Protein AF-A0A4R9BQ93-F1 (afdb_monomer_lite)

InterPro domains:
  IPR000305 GIY-YIG endonuclease [PS50164] (13-98)
  IPR054739 LEM-3-like, GIY-YIG domain [PF22945] (29-104)
  IPR060772 LEM-3-like, GIY-YIG domain, bacteria [cd10440] (15-97)

Secondary structure (DSSP, 8-state):
------HHHHHHHBEEEEEEEETTTTEEEEEEEEETTHHHHTTS-----HHHHHHHHHHHTT---EEEEEEEEE-HHHHHHHHHHHHHHH-GGGS--SS--TTHHHHS---HHHHHHHHH--B----SS-EEEEE-TTTS--TT---HHHHHHHHHS-B---HHHHTT-SEEEEEETTEEEEEEEEEEEEETTSS--S-TT-----TT-EEEEEEEPPHHHHHHHTT-B-GGGS-TT----EEEEBTTB-TTTTS----------------EEEEE-TTHHHHHHHHSEEEE-TT----TT--EEEEEETTEEEEEEEEEEEEEEEEE--HHHHHHHHT-SSHHHHHHHHHHHHHHHTTSS-TT-EEEEEEE--TTSTTSEEPSSPEEP--B-TTS-B--S-SSEEEE-HHHHHT--SBHHHHHHHHHTT-

Sequence (431 aa):
MGQQFDASEIEALKYYVYVYTDPRNDRPFYIGKGYGNRAFAHLTEDSDSAKVARIREIRKEGHEPNIEVLAFGLDETTAFKVEAAAIDLIGFENLTNRVVGHGAKRFGRMGMDEVHGKLSSKPIEVFDDDCVLIRINDSYADSAKQTAMDLYDATRGIWRMSLASAKKAKYALAIYGGVVREVYQIAAWLPAEATMYVDQDRNYSPTDRFEFVGRIAGDEVRNRYRWKSVAHFFKRGAANPIMYVGPHRNPAVAAEATVDVSASPTLAIDDTVIVAARSAYGEYLDAAAYICQPERYFRDSVTHLGFYAAQEIKPEIAEILYVEESVIFSADEAESRLGSAHPDVRKVGELIRDLLSSGGRDAGEAYKVMLLSPSGEERTVHLPAPIRNDKVTATGKPWGWTLGQRYTSLNALRRGPSTTSQLESAGDELS

Organism: NCBI:txid1259202

Structure (mmCIF, N/CA/C/O backbone):
data_AF-A0A4R9BQ93-F1
#
_entry.id   AF-A0A4R9BQ93-F1
#
loop_
_atom_site.group_PDB
_atom_site.id
_atom_site.type_symbol
_atom_site.label_atom_id
_atom_site.label_alt_id
_atom_site.label_comp_id
_atom_site.label_asym_id
_atom_site.label_entity_id
_atom_site.label_seq_id
_atom_site.pdbx_PDB_ins_code
_atom_site.Cartn_x
_atom_site.Cartn_y
_atom_site.Cartn_z
_atom_site.occupancy
_atom_site.B_iso_or_equiv
_atom_site.auth_seq_id
_atom_site.auth_comp_id
_atom_site.auth_asym_id
_atom_site.auth_atom_id
_atom_site.pdbx_PDB_model_num
ATOM 1 N N . MET A 1 1 ? 19.324 -6.057 -35.668 1.00 40.84 1 MET A N 1
ATOM 2 C CA . MET A 1 1 ? 18.760 -4.799 -35.137 1.00 40.84 1 MET A CA 1
ATOM 3 C C . MET A 1 1 ? 17.556 -5.198 -34.311 1.00 40.84 1 MET A C 1
ATOM 5 O O . MET A 1 1 ? 16.671 -5.833 -34.867 1.00 40.84 1 MET A O 1
ATOM 9 N N . GLY A 1 2 ? 17.598 -4.993 -32.993 1.00 58.09 2 GLY A N 1
ATOM 10 C CA . GLY A 1 2 ? 16.467 -5.336 -32.125 1.00 58.09 2 GLY A CA 1
ATOM 11 C C . GLY A 1 2 ? 15.287 -4.409 -32.400 1.00 58.09 2 GLY A C 1
ATOM 12 O O . GLY A 1 2 ? 15.505 -3.261 -32.784 1.00 58.09 2 GLY A O 1
ATOM 13 N N . GLN A 1 3 ? 14.062 -4.910 -32.235 1.00 72.81 3 GLN A N 1
ATOM 14 C CA . GLN A 1 3 ? 12.873 -4.057 -32.232 1.00 72.81 3 GLN A CA 1
ATOM 15 C C . GLN A 1 3 ? 13.015 -3.006 -31.123 1.00 72.81 3 GLN A C 1
ATOM 17 O O . GLN A 1 3 ? 13.412 -3.347 -30.009 1.00 72.81 3 GLN A O 1
ATOM 22 N N . GLN A 1 4 ? 12.758 -1.743 -31.457 1.00 84.62 4 GLN A N 1
ATOM 23 C CA . GLN A 1 4 ? 12.764 -0.601 -30.543 1.00 84.62 4 GLN A CA 1
ATOM 24 C C . GLN A 1 4 ? 11.740 0.423 -31.031 1.00 84.62 4 GLN A C 1
ATOM 26 O O . GLN A 1 4 ? 11.527 0.543 -32.237 1.00 84.62 4 GLN A O 1
ATOM 31 N N . PHE A 1 5 ? 11.152 1.156 -30.092 1.00 85.25 5 PHE A N 1
ATOM 32 C CA . PHE A 1 5 ? 10.388 2.366 -30.346 1.00 85.25 5 PHE A CA 1
ATOM 33 C C . PHE A 1 5 ? 11.334 3.532 -30.639 1.00 85.25 5 PHE A C 1
ATOM 35 O O . PHE A 1 5 ? 12.388 3.667 -29.998 1.00 85.25 5 PHE A O 1
ATOM 42 N N . ASP A 1 6 ? 10.942 4.390 -31.573 1.00 89.31 6 ASP A N 1
ATOM 43 C CA . ASP A 1 6 ? 11.599 5.664 -31.832 1.00 89.31 6 ASP A CA 1
ATOM 44 C C . ASP A 1 6 ? 11.218 6.740 -30.797 1.00 89.31 6 ASP A C 1
ATOM 46 O O . ASP A 1 6 ? 10.364 6.551 -29.930 1.00 89.31 6 ASP A O 1
ATOM 50 N N . ALA A 1 7 ? 11.890 7.892 -30.850 1.00 82.62 7 ALA A N 1
ATOM 51 C CA . ALA A 1 7 ? 11.690 8.958 -29.870 1.00 82.62 7 ALA A CA 1
ATOM 52 C C . ALA A 1 7 ? 10.257 9.523 -29.869 1.00 82.62 7 ALA A C 1
ATOM 54 O O . ALA A 1 7 ? 9.737 9.855 -28.804 1.00 82.62 7 ALA A O 1
ATOM 55 N N . SER A 1 8 ? 9.620 9.610 -31.039 1.00 87.56 8 SER A N 1
ATOM 56 C CA . SER A 1 8 ? 8.252 10.119 -31.170 1.00 87.56 8 SER A CA 1
ATOM 57 C C . SER A 1 8 ? 7.225 9.113 -30.653 1.00 87.56 8 SER A C 1
ATOM 59 O O . SER A 1 8 ? 6.257 9.487 -29.988 1.00 87.56 8 SER A O 1
ATOM 61 N N . GLU A 1 9 ? 7.478 7.824 -30.874 1.00 85.31 9 GLU A N 1
ATOM 62 C CA . GLU A 1 9 ? 6.683 6.729 -30.330 1.00 85.31 9 GLU A CA 1
ATOM 63 C C . GLU A 1 9 ? 6.798 6.681 -28.805 1.00 85.31 9 GLU A C 1
ATOM 65 O O . GLU A 1 9 ? 5.781 6.584 -28.125 1.00 85.31 9 GLU A O 1
ATOM 70 N N . ILE A 1 10 ? 8.002 6.824 -28.242 1.00 83.00 10 ILE A N 1
ATOM 71 C CA . ILE A 1 10 ? 8.214 6.854 -26.785 1.00 83.00 10 ILE A CA 1
ATOM 72 C C . ILE A 1 10 ? 7.473 8.031 -26.138 1.00 83.00 10 ILE A C 1
ATOM 74 O O . ILE A 1 10 ? 6.825 7.854 -25.102 1.00 83.00 10 ILE A O 1
ATOM 78 N N . GLU A 1 11 ? 7.536 9.216 -26.748 1.00 76.88 11 GLU A N 1
ATOM 79 C CA . GLU A 1 11 ? 6.833 10.406 -26.258 1.00 76.88 11 GLU A CA 1
ATOM 80 C C . GLU A 1 11 ? 5.308 10.205 -26.249 1.00 76.88 11 GLU A C 1
ATOM 82 O O . GLU A 1 11 ? 4.633 10.572 -25.281 1.00 76.88 11 GLU A O 1
ATOM 87 N N . ALA A 1 12 ? 4.762 9.563 -27.285 1.00 79.38 12 ALA A N 1
ATOM 88 C CA . ALA A 1 12 ? 3.338 9.253 -27.379 1.00 79.38 12 ALA A CA 1
ATOM 89 C C . ALA A 1 12 ? 2.907 8.116 -26.433 1.00 79.38 12 ALA A C 1
ATOM 91 O O . ALA A 1 12 ? 1.830 8.180 -25.831 1.00 79.38 12 ALA A O 1
ATOM 92 N N . LEU A 1 13 ? 3.740 7.083 -26.285 1.00 78.94 13 LEU A N 1
ATOM 93 C CA . LEU A 1 13 ? 3.455 5.898 -25.477 1.00 78.94 13 LEU A CA 1
ATOM 94 C C . LEU A 1 13 ? 3.391 6.210 -23.981 1.00 78.94 13 LEU A C 1
ATOM 96 O O . LEU A 1 13 ? 2.591 5.579 -23.289 1.00 78.94 13 LEU A O 1
ATOM 100 N N . LYS A 1 14 ? 4.194 7.159 -23.473 1.00 90.19 14 LYS A N 1
ATOM 101 C CA . LYS A 1 14 ? 4.345 7.423 -22.026 1.00 90.19 14 LYS A CA 1
ATOM 102 C C . LYS A 1 14 ? 4.546 6.108 -21.254 1.00 90.19 14 LYS A C 1
ATOM 104 O O . LYS A 1 14 ? 5.395 5.303 -21.638 1.00 90.19 14 LYS A O 1
ATOM 109 N N . TYR A 1 15 ? 3.784 5.867 -20.181 1.00 86.62 15 TYR A N 1
ATOM 110 C CA . TYR A 1 15 ? 3.677 4.530 -19.608 1.00 86.62 15 TYR A CA 1
ATOM 111 C C . TYR A 1 15 ? 2.654 3.706 -20.380 1.00 86.62 15 TYR A C 1
ATOM 113 O O . TYR A 1 15 ? 1.585 4.182 -20.773 1.00 86.62 15 TYR A O 1
ATOM 121 N N . TYR A 1 16 ? 2.977 2.433 -20.543 1.00 86.12 16 TYR A N 1
ATOM 122 C CA . TYR A 1 16 ? 2.145 1.477 -21.249 1.00 86.12 16 TYR A CA 1
ATOM 123 C C . TYR A 1 16 ? 2.179 0.116 -20.556 1.00 86.12 16 TYR A C 1
ATOM 125 O O . TYR A 1 16 ? 3.068 -0.181 -19.758 1.00 86.12 16 TYR A O 1
ATOM 133 N N . VAL A 1 17 ? 1.193 -0.720 -20.852 1.00 88.38 17 VAL A N 1
ATOM 134 C CA . VAL A 1 17 ? 1.146 -2.124 -20.439 1.00 88.38 17 VAL A CA 1
ATOM 135 C C . VAL A 1 17 ? 1.266 -2.969 -21.691 1.00 88.38 17 VAL A C 1
ATOM 137 O O . VAL A 1 17 ? 0.589 -2.700 -22.682 1.00 88.38 17 VAL A O 1
ATOM 140 N N . TYR A 1 18 ? 2.134 -3.970 -21.658 1.00 89.06 18 TYR A N 1
ATOM 141 C CA . TYR A 1 18 ? 2.406 -4.857 -22.779 1.00 89.06 18 TYR A CA 1
ATOM 142 C C . TYR A 1 18 ? 2.286 -6.322 -22.365 1.00 89.06 18 TYR A C 1
ATOM 144 O O . TYR A 1 18 ? 2.363 -6.663 -21.182 1.00 89.06 18 TYR A O 1
ATOM 152 N N . VAL A 1 19 ? 2.095 -7.186 -23.354 1.00 87.00 19 VAL A N 1
ATOM 153 C CA . VAL A 1 19 ? 1.974 -8.633 -23.197 1.00 87.00 19 VAL A CA 1
ATOM 154 C C . VAL A 1 19 ? 2.936 -9.337 -24.144 1.00 87.00 19 VAL A C 1
ATOM 156 O O . VAL A 1 19 ? 3.160 -8.872 -25.262 1.00 87.00 19 VAL A O 1
ATOM 159 N N . TYR A 1 20 ? 3.522 -10.442 -23.685 1.00 86.62 20 TYR A N 1
ATOM 160 C CA . TYR A 1 20 ? 4.200 -11.397 -24.553 1.00 86.62 20 TYR A CA 1
ATOM 161 C C . TYR A 1 20 ? 3.295 -12.593 -24.814 1.00 86.62 20 TYR A C 1
ATOM 163 O O . TYR A 1 20 ? 2.794 -13.214 -23.869 1.00 86.62 20 TYR A O 1
ATOM 171 N N . THR A 1 21 ? 3.168 -12.949 -26.085 1.00 82.75 21 THR A N 1
ATOM 172 C CA . THR A 1 21 ? 2.332 -14.047 -26.571 1.00 82.75 21 THR A CA 1
ATOM 173 C C . THR A 1 21 ? 3.204 -15.093 -27.264 1.00 82.75 21 THR A C 1
ATOM 175 O O . THR A 1 21 ? 4.113 -14.761 -28.030 1.00 82.75 21 THR A O 1
ATOM 178 N N . ASP A 1 22 ? 2.959 -16.371 -26.973 1.00 81.31 22 ASP A N 1
ATOM 179 C CA . ASP A 1 22 ? 3.620 -17.492 -27.642 1.00 81.31 22 ASP A CA 1
ATOM 180 C C . ASP A 1 22 ? 2.948 -17.721 -29.010 1.00 81.31 22 ASP A C 1
ATOM 182 O O . ASP A 1 22 ? 1.789 -18.141 -29.052 1.00 81.31 22 ASP A O 1
ATOM 186 N N . PRO A 1 23 ? 3.636 -17.466 -30.140 1.00 82.19 23 PRO A N 1
ATOM 187 C CA . PRO A 1 23 ? 3.021 -17.501 -31.472 1.00 82.19 23 PRO A CA 1
ATOM 188 C C . PRO A 1 23 ? 2.623 -18.914 -31.920 1.00 82.19 23 PRO A C 1
ATOM 190 O O . PRO A 1 23 ? 1.989 -19.081 -32.957 1.00 82.19 23 PRO A O 1
ATOM 193 N N . ARG A 1 24 ? 3.017 -19.956 -31.178 1.00 83.69 24 ARG A N 1
ATOM 194 C CA . ARG A 1 24 ? 2.683 -21.349 -31.503 1.00 83.69 24 ARG A CA 1
ATOM 195 C C . ARG A 1 24 ? 1.254 -21.710 -31.103 1.00 83.69 24 ARG A C 1
ATOM 197 O O . ARG A 1 24 ? 0.714 -22.700 -31.590 1.00 83.69 24 ARG A O 1
ATOM 204 N N . ASN A 1 25 ? 0.669 -20.968 -30.161 1.00 76.88 25 ASN A N 1
ATOM 205 C CA . ASN A 1 25 ? -0.649 -21.261 -29.592 1.00 76.88 25 ASN A CA 1
ATOM 206 C C . ASN A 1 25 ? -1.466 -20.012 -29.222 1.00 76.88 25 ASN A C 1
ATOM 208 O O . ASN A 1 25 ? -2.521 -20.156 -28.602 1.00 76.88 25 ASN A O 1
ATOM 212 N N . ASP A 1 26 ? -0.965 -18.823 -29.559 1.00 73.25 26 ASP A N 1
ATOM 213 C CA . ASP A 1 26 ? -1.559 -17.516 -29.276 1.00 73.25 26 ASP A CA 1
ATOM 214 C C . ASP A 1 26 ? -1.879 -17.285 -27.790 1.00 73.25 26 ASP A C 1
ATOM 216 O O . ASP A 1 26 ? -2.809 -16.553 -27.442 1.00 73.25 26 ASP A O 1
ATOM 220 N N . ARG A 1 27 ? -1.124 -17.919 -26.879 1.00 73.75 27 ARG A N 1
ATOM 221 C CA . ARG A 1 27 ? -1.330 -17.747 -25.437 1.00 73.75 27 ARG A CA 1
ATOM 222 C C . ARG A 1 27 ? -0.401 -16.687 -24.854 1.00 73.75 27 ARG A C 1
ATOM 224 O O . ARG A 1 27 ? 0.818 -16.786 -25.035 1.00 73.75 27 ARG A O 1
ATOM 231 N N . PRO A 1 28 ? -0.943 -15.720 -24.094 1.00 79.00 28 PRO A N 1
ATOM 232 C CA . PRO A 1 28 ? -0.125 -14.788 -23.339 1.00 79.00 28 PRO A CA 1
ATOM 233 C C . PRO A 1 28 ? 0.627 -15.544 -22.243 1.00 79.00 28 PRO A C 1
ATOM 235 O O . PRO A 1 28 ? 0.052 -16.392 -21.561 1.00 79.00 28 PRO A O 1
ATOM 238 N N . PHE A 1 29 ? 1.910 -15.241 -22.067 1.00 77.88 29 PHE A N 1
ATOM 239 C CA . PHE A 1 29 ? 2.751 -15.867 -21.041 1.00 77.88 29 PHE A CA 1
ATOM 240 C C . PHE A 1 29 ? 3.497 -14.855 -20.171 1.00 77.88 29 PHE A C 1
ATOM 242 O O . PHE A 1 29 ? 4.158 -15.252 -19.213 1.00 77.88 29 PHE A O 1
ATOM 249 N N . TYR A 1 30 ? 3.428 -13.561 -20.472 1.00 81.31 30 TYR A N 1
ATOM 250 C CA . TYR A 1 30 ? 3.995 -12.513 -19.627 1.00 81.31 30 TYR A CA 1
ATOM 251 C C . TYR A 1 30 ? 3.248 -11.203 -19.848 1.00 81.31 30 TYR A C 1
ATOM 253 O O . TYR A 1 30 ? 2.920 -10.874 -20.982 1.00 81.31 30 TYR A O 1
ATOM 261 N N . ILE A 1 31 ? 2.998 -10.454 -18.778 1.00 83.00 31 ILE A N 1
ATOM 262 C CA . ILE A 1 31 ? 2.451 -9.093 -18.838 1.00 83.00 31 ILE A CA 1
ATOM 263 C C . ILE A 1 31 ? 3.379 -8.189 -18.046 1.00 83.00 31 ILE A C 1
ATOM 265 O O . ILE A 1 31 ? 3.829 -8.574 -16.964 1.00 83.00 31 ILE A O 1
ATOM 269 N N . GLY A 1 32 ? 3.654 -7.000 -18.569 1.00 79.62 32 GLY A N 1
ATOM 270 C CA . GLY A 1 32 ? 4.511 -6.031 -17.905 1.00 79.62 32 GLY A CA 1
ATOM 271 C C . GLY A 1 32 ? 4.064 -4.594 -18.127 1.00 79.62 32 GLY A C 1
ATOM 272 O O . GLY A 1 32 ? 3.518 -4.242 -19.173 1.00 79.62 32 GLY A O 1
ATOM 273 N N . LYS A 1 33 ? 4.353 -3.736 -17.153 1.00 86.06 33 LYS A N 1
ATOM 274 C CA . LYS A 1 33 ? 4.388 -2.281 -17.331 1.00 86.06 33 LYS A CA 1
ATOM 275 C C . LYS A 1 33 ? 5.714 -1.847 -17.969 1.00 86.06 33 LYS A C 1
ATOM 277 O O . LYS A 1 33 ? 6.797 -2.305 -17.586 1.00 86.06 33 LYS A O 1
ATOM 282 N N . GLY A 1 34 ? 5.626 -0.936 -18.933 1.00 82.19 34 GLY A N 1
ATOM 283 C CA . GLY A 1 34 ? 6.734 -0.388 -19.704 1.00 82.19 34 GLY A CA 1
ATOM 284 C C . GLY A 1 34 ? 6.775 1.141 -19.704 1.00 82.19 34 GLY A C 1
ATOM 285 O O . GLY A 1 34 ? 5.740 1.798 -19.639 1.00 82.19 34 GLY A O 1
ATOM 286 N N . TYR A 1 35 ? 7.987 1.688 -19.806 1.00 85.06 35 TYR A N 1
ATOM 287 C CA . TYR A 1 35 ? 8.273 3.058 -20.241 1.00 85.06 35 TYR A CA 1
ATOM 288 C C . TYR A 1 35 ? 9.463 2.993 -21.206 1.00 85.06 35 TYR A C 1
ATOM 290 O O . TYR A 1 35 ? 10.340 2.135 -21.046 1.00 85.06 35 TYR A O 1
ATOM 298 N N . GLY A 1 36 ? 9.486 3.845 -22.232 1.00 87.19 36 GLY A N 1
ATOM 299 C CA . GLY A 1 36 ? 10.513 3.783 -23.275 1.00 87.19 36 GLY A CA 1
ATOM 300 C C . GLY A 1 36 ? 10.580 2.399 -23.932 1.00 87.19 36 GLY A C 1
ATOM 301 O O . GLY A 1 36 ? 9.555 1.784 -24.220 1.00 87.19 36 GLY A O 1
ATOM 302 N N . ASN A 1 37 ? 11.787 1.858 -24.096 1.00 85.44 37 ASN A N 1
ATOM 303 C CA . ASN A 1 37 ? 12.034 0.566 -24.753 1.00 85.44 37 ASN A CA 1
ATOM 304 C C . ASN A 1 37 ? 11.936 -0.667 -23.837 1.00 85.44 37 ASN A C 1
ATOM 306 O O . ASN A 1 37 ? 12.380 -1.756 -24.207 1.00 85.44 37 ASN A O 1
ATOM 310 N N . ARG A 1 38 ? 11.341 -0.529 -22.645 1.00 84.38 38 ARG A N 1
ATOM 311 C CA . ARG A 1 38 ? 11.250 -1.612 -21.651 1.00 84.38 38 ARG A CA 1
ATOM 312 C C . ARG A 1 38 ? 10.617 -2.898 -22.191 1.00 84.38 38 ARG A C 1
ATOM 314 O O . ARG A 1 38 ? 11.070 -3.974 -21.814 1.00 84.38 38 ARG A O 1
ATOM 321 N N . ALA A 1 39 ? 9.647 -2.803 -23.103 1.00 84.31 39 ALA A N 1
ATOM 322 C CA . ALA A 1 39 ? 9.034 -3.966 -23.747 1.00 84.31 39 ALA A CA 1
ATOM 323 C C . ALA A 1 39 ? 10.041 -4.888 -24.443 1.00 84.31 39 ALA A C 1
ATOM 325 O O . ALA A 1 39 ? 9.781 -6.078 -24.553 1.00 84.31 39 ALA A O 1
ATOM 326 N N . PHE A 1 40 ? 11.183 -4.372 -24.901 1.00 84.94 40 PHE A N 1
ATOM 327 C CA . PHE A 1 40 ? 12.171 -5.133 -25.669 1.00 84.94 40 PHE A CA 1
ATOM 328 C C . PHE A 1 40 ? 13.365 -5.596 -24.830 1.00 84.94 40 PHE A C 1
ATOM 330 O O . PHE A 1 40 ? 14.120 -6.461 -25.270 1.00 84.94 40 PHE A O 1
ATOM 337 N N . ALA A 1 41 ? 13.529 -5.062 -23.614 1.00 77.94 41 ALA A N 1
ATOM 338 C CA . ALA A 1 41 ? 14.687 -5.326 -22.758 1.00 77.94 41 ALA A CA 1
ATOM 339 C C . ALA A 1 41 ? 14.869 -6.823 -22.444 1.00 77.94 41 ALA A C 1
ATOM 341 O O . ALA A 1 41 ? 15.991 -7.315 -22.347 1.00 77.94 41 ALA A O 1
ATOM 342 N N . HIS A 1 42 ? 13.764 -7.568 -22.349 1.00 70.12 42 HIS A N 1
ATOM 343 C CA . HIS A 1 42 ? 13.781 -8.992 -22.011 1.00 70.12 42 HIS A CA 1
ATOM 344 C C . HIS A 1 42 ? 14.137 -9.911 -23.189 1.00 70.12 42 HIS A C 1
ATOM 346 O O . HIS A 1 42 ? 14.455 -11.078 -22.969 1.00 70.12 42 HIS A O 1
ATOM 352 N N . LEU A 1 43 ? 14.132 -9.414 -24.432 1.00 71.25 43 LEU A N 1
ATOM 353 C CA . LEU A 1 43 ? 14.491 -10.213 -25.612 1.00 71.25 43 LEU A CA 1
ATOM 354 C C . LEU A 1 43 ? 15.988 -10.537 -25.677 1.00 71.25 43 LEU A C 1
ATOM 356 O O . LEU A 1 43 ? 16.374 -11.504 -26.337 1.00 71.25 43 LEU A O 1
ATOM 360 N N . THR A 1 44 ? 16.821 -9.728 -25.029 1.00 65.75 44 THR A N 1
ATOM 361 C CA . THR A 1 44 ? 18.286 -9.856 -25.010 1.00 65.75 44 THR A CA 1
ATOM 362 C C . THR A 1 44 ? 18.831 -10.175 -23.620 1.00 65.75 44 THR A C 1
ATOM 364 O O . THR A 1 44 ? 20.043 -10.219 -23.436 1.00 65.75 44 THR A O 1
ATOM 367 N N . GLU A 1 45 ? 17.951 -10.367 -22.637 1.00 69.50 45 GLU A N 1
ATOM 368 C CA . GLU A 1 45 ? 18.325 -10.632 -21.250 1.00 69.50 45 GLU A CA 1
ATOM 369 C C . GLU A 1 45 ? 18.845 -12.070 -21.104 1.00 69.50 45 GLU A C 1
ATOM 371 O O . GLU A 1 45 ? 18.151 -13.028 -21.451 1.00 69.50 45 GLU A O 1
ATOM 376 N N . ASP A 1 46 ? 20.055 -12.225 -20.562 1.00 63.34 46 ASP A N 1
ATOM 377 C CA . ASP A 1 46 ? 20.631 -13.531 -20.234 1.00 63.34 46 ASP A CA 1
ATOM 378 C C . ASP A 1 46 ? 20.496 -13.791 -18.728 1.00 63.34 46 ASP A C 1
ATOM 380 O O . ASP A 1 46 ? 21.431 -13.631 -17.947 1.00 63.34 46 ASP A O 1
ATOM 384 N N . SER A 1 47 ? 19.271 -14.107 -18.297 1.00 69.06 47 SER A N 1
ATOM 385 C CA . SER A 1 47 ? 18.947 -14.423 -16.900 1.00 69.06 47 SER A CA 1
ATOM 386 C C . SER A 1 47 ? 18.176 -15.738 -16.783 1.00 69.06 47 SER A C 1
ATOM 388 O O . SER A 1 47 ? 17.449 -16.129 -17.694 1.00 69.06 47 SER A O 1
ATOM 390 N N . ASP A 1 48 ? 18.274 -16.416 -15.637 1.00 61.38 48 ASP A N 1
ATOM 391 C CA . ASP A 1 48 ? 17.548 -17.671 -15.359 1.00 61.38 48 ASP A CA 1
ATOM 392 C C . ASP A 1 48 ? 16.097 -17.444 -14.892 1.00 61.38 48 ASP A C 1
ATOM 394 O O . ASP A 1 48 ? 15.562 -18.129 -14.021 1.00 61.38 48 ASP A O 1
ATOM 398 N N . SER A 1 49 ? 15.419 -16.447 -15.462 1.00 69.50 49 SER A N 1
ATOM 399 C CA . SER A 1 49 ? 14.014 -16.180 -15.144 1.00 69.50 49 SER A CA 1
ATOM 400 C C . SER A 1 49 ? 13.057 -17.046 -15.976 1.00 69.50 49 SER A C 1
ATOM 402 O O . SER A 1 49 ? 13.319 -17.332 -17.142 1.00 69.50 49 SER A O 1
ATOM 404 N N . ALA A 1 50 ? 11.905 -17.423 -15.402 1.00 70.12 50 ALA A N 1
ATOM 405 C CA . ALA A 1 50 ? 10.884 -18.240 -16.078 1.00 70.12 50 ALA A CA 1
ATOM 406 C C . ALA A 1 50 ? 10.429 -17.646 -17.429 1.00 70.12 50 ALA A C 1
ATOM 408 O O . ALA A 1 50 ? 10.195 -18.382 -18.387 1.00 70.12 50 ALA A O 1
ATOM 409 N N . LYS A 1 51 ? 10.383 -16.309 -17.529 1.00 75.38 51 LYS A N 1
ATOM 410 C CA . LYS A 1 51 ? 10.115 -15.587 -18.780 1.00 75.38 51 LYS A CA 1
ATOM 411 C C . LYS A 1 51 ? 11.209 -15.807 -19.836 1.00 75.38 51 LYS A C 1
ATOM 413 O O . LYS A 1 51 ? 10.890 -16.123 -20.976 1.00 75.38 51 LYS A O 1
ATOM 418 N N . VAL A 1 52 ? 12.491 -15.714 -19.465 1.00 81.94 52 VAL A N 1
ATOM 419 C CA . VAL A 1 52 ? 13.624 -15.917 -20.389 1.00 81.94 52 VAL A CA 1
ATOM 420 C C . VAL A 1 52 ? 13.709 -17.381 -20.819 1.00 81.94 52 VAL A C 1
ATOM 422 O O . VAL A 1 52 ? 13.941 -17.658 -21.994 1.00 81.94 52 VAL A O 1
ATOM 425 N N . ALA A 1 53 ? 13.433 -18.323 -19.913 1.00 81.31 53 ALA A N 1
ATOM 426 C CA . ALA A 1 53 ? 13.323 -19.740 -20.254 1.00 81.31 53 ALA A CA 1
ATOM 427 C C . ALA A 1 53 ? 12.253 -19.985 -21.333 1.00 81.31 53 ALA A C 1
ATOM 429 O O . ALA A 1 53 ? 12.548 -20.613 -22.350 1.00 81.31 53 ALA A O 1
ATOM 430 N N . ARG A 1 54 ? 11.055 -19.400 -21.180 1.00 80.50 54 ARG A N 1
ATOM 431 C CA . ARG A 1 54 ? 9.985 -19.493 -22.187 1.00 80.50 54 ARG A CA 1
ATOM 432 C C . ARG A 1 54 ? 10.385 -18.866 -23.529 1.00 80.50 54 ARG A C 1
ATOM 434 O O . ARG A 1 54 ? 10.114 -19.451 -24.573 1.00 80.50 54 ARG A O 1
ATOM 441 N N . ILE A 1 55 ? 11.069 -17.719 -23.525 1.00 85.94 55 ILE A N 1
ATOM 442 C CA . ILE A 1 55 ? 11.593 -17.089 -24.753 1.00 85.94 55 ILE A CA 1
ATOM 443 C C . ILE A 1 55 ? 12.603 -18.014 -25.451 1.00 85.94 55 ILE A C 1
ATOM 445 O O . ILE A 1 55 ? 12.529 -18.202 -26.665 1.00 85.94 55 ILE A O 1
ATOM 449 N N . ARG A 1 56 ? 13.524 -18.635 -24.699 1.00 87.81 56 ARG A N 1
ATOM 450 C CA . ARG A 1 56 ? 14.500 -19.600 -25.239 1.00 87.81 56 ARG A CA 1
ATOM 451 C C . ARG A 1 56 ? 13.808 -20.827 -25.849 1.00 87.81 56 ARG A C 1
ATOM 453 O O . ARG A 1 56 ? 14.243 -21.290 -26.900 1.00 87.81 56 ARG A O 1
ATOM 460 N N . GLU A 1 57 ? 12.737 -21.334 -25.235 1.00 86.56 57 GLU A N 1
ATOM 461 C CA . GLU A 1 57 ? 11.930 -22.436 -25.785 1.00 86.56 57 GLU A CA 1
ATOM 462 C C . GLU A 1 57 ? 11.279 -22.069 -27.124 1.00 86.56 57 GLU A C 1
ATOM 464 O O . GLU A 1 57 ? 11.394 -22.832 -28.080 1.00 86.56 57 GLU A O 1
ATOM 469 N N . ILE A 1 58 ? 10.649 -20.893 -27.209 1.00 85.50 58 ILE A N 1
ATOM 470 C CA . ILE A 1 58 ? 10.025 -20.388 -28.445 1.00 85.50 58 ILE A CA 1
ATOM 471 C C . ILE A 1 58 ? 11.083 -20.254 -29.556 1.00 85.50 58 ILE A C 1
ATOM 473 O O . ILE A 1 58 ? 10.886 -20.742 -30.671 1.00 85.50 58 ILE A O 1
ATOM 477 N N . ARG A 1 59 ? 12.251 -19.685 -29.228 1.00 89.69 59 ARG A N 1
ATOM 478 C CA . ARG A 1 59 ? 13.381 -19.524 -30.161 1.00 89.69 59 ARG A CA 1
ATOM 479 C C . ARG A 1 59 ? 13.981 -20.835 -30.632 1.00 89.69 59 ARG A C 1
ATOM 481 O O . ARG A 1 59 ? 14.370 -20.946 -31.793 1.00 89.69 59 ARG A O 1
ATOM 488 N N . LYS A 1 60 ? 14.047 -21.844 -29.761 1.00 90.81 60 LYS A N 1
ATOM 489 C CA . LYS A 1 60 ? 14.555 -23.177 -30.113 1.00 90.81 60 LYS A CA 1
ATOM 490 C C . LYS A 1 60 ? 13.735 -23.829 -31.231 1.00 90.81 60 LYS A C 1
ATOM 492 O O . LYS A 1 60 ? 14.286 -24.607 -32.004 1.00 90.81 60 LYS A O 1
ATOM 497 N N . GLU A 1 61 ? 12.453 -23.497 -31.335 1.00 89.19 61 GLU A N 1
ATOM 498 C CA . GLU A 1 61 ? 11.556 -23.973 -32.393 1.00 89.19 61 GLU A CA 1
ATOM 499 C C . GLU A 1 61 ? 11.516 -23.048 -33.623 1.00 89.19 61 GLU A C 1
ATOM 501 O O . GLU A 1 61 ? 10.750 -23.290 -34.550 1.00 89.19 61 GLU A O 1
ATOM 506 N N . GLY A 1 62 ? 12.373 -22.022 -33.676 1.00 90.25 62 GLY A N 1
ATOM 507 C CA . GLY A 1 62 ? 12.499 -21.117 -34.822 1.00 90.25 62 GLY A CA 1
ATOM 508 C C . GLY A 1 62 ? 11.495 -19.961 -34.840 1.00 90.25 62 GLY A C 1
ATOM 509 O O . GLY A 1 62 ? 11.346 -19.313 -35.874 1.00 90.25 62 GLY A O 1
ATOM 510 N N . HIS A 1 63 ? 10.821 -19.691 -33.719 1.00 89.56 63 HIS A N 1
ATOM 511 C CA . HIS A 1 63 ? 9.866 -18.592 -33.568 1.00 89.56 63 HIS A CA 1
ATOM 512 C C . HIS A 1 63 ? 10.417 -17.474 -32.664 1.00 89.56 63 HIS A C 1
ATOM 514 O O . HIS A 1 63 ? 11.347 -17.685 -31.892 1.00 89.56 63 HIS A O 1
ATOM 520 N N . GLU A 1 64 ? 9.811 -16.286 -32.710 1.00 86.56 64 GLU A N 1
ATOM 521 C CA . GLU A 1 64 ? 10.045 -15.202 -31.743 1.00 86.56 64 GLU A CA 1
ATOM 522 C C . GLU A 1 64 ? 8.735 -14.890 -31.006 1.00 86.56 64 GLU A C 1
ATOM 524 O O . GLU A 1 64 ? 7.672 -14.974 -31.621 1.00 86.56 64 GLU A O 1
ATOM 529 N N . PRO A 1 65 ? 8.771 -14.546 -29.708 1.00 85.50 65 PRO A N 1
ATOM 530 C CA . PRO A 1 65 ? 7.571 -14.141 -28.984 1.00 85.50 65 PRO A CA 1
ATOM 531 C C . PRO A 1 65 ? 6.973 -12.863 -29.586 1.00 85.50 65 PRO A C 1
ATOM 533 O O . PRO A 1 65 ? 7.698 -11.926 -29.923 1.00 85.50 65 PRO A O 1
ATOM 536 N N . ASN A 1 66 ? 5.645 -12.807 -29.669 1.00 84.50 66 ASN A N 1
ATOM 537 C CA . ASN A 1 66 ? 4.940 -11.598 -30.083 1.00 84.50 66 ASN A CA 1
ATOM 538 C C . ASN A 1 66 ? 4.850 -10.634 -28.901 1.00 84.50 66 ASN A C 1
ATOM 540 O O . ASN A 1 66 ? 4.533 -11.059 -27.791 1.00 84.50 66 ASN A O 1
ATOM 544 N N . ILE A 1 67 ? 5.110 -9.350 -29.143 1.00 88.75 67 ILE A N 1
ATOM 545 C CA . ILE A 1 67 ? 4.983 -8.285 -28.145 1.00 88.75 67 ILE A CA 1
ATOM 546 C C . ILE A 1 67 ? 3.856 -7.361 -28.582 1.00 88.75 67 ILE A C 1
ATOM 548 O O . ILE A 1 67 ? 3.920 -6.771 -29.659 1.00 88.75 67 ILE A O 1
ATOM 552 N N . GLU A 1 68 ? 2.845 -7.213 -27.736 1.00 87.69 68 GLU A N 1
ATOM 553 C CA . GLU A 1 68 ? 1.675 -6.386 -28.022 1.00 87.69 68 GLU A CA 1
ATOM 554 C C . GLU A 1 68 ? 1.463 -5.370 -26.900 1.00 87.69 68 GLU A C 1
ATOM 556 O O . GLU A 1 68 ? 1.625 -5.681 -25.719 1.00 87.69 68 GLU A O 1
ATOM 561 N N . VAL A 1 69 ? 1.093 -4.141 -27.257 1.00 86.62 69 VAL A N 1
ATOM 562 C CA . VAL A 1 69 ? 0.728 -3.099 -26.292 1.00 86.62 69 VAL A CA 1
ATOM 563 C C . VAL A 1 69 ? -0.765 -3.216 -25.993 1.00 86.62 69 VAL A C 1
ATOM 565 O O . VAL A 1 69 ? -1.594 -3.063 -26.885 1.00 86.62 69 VAL A O 1
ATOM 568 N N . LEU A 1 70 ? -1.110 -3.468 -24.730 1.00 82.69 70 LEU A N 1
ATOM 569 C CA . LEU A 1 70 ? -2.492 -3.574 -24.254 1.00 82.69 70 LEU A CA 1
ATOM 570 C C . LEU A 1 70 ? -3.129 -2.199 -24.016 1.00 82.69 70 LEU A C 1
ATOM 572 O O . LEU A 1 70 ? -4.310 -2.001 -24.289 1.00 82.69 70 LEU A O 1
ATOM 576 N N . ALA A 1 71 ? -2.353 -1.255 -23.482 1.00 84.94 71 ALA A N 1
ATOM 577 C CA . ALA A 1 71 ? -2.778 0.119 -23.223 1.00 84.94 71 ALA A CA 1
ATOM 578 C C . ALA A 1 71 ? -1.553 1.042 -23.167 1.00 84.94 71 ALA A C 1
ATOM 580 O O . ALA A 1 71 ? -0.520 0.634 -22.642 1.00 84.94 71 ALA A O 1
ATOM 581 N N . PHE A 1 72 ? -1.663 2.275 -23.663 1.00 90.50 72 PHE A N 1
ATOM 582 C CA . PHE A 1 72 ? -0.582 3.270 -23.663 1.00 90.50 72 PHE A CA 1
ATOM 583 C C . PHE A 1 72 ? -1.112 4.687 -23.425 1.00 90.50 72 PHE A C 1
ATOM 585 O O . PHE A 1 72 ? -2.322 4.906 -23.363 1.00 90.50 72 PHE A O 1
ATOM 592 N N . GLY A 1 73 ? -0.200 5.649 -23.277 1.00 84.06 73 GLY A N 1
ATOM 593 C CA . GLY A 1 73 ? -0.518 7.040 -22.960 1.00 84.06 73 GLY A CA 1
ATOM 594 C C . GLY A 1 73 ? -0.887 7.235 -21.490 1.00 84.06 73 GLY A C 1
ATOM 595 O O . GLY A 1 73 ? -1.522 8.230 -21.138 1.00 84.06 73 GLY A O 1
ATOM 596 N N . LEU A 1 74 ? -0.519 6.277 -20.640 1.00 81.81 74 LEU A N 1
ATOM 597 C CA . LEU A 1 74 ? -0.903 6.226 -19.239 1.00 81.81 74 LEU A CA 1
ATOM 598 C C . LEU A 1 74 ? 0.093 7.013 -18.382 1.00 81.81 74 LEU A C 1
ATOM 600 O O . LEU A 1 74 ? 1.262 7.185 -18.740 1.00 81.81 74 LEU A O 1
ATOM 604 N N . ASP A 1 75 ? -0.364 7.448 -17.212 1.00 78.00 75 ASP A N 1
ATOM 605 C CA . ASP A 1 75 ? 0.532 7.693 -16.087 1.00 78.00 75 ASP A CA 1
ATOM 606 C C . ASP A 1 75 ? 0.944 6.359 -15.435 1.00 78.00 75 ASP A C 1
ATOM 608 O O . ASP A 1 75 ? 0.307 5.318 -15.628 1.00 78.00 75 ASP A O 1
ATOM 612 N N . GLU A 1 76 ? 2.013 6.382 -14.643 1.00 75.06 76 GLU A N 1
ATOM 613 C CA . GLU A 1 76 ? 2.577 5.185 -14.017 1.00 75.06 76 GLU A CA 1
ATOM 614 C C . GLU A 1 76 ? 1.593 4.453 -13.092 1.00 75.06 76 GLU A C 1
ATOM 616 O O . GLU A 1 76 ? 1.553 3.217 -13.080 1.00 75.06 76 GLU A O 1
ATOM 621 N N . THR A 1 77 ? 0.771 5.201 -12.349 1.00 68.06 77 THR A N 1
ATOM 622 C CA . THR A 1 77 ? -0.218 4.633 -11.421 1.00 68.06 77 THR A CA 1
ATOM 623 C C . THR A 1 77 ? -1.316 3.914 -12.192 1.00 68.06 77 THR A C 1
ATOM 625 O O . THR A 1 77 ? -1.732 2.812 -11.823 1.00 68.06 77 THR A O 1
ATOM 628 N N . THR A 1 78 ? -1.792 4.517 -13.276 1.00 70.62 78 THR A N 1
ATOM 629 C CA . THR A 1 78 ? -2.792 3.919 -14.157 1.00 70.62 78 THR A CA 1
ATOM 630 C C . THR A 1 78 ? -2.227 2.688 -14.857 1.00 70.62 78 THR A C 1
ATOM 632 O O . THR A 1 78 ? -2.881 1.647 -14.850 1.00 70.62 78 THR A O 1
ATOM 635 N N . ALA A 1 79 ? -0.998 2.746 -15.372 1.00 69.50 79 ALA A N 1
ATOM 636 C CA . ALA A 1 79 ? -0.343 1.590 -15.984 1.00 69.50 79 ALA A CA 1
ATOM 637 C C . ALA A 1 79 ? -0.176 0.429 -14.993 1.00 69.50 79 ALA A C 1
ATOM 639 O O . ALA A 1 79 ? -0.463 -0.714 -15.337 1.00 69.50 79 ALA A O 1
ATOM 640 N N . PHE A 1 80 ? 0.180 0.717 -13.739 1.00 69.56 80 PHE A N 1
ATOM 641 C CA . PHE A 1 80 ? 0.240 -0.285 -12.673 1.00 69.56 80 PHE A CA 1
ATOM 642 C C . PHE A 1 80 ? -1.127 -0.933 -12.385 1.00 69.56 80 PHE A C 1
ATOM 644 O O . PHE A 1 80 ? -1.224 -2.150 -12.230 1.00 69.56 80 PHE A O 1
ATOM 651 N N . LYS A 1 81 ? -2.209 -0.142 -12.339 1.00 66.75 81 LYS A N 1
ATOM 652 C CA . LYS A 1 81 ? -3.576 -0.665 -12.145 1.00 66.75 81 LYS A CA 1
ATOM 653 C C . LYS A 1 81 ? -4.030 -1.530 -13.322 1.00 66.75 81 LYS A C 1
ATOM 655 O O . LYS A 1 81 ? -4.640 -2.573 -13.102 1.00 66.75 81 LYS A O 1
ATOM 660 N N . VAL A 1 82 ? -3.728 -1.111 -14.551 1.00 78.44 82 VAL A N 1
ATOM 661 C CA . VAL A 1 82 ? -4.057 -1.859 -15.774 1.00 78.44 82 VAL A CA 1
ATOM 662 C C . VAL A 1 82 ? -3.260 -3.163 -15.848 1.00 78.44 82 VAL A C 1
ATOM 664 O O . VAL A 1 82 ? -3.841 -4.200 -16.150 1.00 78.44 82 VAL A O 1
ATOM 667 N N . GLU A 1 83 ? -1.969 -3.142 -15.512 1.00 76.62 83 GLU A N 1
ATOM 668 C CA . GLU A 1 83 ? -1.120 -4.337 -15.422 1.00 76.62 83 GLU A CA 1
ATOM 669 C C . GLU A 1 83 ? -1.687 -5.339 -14.410 1.00 76.62 83 GLU A C 1
ATOM 671 O O . GLU A 1 83 ? -1.881 -6.508 -14.744 1.00 76.62 83 GLU A O 1
ATOM 676 N N . ALA A 1 84 ? -2.023 -4.877 -13.201 1.00 61.66 84 ALA A N 1
ATOM 677 C CA . ALA A 1 84 ? -2.631 -5.721 -12.175 1.00 61.66 84 ALA A CA 1
ATOM 678 C C . ALA A 1 84 ? -3.965 -6.326 -12.645 1.00 61.66 84 ALA A C 1
ATOM 680 O O . ALA A 1 84 ? -4.183 -7.527 -12.496 1.00 61.66 84 ALA A O 1
ATOM 681 N N . ALA A 1 85 ? -4.833 -5.522 -13.265 1.00 63.22 85 ALA A N 1
ATOM 682 C CA . ALA A 1 85 ? -6.108 -5.996 -13.795 1.00 63.22 85 ALA A CA 1
ATOM 683 C C . ALA A 1 85 ? -5.932 -7.013 -14.939 1.00 63.22 85 ALA A C 1
ATOM 685 O O . ALA A 1 85 ? -6.692 -7.977 -15.020 1.00 63.22 85 ALA A O 1
ATOM 686 N N . ALA A 1 86 ? -4.937 -6.824 -15.811 1.00 74.69 86 ALA A N 1
ATOM 687 C CA . ALA A 1 86 ? -4.656 -7.717 -16.933 1.00 74.69 86 ALA A CA 1
ATOM 688 C C . ALA A 1 86 ? -4.079 -9.068 -16.473 1.00 74.69 86 ALA A C 1
ATOM 690 O O . ALA A 1 86 ? -4.523 -10.114 -16.952 1.00 74.69 86 ALA A O 1
ATOM 691 N N . ILE A 1 87 ? -3.151 -9.055 -15.507 1.00 62.09 87 ILE A N 1
ATOM 692 C CA . ILE A 1 87 ? -2.608 -10.268 -14.871 1.00 62.09 87 ILE A CA 1
ATOM 693 C C . ILE A 1 87 ? -3.739 -11.078 -14.236 1.00 62.09 87 ILE A C 1
ATOM 695 O O . ILE A 1 87 ? -3.861 -12.278 -14.481 1.00 62.09 87 ILE A O 1
ATOM 699 N N . ASP A 1 88 ? -4.618 -10.411 -13.493 1.00 61.41 88 ASP A N 1
ATOM 700 C CA . ASP A 1 88 ? -5.763 -11.050 -12.849 1.00 61.41 88 ASP A CA 1
ATOM 701 C C . ASP A 1 88 ? -6.807 -11.570 -13.841 1.00 61.41 88 ASP A C 1
ATOM 703 O O . ASP A 1 88 ? -7.494 -12.559 -13.568 1.00 61.41 88 ASP A O 1
ATOM 707 N N . LEU A 1 89 ? -6.962 -10.911 -14.994 1.00 59.66 89 LEU A N 1
ATOM 708 C CA . LEU A 1 89 ? -7.901 -11.340 -16.025 1.00 59.66 89 LEU A CA 1
ATOM 709 C C . LEU A 1 89 ? -7.453 -12.646 -16.696 1.00 59.66 89 LEU A C 1
ATOM 711 O O . LEU A 1 89 ? -8.292 -13.516 -16.951 1.00 59.66 89 LEU A O 1
ATOM 715 N N . ILE A 1 90 ? -6.155 -12.768 -16.972 1.00 63.78 90 ILE A N 1
ATOM 716 C CA . ILE A 1 90 ? -5.551 -13.934 -17.631 1.00 63.78 90 ILE A CA 1
ATOM 717 C C . ILE A 1 90 ? -5.293 -15.080 -16.634 1.00 63.78 90 ILE A C 1
ATOM 719 O O . ILE A 1 90 ? -5.330 -16.251 -17.020 1.00 63.78 90 ILE A O 1
ATOM 723 N N . GLY A 1 91 ? -5.120 -14.757 -15.351 1.00 48.75 91 GLY A N 1
ATOM 724 C CA . GLY A 1 91 ? -4.803 -15.709 -14.288 1.00 48.75 91 GLY A CA 1
ATOM 725 C C . GLY A 1 91 ? -3.294 -15.899 -14.164 1.00 48.75 91 GLY A C 1
ATOM 726 O O . GLY A 1 91 ? -2.608 -16.209 -15.140 1.00 48.75 91 GLY A O 1
ATOM 727 N N . PHE A 1 92 ? -2.765 -15.705 -12.955 1.00 48.25 92 PHE A N 1
ATOM 728 C CA . PHE A 1 92 ? -1.327 -15.749 -12.679 1.00 48.25 92 PHE A CA 1
ATOM 729 C C . PHE A 1 92 ? -0.703 -17.107 -13.028 1.00 48.25 92 PHE A C 1
ATOM 731 O O . PHE A 1 92 ? 0.410 -17.164 -13.539 1.00 48.25 92 PHE A O 1
ATOM 738 N N . GLU A 1 93 ? -1.443 -18.195 -12.828 1.00 44.16 93 GLU A N 1
ATOM 739 C CA . GLU A 1 93 ? -1.058 -19.565 -13.170 1.00 44.16 93 GLU A CA 1
ATOM 740 C C . GLU A 1 93 ? -0.795 -19.791 -14.668 1.00 44.16 93 GLU A C 1
ATOM 742 O O . GLU A 1 93 ? -0.133 -20.763 -15.034 1.00 44.16 93 GLU A O 1
ATOM 747 N N . ASN A 1 94 ? -1.279 -18.893 -15.531 1.00 49.44 94 ASN A N 1
ATOM 748 C CA . ASN A 1 94 ? -1.055 -18.934 -16.975 1.00 49.44 94 ASN A CA 1
ATOM 749 C C . ASN A 1 94 ? 0.110 -18.032 -17.423 1.00 49.44 94 ASN A C 1
ATOM 751 O O . ASN A 1 94 ? 0.448 -18.019 -18.606 1.00 49.44 94 ASN A O 1
ATOM 755 N N . LEU A 1 95 ? 0.740 -17.295 -16.500 1.00 60.34 95 LEU A N 1
ATOM 756 C CA . LEU A 1 95 ? 1.807 -16.331 -16.774 1.00 60.34 95 LEU A CA 1
ATOM 757 C C . LEU A 1 95 ? 3.135 -16.749 -16.113 1.00 60.34 95 LEU A C 1
ATOM 759 O O . LEU A 1 95 ? 3.182 -17.441 -15.104 1.00 60.34 95 LEU A O 1
ATOM 763 N N . THR A 1 96 ? 4.252 -16.302 -16.684 1.00 50.66 96 THR A N 1
ATOM 764 C CA . THR A 1 96 ? 5.629 -16.553 -16.205 1.00 50.66 96 THR A CA 1
ATOM 765 C C . THR A 1 96 ? 6.154 -15.454 -15.274 1.00 50.66 96 THR A C 1
ATOM 767 O O . THR A 1 96 ? 7.336 -15.435 -14.914 1.00 50.66 96 THR A O 1
ATOM 770 N N . ASN A 1 97 ? 5.291 -14.510 -14.892 1.00 49.97 97 ASN A N 1
ATOM 771 C CA . ASN A 1 97 ? 5.598 -13.441 -13.950 1.00 49.97 97 ASN A CA 1
ATOM 772 C C . ASN A 1 97 ? 6.094 -14.040 -12.615 1.00 49.97 97 ASN A C 1
ATOM 774 O O . ASN A 1 97 ? 5.467 -14.927 -12.051 1.00 49.97 97 ASN A O 1
ATOM 778 N N . ARG A 1 98 ? 7.225 -13.552 -12.083 1.00 38.59 98 ARG A N 1
ATOM 779 C CA . ARG A 1 98 ? 7.814 -14.065 -10.821 1.00 38.59 98 ARG A CA 1
ATOM 780 C C . ARG A 1 98 ? 7.045 -13.653 -9.561 1.00 38.59 98 ARG A C 1
ATOM 782 O O . ARG A 1 98 ? 7.232 -14.264 -8.516 1.00 38.59 98 ARG A O 1
ATOM 789 N N . VAL A 1 99 ? 6.237 -12.602 -9.647 1.00 38.25 99 VAL A N 1
ATOM 790 C CA . VAL A 1 99 ? 5.512 -11.998 -8.526 1.00 38.25 99 VAL A CA 1
ATOM 791 C C . VAL A 1 99 ? 4.071 -11.799 -8.985 1.00 38.25 99 VAL A C 1
ATOM 793 O O . VAL A 1 99 ? 3.852 -11.222 -10.052 1.00 38.25 99 VAL A O 1
ATOM 796 N N . VAL A 1 100 ? 3.100 -12.286 -8.204 1.00 39.38 100 VAL A N 1
ATOM 797 C CA . VAL A 1 100 ? 1.690 -11.885 -8.327 1.00 39.38 100 VAL A CA 1
ATOM 798 C C . VAL A 1 100 ? 1.698 -10.375 -8.154 1.00 39.38 100 VAL A C 1
ATOM 800 O O . VAL A 1 100 ? 2.050 -9.920 -7.067 1.00 39.38 100 VAL A O 1
ATOM 803 N N . GLY A 1 101 ? 1.452 -9.609 -9.225 1.00 41.97 101 GLY A N 1
ATOM 804 C CA . GLY A 1 101 ? 1.697 -8.164 -9.231 1.00 41.97 101 GLY A CA 1
ATOM 805 C C . GLY A 1 101 ? 1.194 -7.530 -7.935 1.00 41.97 101 GLY A C 1
ATOM 806 O O . GLY A 1 101 ? 0.080 -7.835 -7.514 1.00 41.97 101 GLY A O 1
ATOM 807 N N . HIS A 1 102 ? 2.001 -6.690 -7.273 1.00 34.00 102 HIS A N 1
ATOM 808 C CA . HIS A 1 102 ? 1.672 -6.102 -5.958 1.00 34.00 102 HIS A CA 1
ATOM 809 C C . HIS A 1 102 ? 0.265 -5.451 -5.913 1.00 34.00 102 HIS A C 1
ATOM 811 O O . HIS A 1 102 ? -0.304 -5.257 -4.840 1.00 34.00 102 HIS A O 1
ATOM 817 N N . GLY A 1 103 ? -0.329 -5.142 -7.075 1.00 35.09 103 GLY A N 1
ATOM 818 C CA . GLY A 1 103 ? -1.696 -4.657 -7.240 1.00 35.09 103 GLY A CA 1
ATOM 819 C C . GLY A 1 103 ? -2.815 -5.711 -7.279 1.00 35.09 103 GLY A C 1
ATOM 820 O O . GLY A 1 103 ? -3.953 -5.317 -7.059 1.00 35.09 103 GLY A O 1
ATOM 821 N N . ALA A 1 104 ? -2.567 -7.009 -7.482 1.00 34.75 104 ALA A N 1
ATOM 822 C CA . ALA A 1 104 ? -3.616 -8.044 -7.558 1.00 34.75 104 ALA A CA 1
ATOM 823 C C . ALA A 1 104 ? -4.451 -8.123 -6.264 1.00 34.75 104 ALA A C 1
ATOM 825 O O . ALA A 1 104 ? -5.670 -8.242 -6.283 1.00 34.75 104 ALA A O 1
ATOM 826 N N . LYS A 1 105 ? -3.820 -7.910 -5.100 1.00 38.59 105 LYS A N 1
ATOM 827 C CA . LYS A 1 105 ? -4.538 -7.815 -3.814 1.00 38.59 105 LYS A CA 1
ATOM 828 C C . LYS A 1 105 ? -5.302 -6.490 -3.624 1.00 38.59 105 LYS A C 1
ATOM 830 O O . LYS A 1 105 ? -6.182 -6.414 -2.766 1.00 38.59 105 LYS A O 1
ATOM 835 N N . ARG A 1 106 ? -4.971 -5.421 -4.369 1.00 39.31 106 ARG A N 1
ATOM 836 C CA . ARG A 1 106 ? -5.487 -4.047 -4.145 1.00 39.31 106 ARG A CA 1
ATOM 837 C C . ARG A 1 106 ? -6.485 -3.573 -5.211 1.00 39.31 106 ARG A C 1
ATOM 839 O O . ARG A 1 106 ? -7.494 -2.973 -4.831 1.00 39.31 106 ARG A O 1
ATOM 846 N N . PHE A 1 107 ? -6.208 -3.853 -6.483 1.00 39.28 107 PHE A N 1
ATOM 847 C CA . PHE A 1 107 ? -6.934 -3.441 -7.697 1.00 39.28 107 PHE A CA 1
ATOM 848 C C . PHE A 1 107 ? -7.306 -4.620 -8.605 1.00 39.28 107 PHE A C 1
ATOM 850 O O . PHE A 1 107 ? -7.776 -4.414 -9.721 1.00 39.28 107 PHE A O 1
ATOM 857 N N . GLY A 1 108 ? -7.051 -5.836 -8.131 1.00 45.09 108 GLY A N 1
ATOM 858 C CA . GLY A 1 108 ? -7.350 -7.058 -8.839 1.00 45.09 108 GLY A CA 1
ATOM 859 C C . GLY A 1 108 ? -8.833 -7.338 -9.042 1.00 45.09 108 GLY A C 1
ATOM 860 O O . GLY A 1 108 ? -9.699 -6.532 -8.682 1.00 45.09 108 GLY A O 1
ATOM 861 N N . ARG A 1 109 ? -9.143 -8.512 -9.600 1.00 38.97 109 ARG A N 1
ATOM 862 C CA . ARG A 1 109 ? -10.530 -8.964 -9.789 1.00 38.97 109 ARG A CA 1
ATOM 863 C C . ARG A 1 109 ? -11.266 -8.970 -8.448 1.00 38.97 109 ARG A C 1
ATOM 865 O O . ARG A 1 109 ? -10.997 -9.787 -7.576 1.00 38.97 109 ARG A O 1
ATOM 872 N N . MET A 1 110 ? -12.240 -8.076 -8.322 1.00 43.62 110 MET A N 1
ATOM 873 C CA . MET A 1 110 ? -13.102 -7.947 -7.154 1.00 43.62 110 MET A CA 1
ATOM 874 C C . MET A 1 110 ? -14.533 -8.286 -7.561 1.00 43.62 110 MET A C 1
ATOM 876 O O . MET A 1 110 ? -15.057 -7.721 -8.522 1.00 43.62 110 MET A O 1
ATOM 880 N N . GLY A 1 111 ? -15.181 -9.211 -6.851 1.00 39.09 111 GLY A N 1
ATOM 881 C CA . GLY A 1 111 ? -16.610 -9.461 -7.056 1.00 39.09 111 GLY A CA 1
ATOM 882 C C . GLY A 1 111 ? -17.431 -8.216 -6.697 1.00 39.09 111 GLY A C 1
ATOM 883 O O . GLY A 1 111 ? -17.055 -7.478 -5.790 1.00 39.09 111 GLY A O 1
ATOM 884 N N . MET A 1 112 ? -18.566 -7.986 -7.367 1.00 38.91 112 MET A N 1
ATOM 885 C CA . MET A 1 112 ? -19.431 -6.810 -7.123 1.00 38.91 112 MET A CA 1
ATOM 886 C C . MET A 1 112 ? -19.782 -6.627 -5.636 1.00 38.91 112 MET A C 1
ATOM 888 O O . MET A 1 112 ? -19.718 -5.523 -5.100 1.00 38.91 112 MET A O 1
ATOM 892 N N . ASP A 1 113 ? -20.059 -7.732 -4.947 1.00 41.94 113 ASP A N 1
ATOM 893 C CA . ASP A 1 113 ? -20.309 -7.785 -3.506 1.00 41.94 113 ASP A CA 1
ATOM 894 C C . ASP A 1 113 ? -19.128 -7.255 -2.659 1.00 41.94 113 ASP A C 1
ATOM 896 O O . ASP A 1 113 ? -19.321 -6.543 -1.672 1.00 41.94 113 ASP A O 1
ATOM 900 N N . GLU A 1 114 ? -17.891 -7.552 -3.062 1.00 46.88 114 GLU A N 1
ATOM 901 C CA . GLU A 1 114 ? -16.678 -7.097 -2.380 1.00 46.88 114 GLU A CA 1
ATOM 902 C C . GLU A 1 114 ? -16.368 -5.624 -2.669 1.00 46.88 114 GLU A C 1
ATOM 904 O O . GLU A 1 114 ? -15.896 -4.922 -1.774 1.00 46.88 114 GLU A O 1
ATOM 909 N N . VAL A 1 115 ? -16.705 -5.124 -3.862 1.00 49.88 115 VAL A N 1
ATOM 910 C CA . VAL A 1 115 ? -16.630 -3.688 -4.185 1.00 49.88 115 VAL A CA 1
ATOM 911 C C . VAL A 1 115 ? -17.579 -2.897 -3.284 1.00 49.88 115 VAL A C 1
ATOM 913 O O . VAL A 1 115 ? -17.167 -1.909 -2.673 1.00 49.88 115 VAL A O 1
ATOM 916 N N . HIS A 1 116 ? -18.825 -3.359 -3.133 1.00 46.88 116 HIS A N 1
ATOM 917 C CA . HIS A 1 116 ? -19.797 -2.752 -2.220 1.00 46.88 116 HIS A CA 1
ATOM 918 C C . HIS A 1 116 ? -19.321 -2.789 -0.763 1.00 46.88 116 HIS A C 1
ATOM 920 O O . HIS A 1 116 ? -19.422 -1.782 -0.061 1.00 46.88 116 HIS A O 1
ATOM 926 N N . GLY A 1 117 ? -18.733 -3.903 -0.319 1.00 46.06 117 GLY A N 1
ATOM 927 C CA . GLY A 1 117 ? -18.097 -3.985 0.994 1.00 46.06 117 GLY A CA 1
ATOM 928 C C . GLY A 1 117 ? -16.937 -2.996 1.144 1.00 46.06 117 GLY A C 1
ATOM 929 O O . GLY A 1 117 ? -16.908 -2.208 2.082 1.00 46.06 117 GLY A O 1
ATOM 930 N N . LYS A 1 118 ? -15.978 -2.973 0.222 1.00 48.78 118 LYS A N 1
ATOM 931 C CA . LYS A 1 118 ? -14.763 -2.157 0.360 1.00 48.78 118 LYS A CA 1
ATOM 932 C C . LYS A 1 118 ? -15.026 -0.653 0.253 1.00 48.78 118 LYS A C 1
ATOM 934 O O . LYS A 1 118 ? -14.403 0.112 0.982 1.00 48.78 118 LYS A O 1
ATOM 939 N N . LEU A 1 119 ? -15.932 -0.232 -0.630 1.00 46.44 119 LEU A N 1
ATOM 940 C CA . LEU A 1 119 ? -16.174 1.185 -0.935 1.00 46.44 119 LEU A CA 1
ATOM 941 C C . LEU A 1 119 ? -17.428 1.761 -0.261 1.00 46.44 119 LEU A C 1
ATOM 943 O O . LEU A 1 119 ? -17.609 2.975 -0.253 1.00 46.44 119 LEU A O 1
ATOM 947 N N . SER A 1 120 ? -18.322 0.926 0.280 1.00 43.41 120 SER A N 1
ATOM 948 C CA . SER A 1 120 ? -19.614 1.373 0.830 1.00 43.41 120 SER A CA 1
ATOM 949 C C . SER A 1 120 ? -20.014 0.701 2.151 1.00 43.41 120 SER A C 1
ATOM 951 O O . SER A 1 120 ? -21.174 0.821 2.555 1.00 43.41 120 SER A O 1
ATOM 953 N N . SER A 1 121 ? -19.088 0.031 2.857 1.00 56.81 121 SER A N 1
ATOM 954 C CA . SER A 1 121 ? -19.355 -0.551 4.183 1.00 56.81 121 SER A CA 1
ATOM 955 C C . SER A 1 121 ? -19.838 0.510 5.173 1.00 56.81 121 SER A C 1
ATOM 957 O O . SER A 1 121 ? -19.036 1.210 5.792 1.00 56.81 121 SER A O 1
ATOM 959 N N . LYS A 1 122 ? -21.150 0.580 5.406 1.00 68.75 122 LYS A N 1
ATOM 960 C CA . LYS A 1 122 ? -21.682 1.276 6.582 1.00 68.75 122 LYS A CA 1
ATOM 961 C C . LYS A 1 122 ? -21.187 0.543 7.838 1.00 68.75 122 LYS A C 1
ATOM 963 O O . LYS A 1 122 ? -21.221 -0.692 7.845 1.00 68.75 122 LYS A O 1
ATOM 968 N N . PRO A 1 123 ? -20.701 1.243 8.873 1.00 78.06 123 PRO A N 1
ATOM 969 C CA . PRO A 1 123 ? -20.367 0.598 10.135 1.00 78.06 123 PRO A CA 1
ATOM 970 C C . PRO A 1 123 ? -21.624 -0.020 10.766 1.00 78.06 123 PRO A C 1
ATOM 972 O O . PRO A 1 123 ? -22.727 0.520 10.648 1.00 78.06 123 PRO A O 1
ATOM 975 N N . ILE A 1 124 ? -21.473 -1.190 11.390 1.00 80.62 124 ILE A N 1
ATOM 976 C CA . ILE A 1 124 ? -22.512 -1.758 12.256 1.00 80.62 124 ILE A CA 1
ATOM 977 C C . ILE A 1 124 ? -22.359 -1.120 13.632 1.00 80.62 124 ILE A C 1
ATOM 979 O O . ILE A 1 124 ? -21.455 -1.493 14.361 1.00 80.62 124 ILE A O 1
ATOM 983 N N . GLU A 1 125 ? -23.254 -0.211 13.998 1.00 77.00 125 GLU A N 1
ATOM 984 C CA . GLU A 1 125 ? -23.251 0.398 15.339 1.00 77.00 125 GLU A CA 1
ATOM 985 C C . GLU A 1 125 ? -23.990 -0.469 16.374 1.00 77.00 125 GLU A C 1
ATOM 987 O O . GLU A 1 125 ? -23.667 -0.474 17.561 1.00 77.00 125 GLU A O 1
ATOM 992 N N . VAL A 1 126 ? -24.997 -1.226 15.924 1.00 77.88 126 VAL A N 1
ATOM 993 C CA . VAL A 1 126 ? -25.895 -2.007 16.785 1.00 77.88 126 VAL A CA 1
ATOM 994 C C . VAL A 1 126 ? -26.098 -3.407 16.213 1.00 77.88 126 VAL A C 1
ATOM 996 O O . VAL A 1 126 ? -26.248 -3.587 15.004 1.00 77.88 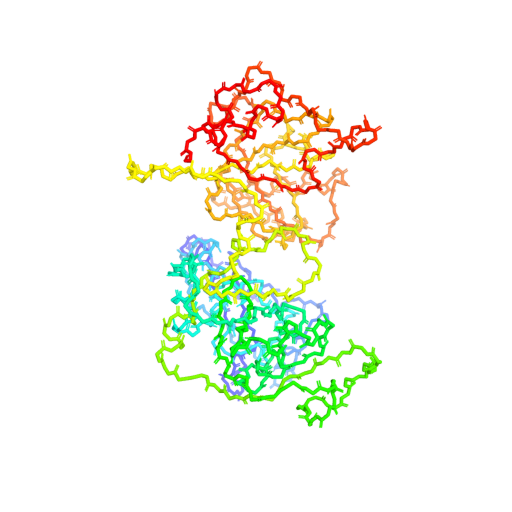126 VAL A O 1
ATOM 999 N N . PHE A 1 127 ? -26.127 -4.402 17.101 1.00 85.25 127 PHE A N 1
ATOM 1000 C CA . PHE A 1 127 ? -26.445 -5.787 16.770 1.00 85.25 127 PHE A CA 1
ATOM 1001 C C . PHE A 1 127 ? -27.793 -6.179 17.374 1.00 85.25 127 PHE A C 1
ATOM 1003 O O . PHE A 1 127 ? -27.911 -6.291 18.590 1.00 85.25 127 PHE A O 1
ATOM 1010 N N . ASP A 1 128 ? -28.780 -6.433 16.517 1.00 83.12 128 ASP A N 1
ATOM 1011 C CA . ASP A 1 128 ? -30.090 -6.990 16.897 1.00 83.12 128 ASP A CA 1
ATOM 1012 C C . ASP A 1 128 ? -30.047 -8.481 17.285 1.00 83.12 128 ASP A C 1
ATOM 1014 O O . ASP A 1 128 ? -30.970 -8.994 17.917 1.00 83.12 128 ASP A O 1
ATOM 1018 N N . ASP A 1 129 ? -28.966 -9.181 16.936 1.00 89.88 129 ASP A N 1
ATOM 1019 C CA . ASP A 1 129 ? -28.789 -10.606 17.188 1.00 89.88 129 ASP A CA 1
ATOM 1020 C C . ASP A 1 129 ? -27.531 -10.889 18.022 1.00 89.88 129 ASP A C 1
ATOM 1022 O O . ASP A 1 129 ? -26.494 -10.244 17.855 1.00 89.88 129 ASP A O 1
ATOM 1026 N N . ASP A 1 130 ? -27.601 -11.897 18.899 1.00 91.69 130 ASP A N 1
ATOM 1027 C CA . ASP A 1 130 ? -26.423 -12.402 19.607 1.00 91.69 130 ASP A CA 1
ATOM 1028 C C . ASP A 1 130 ? -25.469 -13.080 18.616 1.00 91.69 130 ASP A C 1
ATOM 1030 O O . ASP A 1 130 ? -25.761 -14.141 18.054 1.00 91.69 130 ASP A O 1
ATOM 1034 N N . CYS A 1 131 ? -24.303 -12.477 18.431 1.00 94.06 131 CYS A N 1
ATOM 1035 C CA . CYS A 1 131 ? -23.339 -12.832 17.405 1.00 94.06 131 CYS A CA 1
ATOM 1036 C C . CYS A 1 131 ? -21.954 -13.095 18.004 1.00 94.06 131 CYS A C 1
ATOM 1038 O O . CYS A 1 131 ? -21.550 -12.522 19.022 1.00 94.06 131 CYS A O 1
ATOM 1040 N N . VAL A 1 132 ? -21.185 -13.939 17.324 1.00 94.19 132 VAL A N 1
ATOM 1041 C CA . VAL A 1 132 ? -19.739 -14.045 17.494 1.00 94.19 132 VAL A CA 1
ATOM 1042 C C . VAL A 1 132 ? -19.056 -13.524 16.233 1.00 94.19 132 VAL A C 1
ATOM 1044 O O . VAL A 1 132 ? -19.297 -14.006 15.130 1.00 94.19 132 VAL A O 1
ATOM 1047 N N . LEU A 1 133 ? -18.215 -12.510 16.388 1.00 93.38 133 LEU A N 1
ATOM 1048 C CA . LEU A 1 133 ? -17.339 -12.010 15.338 1.00 93.38 133 LEU A CA 1
ATOM 1049 C C . LEU A 1 133 ? -16.060 -12.846 15.349 1.00 93.38 133 LEU A C 1
ATOM 1051 O O . LEU A 1 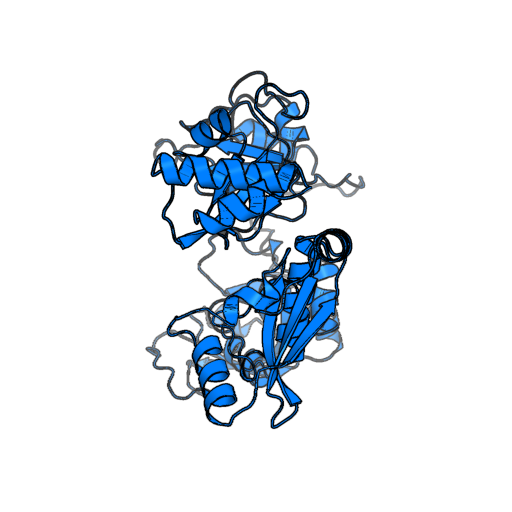133 ? -15.430 -12.983 16.402 1.00 93.38 133 LEU A O 1
ATOM 1055 N N . ILE A 1 134 ? -15.672 -13.380 14.194 1.00 92.19 134 ILE A N 1
ATOM 1056 C CA . ILE A 1 134 ? -14.506 -14.254 14.048 1.00 92.19 134 ILE A CA 1
ATOM 1057 C C . ILE A 1 134 ? -13.585 -13.673 12.976 1.00 92.19 134 ILE A C 1
ATOM 1059 O O . ILE A 1 134 ? -13.924 -13.665 11.794 1.00 92.19 134 ILE A O 1
ATOM 1063 N N . ARG A 1 135 ? -12.413 -13.172 13.380 1.00 89.69 135 ARG A N 1
ATOM 1064 C CA . ARG A 1 135 ? -11.390 -12.673 12.450 1.00 89.69 135 ARG A CA 1
ATOM 1065 C C . ARG A 1 135 ? -10.590 -13.830 11.864 1.00 89.69 135 ARG A C 1
ATOM 1067 O O . ARG A 1 135 ? -9.894 -14.523 12.597 1.00 89.69 135 ARG A O 1
ATOM 1074 N N . ILE A 1 136 ? -10.641 -13.970 10.544 1.00 85.06 136 ILE A N 1
ATOM 1075 C CA . ILE A 1 136 ? -10.015 -15.072 9.793 1.00 85.06 136 ILE A CA 1
ATOM 1076 C C . ILE A 1 136 ? -8.779 -14.627 8.998 1.00 85.06 136 ILE A C 1
ATOM 1078 O O . ILE A 1 136 ? -8.386 -15.274 8.039 1.00 85.06 136 ILE A O 1
ATOM 1082 N N . ASN A 1 137 ? -8.153 -13.507 9.375 1.00 72.94 137 ASN A N 1
ATOM 1083 C CA . ASN A 1 137 ? -7.039 -12.926 8.614 1.00 72.94 137 ASN A CA 1
ATOM 1084 C C . ASN A 1 137 ? -5.856 -13.892 8.426 1.00 72.94 137 ASN A C 1
ATOM 1086 O O . ASN A 1 137 ? -5.230 -13.839 7.377 1.00 72.94 137 ASN A O 1
ATOM 1090 N N . ASP A 1 138 ? -5.585 -14.767 9.401 1.00 65.44 138 ASP A N 1
ATOM 1091 C CA . ASP A 1 138 ? -4.471 -15.724 9.344 1.00 65.44 138 ASP A CA 1
ATOM 1092 C C . ASP A 1 138 ? -4.869 -17.059 8.685 1.00 65.44 138 ASP A C 1
ATOM 1094 O O . ASP A 1 138 ? -4.037 -17.718 8.073 1.00 65.44 138 ASP A O 1
ATOM 1098 N N . SER A 1 139 ? -6.143 -17.462 8.786 1.00 61.31 139 SER A N 1
ATOM 1099 C CA . SER A 1 139 ? -6.660 -18.736 8.255 1.00 61.31 139 SER A CA 1
ATOM 1100 C C . SER A 1 139 ? -7.242 -18.636 6.838 1.00 61.31 139 SER A C 1
ATOM 1102 O O . SER A 1 139 ? -7.516 -19.667 6.227 1.00 61.31 139 SER A O 1
ATOM 1104 N N . TYR A 1 140 ? -7.427 -17.416 6.321 1.00 57.91 140 TYR A N 1
ATOM 1105 C CA . TYR A 1 140 ? -8.057 -17.104 5.028 1.00 57.91 140 TYR A CA 1
ATOM 1106 C C . TYR A 1 140 ? -7.114 -16.360 4.053 1.00 57.91 140 TYR A C 1
ATOM 1108 O O . TYR A 1 140 ? -7.545 -15.861 3.017 1.00 57.91 140 TYR A O 1
ATOM 1116 N N . ALA A 1 141 ? -5.822 -16.230 4.384 1.00 50.50 141 ALA A N 1
ATOM 1117 C CA . ALA A 1 141 ? -4.864 -15.405 3.637 1.00 50.50 141 ALA A CA 1
ATOM 1118 C C . ALA A 1 141 ? -4.379 -15.997 2.299 1.00 50.50 141 ALA A C 1
ATOM 1120 O O . ALA A 1 141 ? -3.760 -15.264 1.524 1.00 50.50 141 ALA A O 1
ATOM 1121 N N . ASP A 1 142 ? -4.636 -17.278 2.022 1.00 45.91 142 ASP A N 1
ATOM 1122 C CA . ASP A 1 142 ? -4.100 -17.950 0.837 1.00 45.91 142 ASP A CA 1
ATOM 1123 C C . ASP A 1 142 ? -5.091 -17.882 -0.338 1.00 45.91 142 ASP A C 1
ATOM 1125 O O . ASP A 1 142 ? -6.184 -18.448 -0.317 1.00 45.91 142 ASP A O 1
ATOM 1129 N N . SER A 1 143 ? -4.747 -17.086 -1.349 1.00 44.81 143 SER A N 1
ATOM 1130 C CA . SER A 1 143 ? -5.661 -16.567 -2.376 1.00 44.81 143 SER A CA 1
ATOM 1131 C C . SER A 1 143 ? -5.776 -17.435 -3.633 1.00 44.81 143 SER A C 1
ATOM 1133 O O . SER A 1 143 ? -6.229 -16.946 -4.663 1.00 44.81 143 SER A O 1
ATOM 1135 N N . ALA A 1 144 ? -5.369 -18.705 -3.591 1.00 38.66 144 ALA A N 1
ATOM 1136 C CA . ALA A 1 144 ? -5.344 -19.533 -4.797 1.00 38.66 144 ALA A CA 1
ATOM 1137 C C . ALA A 1 144 ? -6.708 -20.157 -5.154 1.00 38.66 144 ALA A C 1
ATOM 1139 O O . ALA A 1 144 ? -6.978 -20.368 -6.334 1.00 38.66 144 ALA A O 1
ATOM 1140 N N . LYS A 1 145 ? -7.589 -20.435 -4.181 1.00 44.06 145 LYS A N 1
ATOM 1141 C CA . LYS A 1 145 ? -8.970 -20.919 -4.396 1.00 44.06 145 LYS A CA 1
ATOM 1142 C C . LYS A 1 145 ? -9.819 -20.523 -3.186 1.00 44.06 145 LYS A C 1
ATOM 1144 O O . LYS A 1 145 ? -9.592 -21.037 -2.103 1.00 44.06 145 LYS A O 1
ATOM 1149 N N . GLN A 1 146 ? -10.754 -19.585 -3.347 1.00 61.22 146 GLN A N 1
ATOM 1150 C CA . GLN A 1 146 ? -11.663 -19.168 -2.269 1.00 61.22 146 GLN A CA 1
ATOM 1151 C C . GLN A 1 146 ? -13.094 -19.582 -2.614 1.00 61.22 146 GLN A C 1
ATOM 1153 O O . GLN A 1 146 ? -13.862 -18.820 -3.202 1.00 61.22 146 GLN A O 1
ATOM 1158 N N . THR A 1 147 ? -13.449 -20.823 -2.298 1.00 66.12 147 THR A N 1
ATOM 1159 C CA . THR A 1 147 ? -14.829 -21.309 -2.386 1.00 66.12 147 THR A CA 1
ATOM 1160 C C . THR A 1 147 ? -15.629 -20.906 -1.142 1.00 66.12 147 THR A C 1
ATOM 1162 O O . THR A 1 147 ? -15.073 -20.561 -0.098 1.00 66.12 147 THR A O 1
ATOM 1165 N N . ALA A 1 148 ? -16.962 -20.996 -1.212 1.00 65.88 148 ALA A N 1
ATOM 1166 C CA . ALA A 1 148 ? -17.817 -20.824 -0.032 1.00 65.88 148 ALA A CA 1
ATOM 1167 C C . ALA A 1 148 ? -17.474 -21.824 1.092 1.00 65.88 148 ALA A C 1
ATOM 1169 O O . ALA A 1 148 ? -17.654 -21.515 2.269 1.00 65.88 148 ALA A O 1
ATOM 1170 N N . MET A 1 149 ? -16.950 -23.001 0.729 1.00 73.62 149 MET A N 1
ATOM 1171 C CA . MET A 1 149 ? -16.508 -24.015 1.682 1.00 73.62 149 MET A CA 1
ATOM 1172 C C . MET A 1 149 ? -15.220 -23.595 2.400 1.00 73.62 149 MET A C 1
ATOM 1174 O O . MET A 1 149 ? -15.135 -23.756 3.612 1.00 73.62 149 MET A O 1
ATOM 1178 N N . ASP A 1 150 ? -14.267 -22.974 1.698 1.00 76.69 150 ASP A N 1
ATOM 1179 C CA . ASP A 1 150 ? -13.016 -22.486 2.301 1.00 76.69 150 ASP A CA 1
ATOM 1180 C C . ASP A 1 150 ? -13.285 -21.363 3.312 1.00 76.69 150 ASP A C 1
ATOM 1182 O O . ASP A 1 150 ? -12.724 -21.345 4.410 1.00 76.69 150 ASP A O 1
ATOM 1186 N N . LEU A 1 151 ? -14.208 -20.449 2.983 1.00 80.19 151 LEU A N 1
ATOM 1187 C CA . LEU A 1 151 ? -14.653 -19.403 3.907 1.00 80.19 151 LEU A CA 1
ATOM 1188 C C . LEU A 1 151 ? -15.345 -19.991 5.142 1.00 80.19 151 LEU A C 1
ATOM 1190 O O . LEU A 1 151 ? -15.145 -19.501 6.257 1.00 80.19 151 LEU A O 1
ATOM 1194 N N . TYR A 1 152 ? -16.161 -21.030 4.960 1.00 82.38 152 TYR A N 1
ATOM 1195 C CA . TYR A 1 152 ? -16.814 -21.723 6.066 1.00 82.38 152 TYR A CA 1
ATOM 1196 C C . TYR A 1 152 ? -15.794 -22.437 6.961 1.00 82.38 152 TYR A C 1
ATOM 1198 O O . TYR A 1 152 ? -15.807 -22.221 8.173 1.00 82.38 152 TYR A O 1
ATOM 1206 N N . ASP A 1 153 ? -14.857 -23.193 6.387 1.00 83.69 153 ASP A N 1
ATOM 1207 C CA . ASP A 1 153 ? -13.794 -23.898 7.114 1.00 83.69 153 ASP A CA 1
ATOM 1208 C C . ASP A 1 153 ? -12.888 -22.940 7.890 1.00 83.69 153 ASP A C 1
ATOM 1210 O O . ASP A 1 153 ? -12.612 -23.176 9.069 1.00 83.69 153 ASP A O 1
ATOM 1214 N N . ALA A 1 154 ? -12.497 -21.818 7.280 1.00 85.31 154 ALA A N 1
ATOM 1215 C CA . ALA A 1 154 ? -11.701 -20.785 7.940 1.00 85.31 154 ALA A CA 1
ATOM 1216 C C . ALA A 1 154 ? -12.441 -20.107 9.102 1.00 85.31 154 ALA A C 1
ATOM 1218 O O . ALA A 1 154 ? -11.793 -19.598 10.016 1.00 85.31 154 ALA A O 1
ATOM 1219 N N . THR A 1 155 ? -13.778 -20.084 9.068 1.00 90.31 155 THR A N 1
ATOM 1220 C CA . THR A 1 155 ? -14.620 -19.433 10.083 1.00 90.31 155 THR A CA 1
ATOM 1221 C C . THR A 1 155 ? -15.025 -20.390 11.199 1.00 90.31 155 THR A C 1
ATOM 1223 O O . THR A 1 155 ? -15.147 -19.971 12.351 1.00 90.31 155 THR A O 1
ATOM 1226 N N . ARG A 1 156 ? -15.258 -21.670 10.895 1.00 87.31 156 ARG A N 1
ATOM 1227 C CA . ARG A 1 156 ? -15.966 -22.577 11.806 1.00 87.31 156 ARG A CA 1
ATOM 1228 C C . ARG A 1 156 ? -15.147 -23.130 12.961 1.00 87.31 156 ARG A C 1
ATOM 1230 O O . ARG A 1 156 ? -15.724 -23.406 14.002 1.00 87.31 156 ARG A O 1
ATOM 1237 N N . GLY A 1 157 ? -13.830 -23.218 12.829 1.00 85.38 157 GLY A N 1
ATOM 1238 C CA . GLY A 1 157 ? -12.878 -23.626 13.875 1.00 85.38 157 GLY A CA 1
ATOM 1239 C C . GLY A 1 157 ? -11.492 -23.083 13.518 1.00 85.38 157 GLY A C 1
ATOM 1240 O O . GLY A 1 157 ? -11.331 -22.475 12.470 1.00 85.38 157 GLY A O 1
ATOM 1241 N N . ILE A 1 158 ? -10.423 -23.192 14.298 1.00 86.06 158 ILE A N 1
ATOM 1242 C CA . ILE A 1 158 ? -10.068 -24.031 15.443 1.00 86.06 158 ILE A CA 1
ATOM 1243 C C . ILE A 1 158 ? -9.772 -23.068 16.593 1.00 86.06 158 ILE A C 1
ATOM 1245 O O . ILE A 1 158 ? -8.648 -22.586 16.791 1.00 86.06 158 ILE A O 1
ATOM 1249 N N . TRP A 1 159 ? -10.823 -22.688 17.308 1.00 88.19 159 TRP A N 1
ATOM 1250 C CA . TRP A 1 159 ? -10.821 -21.449 18.070 1.00 88.19 159 TRP A CA 1
ATOM 1251 C C . TRP A 1 159 ? -10.683 -21.680 19.568 1.00 88.19 159 TRP A C 1
ATOM 1253 O O . TRP A 1 159 ? -11.421 -22.461 20.166 1.00 88.19 159 TRP A O 1
ATOM 1263 N N . ARG A 1 160 ? -9.791 -20.922 20.209 1.00 84.94 160 ARG A N 1
ATOM 1264 C CA . ARG A 1 160 ? -9.710 -20.880 21.671 1.00 84.94 160 ARG A CA 1
ATOM 1265 C C . ARG A 1 160 ? -10.739 -19.887 22.209 1.00 84.94 160 ARG A C 1
ATOM 1267 O O . ARG A 1 160 ? -10.580 -18.681 22.033 1.00 84.94 160 ARG A O 1
ATOM 1274 N N . MET A 1 161 ? -11.789 -20.379 22.863 1.00 84.94 161 MET A N 1
ATOM 1275 C CA . MET A 1 161 ? -12.881 -19.534 23.358 1.00 84.94 161 MET A CA 1
ATOM 1276 C C . MET A 1 161 ? -13.600 -20.109 24.581 1.00 84.94 161 MET A C 1
ATOM 1278 O O . MET A 1 161 ? -13.499 -21.292 24.886 1.00 84.94 161 MET A O 1
ATOM 1282 N N . SER A 1 162 ? -14.382 -19.263 25.262 1.00 83.69 162 SER A N 1
ATOM 1283 C CA . SER A 1 162 ? -15.301 -19.704 26.317 1.00 83.69 162 SER A CA 1
ATOM 1284 C C . SER A 1 162 ? -16.569 -20.310 25.717 1.00 83.69 162 SER A C 1
ATOM 1286 O O . SER A 1 162 ? -17.398 -19.585 25.162 1.00 83.69 162 SER A O 1
ATOM 1288 N N . LEU A 1 163 ? -16.763 -21.618 25.905 1.00 83.00 163 LEU A N 1
ATOM 1289 C CA . LEU A 1 163 ? -17.959 -22.337 25.454 1.00 83.00 163 LEU A CA 1
ATOM 1290 C C . LEU A 1 163 ? -19.258 -21.754 26.045 1.00 83.00 163 LEU A C 1
ATOM 1292 O O . LEU A 1 163 ? -20.294 -21.739 25.384 1.00 83.00 163 LEU A O 1
ATOM 1296 N N . ALA A 1 164 ? -19.213 -21.230 27.275 1.00 82.94 164 ALA A N 1
ATOM 1297 C CA . ALA A 1 164 ? -20.371 -20.611 27.924 1.00 82.94 164 ALA A CA 1
ATOM 1298 C C . ALA A 1 164 ? -20.817 -19.309 27.233 1.00 82.94 164 ALA A C 1
ATOM 1300 O O . ALA A 1 164 ? -22.011 -19.012 27.185 1.00 82.94 164 ALA A O 1
ATOM 1301 N N . SER A 1 165 ? -19.873 -18.534 26.690 1.00 84.12 165 SER A N 1
ATOM 1302 C CA . SER A 1 165 ? -20.185 -17.357 25.870 1.00 84.12 165 SER A CA 1
ATOM 1303 C C . SER A 1 165 ? -20.558 -17.747 24.444 1.00 84.12 165 SER A C 1
ATOM 1305 O O . SER A 1 165 ? -21.497 -17.167 23.903 1.00 84.12 165 SER A O 1
ATOM 1307 N N . ALA A 1 166 ? -19.885 -18.754 23.883 1.00 86.38 166 ALA A N 1
ATOM 1308 C CA . ALA A 1 166 ? -20.127 -19.276 22.542 1.00 86.38 166 ALA A CA 1
ATOM 1309 C C . ALA A 1 166 ? -21.560 -19.789 22.364 1.00 86.38 166 ALA A C 1
ATOM 1311 O O . ALA A 1 166 ? -22.239 -19.417 21.412 1.00 86.38 166 ALA A O 1
ATOM 1312 N N . LYS A 1 167 ? -22.067 -20.556 23.338 1.00 87.81 167 LYS A N 1
ATOM 1313 C CA . LYS A 1 167 ? -23.439 -21.096 23.341 1.00 87.81 167 LYS A CA 1
ATOM 1314 C C . LYS A 1 167 ? -24.544 -20.034 23.379 1.00 87.81 167 LYS A C 1
ATOM 1316 O O . LYS A 1 167 ? -25.701 -20.375 23.166 1.00 87.81 167 LYS A O 1
ATOM 1321 N N . LYS A 1 168 ? -24.213 -18.775 23.681 1.00 88.94 168 LYS A N 1
ATOM 1322 C CA . LYS A 1 168 ? -25.172 -17.660 23.673 1.00 88.94 168 LYS A CA 1
ATOM 1323 C C . LYS A 1 168 ? -25.271 -16.988 22.302 1.00 88.94 168 LYS A C 1
ATOM 1325 O O . LYS A 1 168 ? -26.272 -16.338 22.041 1.00 88.94 168 LYS A O 1
ATOM 1330 N N . ALA A 1 169 ? -24.261 -17.139 21.445 1.00 91.62 169 ALA A N 1
ATOM 1331 C CA . ALA A 1 169 ? -24.292 -16.600 20.092 1.00 91.62 169 ALA A CA 1
ATOM 1332 C C . ALA A 1 169 ? -25.169 -17.480 19.191 1.00 91.62 169 ALA A C 1
ATOM 1334 O O . ALA A 1 169 ? -24.984 -18.695 19.125 1.00 91.62 169 ALA A O 1
ATOM 1335 N N . LYS A 1 170 ? -26.104 -16.849 18.482 1.00 94.44 170 LYS A N 1
ATOM 1336 C CA . LYS A 1 170 ? -26.948 -17.475 17.457 1.00 94.44 170 LYS A CA 1
ATOM 1337 C C . LYS A 1 170 ? -26.266 -17.483 16.091 1.00 94.44 170 LYS A C 1
ATOM 1339 O O . LYS A 1 170 ? -26.486 -18.408 15.309 1.00 94.44 170 LYS A O 1
ATOM 1344 N N . TYR A 1 171 ? -25.438 -16.473 15.816 1.00 95.94 171 TYR A N 1
ATOM 1345 C CA . TYR A 1 171 ? -24.755 -16.323 14.532 1.00 95.94 171 TYR A CA 1
ATOM 1346 C C . TYR A 1 171 ? -23.245 -16.157 14.681 1.00 95.94 171 TYR A C 1
ATOM 1348 O O . TYR A 1 171 ? -22.769 -15.544 15.635 1.00 95.94 171 TYR A O 1
ATOM 1356 N N . ALA A 1 172 ? -22.497 -16.672 13.709 1.00 95.50 172 ALA A N 1
ATOM 1357 C CA . ALA A 1 172 ? -21.073 -16.423 13.529 1.00 95.50 172 ALA A CA 1
ATOM 1358 C C . ALA A 1 172 ? -20.854 -15.545 12.293 1.00 95.50 172 ALA A C 1
ATOM 1360 O O . ALA A 1 172 ? -21.342 -15.862 11.209 1.00 95.50 172 ALA A O 1
ATOM 1361 N N . LEU A 1 173 ? -20.127 -14.442 12.455 1.00 94.75 173 LEU A N 1
ATOM 1362 C CA . LEU A 1 173 ? -19.812 -13.496 11.387 1.00 94.75 173 LEU A CA 1
ATOM 1363 C C . LEU A 1 173 ? -18.341 -13.660 11.007 1.00 94.75 173 LEU A C 1
ATOM 1365 O O . LEU A 1 173 ? -17.452 -13.425 11.831 1.00 94.75 173 LEU A O 1
ATOM 1369 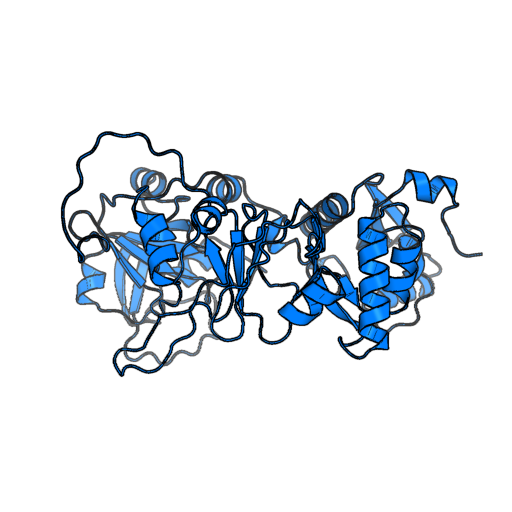N N . ALA A 1 174 ? -18.095 -14.048 9.757 1.00 91.25 174 ALA A N 1
ATOM 1370 C CA . ALA A 1 174 ? -16.757 -14.202 9.198 1.00 91.25 174 ALA A CA 1
ATOM 1371 C C . ALA A 1 174 ? -16.168 -12.827 8.874 1.00 91.25 174 ALA A C 1
ATOM 1373 O O . ALA A 1 174 ? -16.691 -12.128 8.007 1.00 91.25 174 ALA A O 1
ATOM 1374 N N . ILE A 1 175 ? -15.099 -12.420 9.558 1.00 88.50 175 ILE A N 1
ATOM 1375 C CA . ILE A 1 175 ? -14.504 -11.089 9.405 1.00 88.50 175 ILE A CA 1
ATOM 1376 C C . ILE A 1 175 ? -13.145 -11.190 8.721 1.00 88.50 175 ILE A C 1
ATOM 1378 O O . ILE A 1 175 ? -12.207 -11.769 9.271 1.00 88.50 175 ILE A O 1
ATOM 1382 N N . TYR A 1 176 ? -13.012 -10.536 7.569 1.00 81.38 176 TYR A N 1
ATOM 1383 C CA . TYR A 1 176 ? -11.742 -10.407 6.855 1.00 81.38 176 TYR A CA 1
ATOM 1384 C C . TYR A 1 176 ? -11.521 -8.959 6.426 1.00 81.38 176 TYR A C 1
ATOM 1386 O O . TYR A 1 176 ? -12.405 -8.336 5.829 1.00 81.38 176 TYR A O 1
ATOM 1394 N N . GLY A 1 177 ? -10.356 -8.401 6.766 1.00 72.94 177 GLY A N 1
ATOM 1395 C CA . GLY A 1 177 ? -10.050 -6.989 6.499 1.00 72.94 177 GLY A CA 1
ATOM 1396 C C . GLY A 1 177 ? -10.974 -6.000 7.229 1.00 72.94 177 GLY A C 1
ATOM 1397 O O . GLY A 1 177 ? -11.161 -4.883 6.766 1.00 72.94 177 GLY A O 1
ATOM 1398 N N . GLY A 1 178 ? -11.584 -6.410 8.350 1.00 77.88 178 GLY A N 1
ATOM 1399 C CA . GLY A 1 178 ? -12.509 -5.573 9.134 1.00 77.88 178 GLY A CA 1
ATOM 1400 C C . GLY A 1 178 ? -13.952 -5.521 8.612 1.00 77.88 178 GLY A C 1
ATOM 1401 O O . GLY A 1 178 ? -14.779 -4.821 9.198 1.00 77.88 178 GLY A O 1
ATOM 1402 N N . VAL A 1 179 ? -14.266 -6.281 7.559 1.00 79.31 179 VAL A N 1
ATOM 1403 C CA . VAL A 1 179 ? -15.595 -6.363 6.935 1.00 79.31 179 VAL A CA 1
ATOM 1404 C C . VAL A 1 179 ? -16.180 -7.759 7.133 1.00 79.31 179 VAL A C 1
ATOM 1406 O O . VAL A 1 179 ? -15.457 -8.758 7.063 1.00 79.31 179 VAL A O 1
ATOM 1409 N N . VAL A 1 180 ? -17.492 -7.834 7.365 1.00 86.81 180 VAL A N 1
ATOM 1410 C CA . VAL A 1 180 ? -18.233 -9.102 7.433 1.00 86.81 180 VAL A CA 1
ATOM 1411 C C . VAL A 1 180 ? -18.350 -9.704 6.028 1.00 86.81 180 VAL A C 1
ATOM 1413 O O . VAL A 1 180 ? -18.999 -9.127 5.160 1.00 86.81 180 VAL A O 1
ATOM 1416 N N . ARG A 1 181 ? -17.748 -10.870 5.794 1.00 80.81 181 ARG A N 1
ATOM 1417 C CA . ARG A 1 181 ? -17.776 -11.584 4.504 1.00 80.81 181 ARG A CA 1
ATOM 1418 C C . ARG A 1 181 ? -18.975 -12.519 4.367 1.00 80.81 181 ARG A C 1
ATOM 1420 O O . ARG A 1 181 ? -19.561 -12.614 3.293 1.00 80.81 181 ARG A O 1
ATOM 1427 N N . GLU A 1 182 ? -19.369 -13.174 5.456 1.00 87.12 182 GLU A N 1
ATOM 1428 C CA . GLU A 1 182 ? -20.562 -14.023 5.496 1.00 87.12 182 GLU A CA 1
ATOM 1429 C C . GLU A 1 182 ? -21.097 -14.176 6.926 1.00 87.12 182 GLU A C 1
ATOM 1431 O O . GLU A 1 182 ? -20.376 -13.935 7.902 1.00 87.12 182 GLU A O 1
ATOM 1436 N N . VAL A 1 183 ? -22.370 -14.560 7.037 1.00 92.31 183 VAL A N 1
ATOM 1437 C CA . VAL A 1 183 ? -23.081 -14.794 8.296 1.00 92.31 183 VAL A CA 1
ATOM 1438 C C . VAL A 1 183 ? -23.594 -16.231 8.341 1.00 92.31 183 VAL A C 1
ATOM 1440 O O . VAL A 1 183 ? -24.380 -16.653 7.490 1.00 92.31 183 VAL A O 1
ATOM 1443 N N . TYR A 1 184 ? -23.200 -16.971 9.372 1.00 90.50 184 TYR A N 1
ATOM 1444 C CA . TYR A 1 184 ? -23.621 -18.351 9.597 1.00 90.50 184 TYR A CA 1
ATOM 1445 C C . TYR A 1 184 ? -24.551 -18.445 10.802 1.00 90.50 184 TYR A C 1
ATOM 1447 O O . TYR A 1 184 ? -24.249 -17.906 11.862 1.00 90.50 184 TYR A O 1
ATOM 1455 N N . GLN A 1 185 ? -25.661 -19.165 10.667 1.00 92.00 185 GLN A N 1
ATOM 1456 C CA . GLN A 1 185 ? -26.471 -19.609 11.796 1.00 92.00 185 GLN A CA 1
ATOM 1457 C C . GLN A 1 185 ? -25.788 -20.807 12.457 1.00 92.00 185 GLN A C 1
ATOM 1459 O O . GLN A 1 185 ? -25.550 -21.829 11.807 1.00 92.00 185 GLN A O 1
ATOM 1464 N N . ILE A 1 186 ? -25.502 -20.688 13.750 1.00 94.00 186 ILE A N 1
ATOM 1465 C CA . ILE A 1 186 ? -24.849 -21.735 14.534 1.00 94.00 186 ILE A CA 1
ATOM 1466 C C . ILE A 1 186 ? -25.898 -22.769 14.948 1.00 94.00 186 ILE A C 1
ATOM 1468 O O . ILE A 1 186 ? -26.917 -22.419 15.543 1.00 94.00 186 ILE A O 1
ATOM 1472 N N . ALA A 1 187 ? -25.644 -24.044 14.656 1.00 87.44 187 ALA A N 1
ATOM 1473 C CA . ALA A 1 187 ? -26.463 -25.155 15.134 1.00 87.44 187 ALA A CA 1
ATOM 1474 C C . ALA A 1 187 ? -25.904 -25.741 16.438 1.00 87.44 187 ALA A C 1
ATOM 1476 O O . ALA A 1 187 ? -26.655 -25.982 17.382 1.00 87.44 187 ALA A O 1
ATOM 1477 N N . ALA A 1 188 ? -24.586 -25.951 16.508 1.00 86.69 188 ALA A N 1
ATOM 1478 C CA . ALA A 1 188 ? -23.919 -26.490 17.690 1.00 86.69 188 ALA A CA 1
ATOM 1479 C C . ALA A 1 188 ? -22.439 -26.097 17.743 1.00 86.69 188 ALA A C 1
ATOM 1481 O O . ALA A 1 188 ? -21.817 -25.883 16.707 1.00 86.69 188 ALA A O 1
ATOM 1482 N N . TRP A 1 189 ? -21.884 -26.069 18.958 1.00 90.12 189 TRP A N 1
ATOM 1483 C CA . TRP A 1 189 ? -20.444 -25.989 19.216 1.00 90.12 189 TRP A CA 1
ATOM 1484 C C . TRP A 1 189 ? -19.917 -27.359 19.634 1.00 90.12 189 TRP A C 1
ATOM 1486 O O . TRP A 1 189 ? -20.506 -28.003 20.507 1.00 90.12 189 TRP A O 1
ATOM 1496 N N . LEU A 1 190 ? -18.801 -27.769 19.046 1.00 87.94 190 LEU A N 1
ATOM 1497 C CA . LEU A 1 190 ? -18.129 -29.047 19.248 1.00 87.94 190 LEU A CA 1
ATOM 1498 C C . LEU A 1 190 ? -16.654 -28.804 19.609 1.00 87.94 190 LEU A C 1
ATOM 1500 O O . LEU A 1 190 ? -16.135 -27.712 19.357 1.00 87.94 190 LEU A O 1
ATOM 1504 N N . PRO A 1 191 ? -15.959 -29.783 20.211 1.00 85.56 191 PRO A N 1
ATOM 1505 C CA . PRO A 1 191 ? -14.498 -29.783 20.227 1.00 85.56 191 PRO A CA 1
ATOM 1506 C C . PRO A 1 191 ? -13.953 -29.639 18.799 1.00 85.56 191 PRO A C 1
ATOM 1508 O O . PRO A 1 191 ? -14.554 -30.169 17.866 1.00 85.56 191 PRO A O 1
ATOM 1511 N N . ALA A 1 192 ? -12.852 -28.907 18.630 1.00 83.38 192 ALA A N 1
ATOM 1512 C CA . ALA A 1 192 ? -12.203 -28.784 17.327 1.00 83.38 192 ALA A CA 1
ATOM 1513 C C . ALA A 1 192 ? -11.843 -30.171 16.763 1.00 83.38 192 ALA A C 1
ATOM 1515 O O . ALA A 1 192 ? -11.488 -31.064 17.532 1.00 83.38 192 ALA A O 1
ATOM 1516 N N . GLU A 1 193 ? -11.942 -30.322 15.441 1.00 78.56 193 GLU A N 1
ATOM 1517 C CA . GLU A 1 193 ? -11.700 -31.568 14.692 1.00 78.56 193 GLU A CA 1
ATOM 1518 C C . GLU A 1 193 ? -12.758 -32.667 14.921 1.00 78.56 193 GLU A C 1
ATOM 1520 O O . GLU A 1 193 ? -12.583 -33.810 14.503 1.00 78.56 193 GLU A O 1
ATOM 1525 N N . ALA A 1 194 ? -13.904 -32.336 15.528 1.00 78.69 194 ALA A N 1
ATOM 1526 C CA . ALA A 1 194 ? -15.039 -33.259 15.626 1.00 78.69 194 ALA A CA 1
ATOM 1527 C C . ALA A 1 194 ? -15.730 -33.511 14.270 1.00 78.69 194 ALA A C 1
ATOM 1529 O O . ALA A 1 194 ? -16.520 -34.452 14.144 1.00 78.69 194 ALA A O 1
ATOM 1530 N N . THR A 1 195 ? -15.458 -32.681 13.260 1.00 76.88 195 THR A N 1
ATOM 1531 C CA . THR A 1 195 ? -15.995 -32.796 11.899 1.00 76.88 195 THR A CA 1
ATOM 1532 C C . THR A 1 195 ? -14.892 -32.711 10.838 1.00 76.88 195 THR A C 1
ATOM 1534 O O . THR A 1 195 ? -13.814 -32.177 11.076 1.00 76.88 195 THR A O 1
ATOM 1537 N N . MET A 1 196 ? -15.152 -33.253 9.641 1.00 72.94 196 MET A N 1
ATOM 1538 C CA . MET A 1 196 ? -14.165 -33.289 8.550 1.00 72.94 196 MET A CA 1
ATOM 1539 C C . MET A 1 196 ? -13.917 -31.897 7.960 1.00 72.94 196 MET A C 1
ATOM 1541 O O . MET A 1 196 ? -14.880 -31.202 7.635 1.00 72.94 196 MET A O 1
ATOM 1545 N N . TYR A 1 197 ? -12.648 -31.528 7.773 1.00 69.94 197 TYR A N 1
ATOM 1546 C CA . TYR A 1 197 ? -12.188 -30.339 7.043 1.00 69.94 197 TYR A CA 1
ATOM 1547 C C . TYR A 1 197 ? -11.797 -30.686 5.600 1.00 69.94 197 TYR A C 1
ATOM 1549 O O . TYR A 1 197 ? -11.490 -31.841 5.300 1.00 69.94 197 TYR A O 1
ATOM 1557 N N . VAL A 1 198 ? -11.813 -29.692 4.704 1.00 63.81 198 VAL A N 1
ATOM 1558 C CA . VAL A 1 198 ? -11.351 -29.857 3.310 1.00 63.81 198 VAL A CA 1
ATOM 1559 C C . VAL A 1 198 ? -9.843 -30.131 3.249 1.00 63.81 198 VAL A C 1
ATOM 1561 O O . VAL A 1 198 ? -9.391 -30.927 2.430 1.00 63.81 198 VAL A O 1
ATOM 1564 N N . ASP A 1 199 ? -9.080 -29.504 4.142 1.00 61.12 199 ASP A N 1
ATOM 1565 C CA . ASP A 1 199 ? -7.635 -29.674 4.292 1.00 61.12 199 ASP A CA 1
ATOM 1566 C C . ASP A 1 199 ? -7.337 -30.647 5.445 1.00 61.12 199 ASP A C 1
ATOM 1568 O O . ASP A 1 199 ? -7.585 -30.332 6.612 1.00 61.12 199 ASP A O 1
ATOM 1572 N N . GLN A 1 200 ? -6.857 -31.848 5.106 1.00 57.28 200 GLN A N 1
ATOM 1573 C CA . GLN A 1 200 ? -6.617 -32.944 6.056 1.00 57.28 200 GLN A CA 1
ATOM 1574 C C . GLN A 1 200 ? -5.232 -32.882 6.724 1.00 57.28 200 GLN A C 1
ATOM 1576 O O . GLN A 1 200 ? -5.006 -33.606 7.690 1.00 57.28 200 GLN A O 1
ATOM 1581 N N . ASP A 1 201 ? -4.328 -32.008 6.264 1.00 56.06 201 ASP A N 1
ATOM 1582 C CA . ASP A 1 201 ? -2.938 -31.933 6.751 1.00 56.06 201 ASP A CA 1
ATOM 1583 C C . ASP A 1 201 ? -2.761 -30.974 7.947 1.00 56.06 201 ASP A C 1
ATOM 1585 O O . ASP A 1 201 ? -1.651 -30.736 8.439 1.00 56.06 201 ASP A O 1
ATOM 1589 N N . ARG A 1 202 ? -3.861 -30.414 8.462 1.00 57.06 202 ARG A N 1
ATOM 1590 C CA . ARG A 1 202 ? -3.856 -29.486 9.598 1.00 57.06 202 ARG A CA 1
ATOM 1591 C C . ARG A 1 202 ? -3.680 -30.233 10.916 1.00 57.06 202 ARG A C 1
ATOM 1593 O O . ARG A 1 202 ? -4.619 -30.807 11.444 1.00 57.06 202 ARG A O 1
ATOM 1600 N N . ASN A 1 203 ? -2.472 -30.178 11.467 1.00 50.03 203 ASN A N 1
ATOM 1601 C CA . ASN A 1 203 ? -2.127 -30.828 12.730 1.00 50.03 203 ASN A CA 1
ATOM 1602 C C . ASN A 1 203 ? -2.165 -29.808 13.887 1.00 50.03 203 ASN A C 1
ATOM 1604 O O . ASN A 1 203 ? -1.172 -29.121 14.150 1.00 50.03 203 ASN A O 1
ATOM 1608 N N . TYR A 1 204 ? -3.308 -29.659 14.565 1.00 56.59 204 TYR A N 1
ATOM 1609 C CA . TYR A 1 204 ? -3.427 -28.814 15.760 1.00 56.59 204 TYR A CA 1
ATOM 1610 C C . TYR A 1 204 ? -3.499 -29.670 17.029 1.00 56.59 204 TYR A C 1
ATOM 1612 O O . TYR A 1 204 ? -4.061 -30.753 17.040 1.00 56.59 204 TYR A O 1
ATOM 1620 N N . SER A 1 205 ? -2.942 -29.179 18.142 1.00 54.50 205 SER A N 1
ATOM 1621 C CA . SER A 1 205 ? -3.147 -29.823 19.447 1.00 54.50 205 SER A CA 1
ATOM 1622 C C . SER A 1 205 ? -4.589 -29.555 19.926 1.00 54.50 205 SER A C 1
ATOM 1624 O O . SER A 1 205 ? -4.932 -28.381 20.125 1.00 54.50 205 SER A O 1
ATOM 1626 N N . PRO A 1 206 ? -5.445 -30.584 20.101 1.00 56.78 206 PRO A N 1
ATOM 1627 C CA . PRO A 1 206 ? -6.903 -30.424 20.202 1.00 56.78 206 PRO A CA 1
ATOM 1628 C C . PRO A 1 206 ? -7.413 -30.024 21.595 1.00 56.78 206 PRO A C 1
ATOM 1630 O O . PRO A 1 206 ? -8.600 -29.746 21.776 1.00 56.78 206 PRO A O 1
ATOM 1633 N N . THR A 1 207 ? -6.552 -29.968 22.612 1.00 61.38 207 THR A N 1
ATOM 1634 C CA . THR A 1 207 ? -6.993 -29.627 23.969 1.00 61.38 207 THR A CA 1
ATOM 1635 C C . THR A 1 207 ? -7.270 -28.121 24.076 1.00 61.38 207 THR A C 1
ATOM 1637 O O . THR A 1 207 ? -6.364 -27.308 23.896 1.00 61.38 207 THR A O 1
ATOM 1640 N N . ASP A 1 208 ? -8.522 -27.763 24.382 1.00 72.94 208 ASP A N 1
ATOM 1641 C CA . ASP A 1 208 ? -9.053 -26.403 24.622 1.00 72.94 208 ASP A CA 1
ATOM 1642 C C . ASP A 1 208 ? -9.435 -25.555 23.393 1.00 72.94 208 ASP A C 1
ATOM 1644 O O . ASP A 1 208 ? -9.468 -24.316 23.466 1.00 72.94 208 ASP A O 1
ATOM 1648 N N . ARG A 1 209 ? -9.776 -26.187 22.264 1.00 84.38 209 ARG A N 1
ATOM 1649 C CA . ARG A 1 209 ? -10.298 -25.488 21.079 1.00 84.38 209 ARG A CA 1
ATOM 1650 C C . ARG A 1 209 ? -11.648 -26.032 20.632 1.00 84.38 209 ARG A C 1
ATOM 1652 O O . ARG A 1 209 ? -11.944 -27.210 20.803 1.00 84.38 209 ARG A O 1
ATOM 1659 N N . PHE A 1 210 ? -12.459 -25.150 20.059 1.00 87.50 210 PHE A N 1
ATOM 1660 C CA . PHE A 1 210 ? -13.822 -25.446 19.638 1.00 87.50 210 PHE A CA 1
ATOM 1661 C C . PHE A 1 210 ? -14.048 -25.071 18.177 1.00 87.50 210 PHE A C 1
ATOM 1663 O O . PHE A 1 210 ? -13.417 -24.152 17.641 1.00 87.50 210 PHE A O 1
ATOM 1670 N N . GLU A 1 211 ? -15.005 -25.761 17.575 1.00 90.69 211 GLU A N 1
ATOM 1671 C CA . GLU A 1 211 ? -15.569 -25.464 16.267 1.00 90.69 211 GLU A CA 1
ATOM 1672 C C . GLU A 1 211 ? -17.095 -25.389 16.352 1.00 90.69 211 GLU A C 1
ATOM 1674 O O . GLU A 1 211 ? -17.698 -25.902 17.298 1.00 90.69 211 GLU A O 1
ATOM 1679 N N . PHE A 1 212 ? -17.736 -24.763 15.373 1.00 92.62 212 PHE A N 1
ATOM 1680 C CA . PHE A 1 212 ? -19.179 -24.833 15.218 1.00 92.62 212 PHE A CA 1
ATOM 1681 C C . PHE A 1 212 ? -19.578 -25.597 13.961 1.00 92.62 212 PHE A C 1
ATOM 1683 O O . PHE A 1 212 ? -18.877 -25.607 12.952 1.00 92.62 212 PHE A O 1
ATOM 1690 N N . VAL A 1 213 ? -20.765 -26.191 14.017 1.00 87.12 213 VAL A N 1
ATOM 1691 C CA . VAL A 1 213 ? -21.496 -26.636 12.833 1.00 87.12 213 VAL A CA 1
ATOM 1692 C C . VAL A 1 213 ? -22.660 -25.684 12.636 1.00 87.12 213 VAL A C 1
ATOM 1694 O O . VAL A 1 213 ? -23.368 -25.339 13.587 1.00 87.12 213 VAL A O 1
ATOM 1697 N N . GLY A 1 214 ? -22.845 -25.229 11.407 1.00 89.62 214 GLY A N 1
ATOM 1698 C CA . GLY A 1 214 ? -23.864 -24.260 11.062 1.00 89.62 214 GLY A CA 1
ATOM 1699 C C . GLY A 1 214 ? -24.183 -24.270 9.578 1.00 89.62 214 GLY A C 1
ATOM 1700 O O . GLY A 1 214 ? -23.711 -25.106 8.812 1.00 89.62 214 GLY A O 1
ATOM 1701 N N . ARG A 1 215 ? -25.018 -23.319 9.183 1.00 82.00 215 ARG A N 1
ATOM 1702 C CA . ARG A 1 215 ? -25.400 -23.074 7.789 1.00 82.00 215 ARG A CA 1
ATOM 1703 C C . ARG A 1 215 ? -25.382 -21.580 7.520 1.00 82.00 215 ARG A C 1
ATOM 1705 O O . ARG A 1 215 ? -25.397 -20.795 8.463 1.00 82.00 215 ARG A O 1
ATOM 1712 N N . ILE A 1 216 ? -25.392 -21.180 6.255 1.00 77.56 216 ILE A N 1
ATOM 1713 C CA . ILE A 1 216 ? -25.599 -19.775 5.883 1.00 77.56 216 ILE A CA 1
ATOM 1714 C C . ILE A 1 216 ? -26.911 -19.281 6.518 1.00 77.56 216 ILE A C 1
ATOM 1716 O O . ILE A 1 216 ? -27.922 -19.990 6.508 1.00 77.56 216 ILE A O 1
ATOM 1720 N N . ALA A 1 217 ? -26.871 -18.103 7.144 1.00 82.31 217 ALA A N 1
ATOM 1721 C CA . ALA A 1 217 ? -28.036 -17.508 7.792 1.00 82.31 217 ALA A CA 1
ATOM 1722 C C . ALA A 1 217 ? -29.110 -17.103 6.763 1.00 82.31 217 ALA A C 1
ATOM 1724 O O . ALA A 1 217 ? -28.835 -16.981 5.574 1.00 82.31 217 ALA A O 1
ATOM 1725 N N . GLY A 1 218 ? -30.347 -16.878 7.210 1.00 65.62 218 GLY A N 1
ATOM 1726 C CA . GLY A 1 218 ? -31.396 -16.357 6.327 1.00 65.62 218 GLY A CA 1
ATOM 1727 C C . GLY A 1 218 ? -31.063 -14.954 5.806 1.00 65.62 218 GLY A C 1
ATOM 1728 O O . GLY A 1 218 ? -30.357 -14.190 6.471 1.00 65.62 218 GLY A O 1
ATOM 1729 N N . ASP A 1 219 ? -31.599 -14.597 4.638 1.00 60.09 219 ASP A N 1
ATOM 1730 C CA . ASP A 1 219 ? -31.267 -13.339 3.953 1.00 60.09 219 ASP A CA 1
ATOM 1731 C C . ASP A 1 219 ? -31.561 -12.091 4.791 1.00 60.09 219 ASP A C 1
ATOM 1733 O O . ASP A 1 219 ? -30.824 -11.116 4.711 1.00 60.09 219 ASP A O 1
ATOM 1737 N N . GLU A 1 220 ? -32.574 -12.128 5.658 1.00 75.00 220 GLU A N 1
ATOM 1738 C CA . GLU A 1 220 ? -32.885 -11.030 6.579 1.00 75.00 220 GLU A CA 1
ATOM 1739 C C . GLU A 1 220 ? -31.681 -10.664 7.469 1.00 75.00 220 GLU A C 1
ATOM 1741 O O . GLU A 1 220 ? -31.282 -9.502 7.556 1.00 75.00 220 GLU A O 1
ATOM 1746 N N . VAL A 1 221 ? -31.047 -11.673 8.072 1.00 81.19 221 VAL A N 1
ATOM 1747 C CA . VAL A 1 221 ? -29.882 -11.514 8.954 1.00 81.19 221 VAL A CA 1
ATOM 1748 C C . VAL A 1 221 ? -28.632 -11.193 8.133 1.00 81.19 221 VAL A C 1
ATOM 1750 O O . VAL A 1 221 ? -27.814 -10.359 8.524 1.00 81.19 221 VAL A O 1
ATOM 1753 N N . ARG A 1 222 ? -28.478 -11.817 6.958 1.00 82.81 222 ARG A N 1
ATOM 1754 C CA . ARG A 1 222 ? -27.347 -11.541 6.059 1.00 82.81 222 ARG A CA 1
ATOM 1755 C C . ARG A 1 222 ? -27.367 -10.098 5.579 1.00 82.81 222 ARG A C 1
ATOM 1757 O O . ARG A 1 222 ? -26.348 -9.430 5.681 1.00 82.81 222 ARG A O 1
ATOM 1764 N N . ASN A 1 223 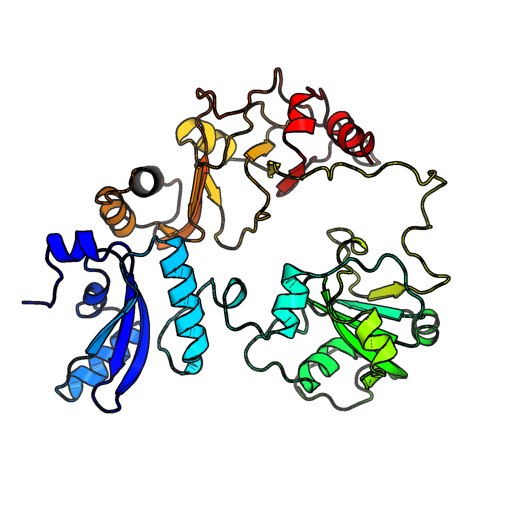? -28.517 -9.581 5.162 1.00 70.44 223 ASN A N 1
ATOM 1765 C CA . ASN A 1 223 ? -28.668 -8.191 4.733 1.00 70.44 223 ASN A CA 1
ATOM 1766 C C . ASN A 1 223 ? -28.402 -7.200 5.877 1.00 70.44 223 ASN A C 1
ATOM 1768 O O . ASN A 1 223 ? -27.940 -6.079 5.641 1.00 70.44 223 ASN A O 1
ATOM 1772 N N . ARG A 1 224 ? -28.647 -7.603 7.134 1.00 79.75 224 ARG A N 1
ATOM 1773 C CA . ARG A 1 224 ? -28.294 -6.791 8.304 1.00 79.75 224 ARG A CA 1
ATOM 1774 C C . ARG A 1 224 ? -26.791 -6.662 8.521 1.00 79.75 224 ARG A C 1
ATOM 1776 O O . ARG A 1 224 ? -26.387 -5.582 8.946 1.00 79.75 224 ARG A O 1
ATOM 1783 N N . TYR A 1 225 ? -25.975 -7.681 8.249 1.00 85.12 225 TYR A N 1
ATOM 1784 C CA . TYR A 1 225 ? -24.567 -7.674 8.683 1.00 85.12 225 TYR A CA 1
ATOM 1785 C C . TYR A 1 225 ? -23.527 -7.889 7.584 1.00 85.12 225 TYR A C 1
ATOM 1787 O O . TYR A 1 225 ? -22.439 -7.322 7.672 1.00 85.12 225 TYR A O 1
ATOM 1795 N N . ARG A 1 226 ? -23.825 -8.689 6.559 1.00 80.38 226 ARG A N 1
ATOM 1796 C CA . ARG A 1 226 ? -22.901 -8.998 5.461 1.00 80.38 226 ARG A CA 1
ATOM 1797 C C . ARG A 1 226 ? -22.495 -7.704 4.749 1.00 80.38 226 ARG A C 1
ATOM 1799 O O . ARG A 1 226 ? -23.323 -6.824 4.529 1.00 80.38 226 ARG A O 1
ATOM 1806 N N . TRP A 1 227 ? -21.211 -7.593 4.421 1.00 68.81 227 TRP A N 1
ATOM 1807 C CA . TRP A 1 227 ? -20.580 -6.441 3.765 1.00 68.81 227 TRP A CA 1
ATOM 1808 C C . TRP A 1 227 ? -20.578 -5.129 4.546 1.00 68.81 227 TRP A C 1
ATOM 1810 O O . TRP A 1 227 ? -20.298 -4.080 3.973 1.00 68.81 227 TRP A O 1
ATOM 1820 N N . LYS A 1 228 ? -20.852 -5.168 5.851 1.00 79.19 228 LYS A N 1
ATOM 1821 C CA . LYS A 1 228 ? -20.730 -3.998 6.722 1.00 79.19 228 LYS A CA 1
ATOM 1822 C C . LYS A 1 228 ? -19.434 -4.033 7.527 1.00 79.19 228 LYS A C 1
ATOM 1824 O O . LYS A 1 228 ? -18.834 -5.093 7.739 1.00 79.19 228 LYS A O 1
ATOM 1829 N N . SER A 1 229 ? -19.000 -2.858 7.976 1.00 82.75 229 SER A N 1
ATOM 1830 C CA . SER A 1 229 ? -17.756 -2.714 8.733 1.00 82.75 229 SER A CA 1
ATOM 1831 C C . SER A 1 229 ? -17.979 -2.992 10.216 1.00 82.75 229 SER A C 1
ATOM 1833 O O . SER A 1 229 ? -18.879 -2.435 10.842 1.00 82.75 229 SER A O 1
ATOM 1835 N N . VAL A 1 230 ? -17.098 -3.814 10.782 1.00 86.12 230 VAL A N 1
ATOM 1836 C CA . VAL A 1 230 ? -16.945 -4.028 12.232 1.00 86.12 230 VAL A CA 1
ATOM 1837 C C . VAL A 1 230 ? -15.548 -3.626 12.705 1.00 86.12 230 VAL A C 1
ATOM 1839 O O . VAL A 1 230 ? -15.156 -3.922 13.831 1.00 86.12 230 VAL A O 1
ATOM 1842 N N . ALA A 1 231 ? -14.761 -2.973 11.841 1.00 81.75 231 ALA A N 1
ATOM 1843 C CA . ALA A 1 231 ? -13.362 -2.651 12.105 1.00 81.75 231 ALA A CA 1
ATOM 1844 C C . ALA A 1 231 ? -13.182 -1.814 13.384 1.00 81.75 231 ALA A C 1
ATOM 1846 O O . ALA A 1 231 ? -12.228 -2.034 14.127 1.00 81.75 231 ALA A O 1
ATOM 1847 N N . HIS A 1 232 ? -14.128 -0.914 13.666 1.00 82.38 232 HIS A N 1
ATOM 1848 C CA . HIS A 1 232 ? -14.116 -0.023 14.826 1.00 82.38 232 HIS A CA 1
ATOM 1849 C C . HIS A 1 232 ? -14.231 -0.760 16.175 1.00 82.38 232 HIS A C 1
ATOM 1851 O O . HIS A 1 232 ? -13.773 -0.240 17.189 1.00 82.38 232 HIS A O 1
ATOM 1857 N N . PHE A 1 233 ? -14.741 -1.997 16.206 1.00 78.69 233 PHE A N 1
ATOM 1858 C CA . PHE A 1 233 ? -14.788 -2.794 17.435 1.00 78.69 233 PHE A CA 1
ATOM 1859 C C . PHE A 1 233 ? -13.432 -3.390 17.832 1.00 78.69 233 PHE A C 1
ATOM 1861 O O . PHE A 1 233 ? -13.209 -3.718 18.999 1.00 78.69 233 PHE A O 1
ATOM 1868 N N . PHE A 1 234 ? -12.499 -3.542 16.891 1.00 75.19 234 PHE A N 1
ATOM 1869 C CA . PHE A 1 234 ? -11.226 -4.210 17.145 1.00 75.19 234 PHE A CA 1
ATOM 1870 C C . PHE A 1 234 ? -10.104 -3.194 17.375 1.00 75.19 234 PHE A C 1
ATOM 1872 O O . PHE A 1 234 ? -9.568 -2.604 16.439 1.00 75.19 234 PHE A O 1
ATOM 1879 N N . LYS A 1 235 ? -9.680 -3.038 18.636 1.00 65.88 235 LYS A N 1
ATOM 1880 C CA . LYS A 1 235 ? -8.493 -2.236 18.977 1.00 65.88 235 LYS A CA 1
ATOM 1881 C C . LYS A 1 235 ? -7.238 -2.813 18.309 1.00 65.88 235 LYS A C 1
ATOM 1883 O O . LYS A 1 235 ? -7.041 -4.031 18.245 1.00 65.88 235 LYS A O 1
ATOM 1888 N N . ARG A 1 236 ? -6.357 -1.931 17.830 1.00 50.72 236 ARG A N 1
ATOM 1889 C CA . ARG A 1 236 ? -5.097 -2.309 17.172 1.00 50.72 236 ARG A CA 1
ATOM 1890 C C . ARG A 1 236 ? -4.236 -3.148 18.128 1.00 50.72 236 ARG A C 1
ATOM 1892 O O . ARG A 1 236 ? -3.981 -2.731 19.250 1.00 50.72 236 ARG A O 1
ATOM 1899 N N . GLY A 1 237 ? -3.802 -4.329 17.682 1.00 52.66 237 GLY A N 1
ATOM 1900 C CA . GLY A 1 237 ? -3.016 -5.264 18.499 1.00 52.66 237 GLY A CA 1
ATOM 1901 C C . GLY A 1 237 ? -3.837 -6.229 19.363 1.00 52.66 237 GLY A C 1
ATOM 1902 O O . GLY A 1 237 ? -3.253 -7.006 20.113 1.00 52.66 237 GLY A O 1
ATOM 1903 N N . ALA A 1 238 ? -5.172 -6.233 19.257 1.00 61.34 238 ALA A N 1
ATOM 1904 C CA . ALA A 1 238 ? -5.984 -7.274 19.878 1.00 61.34 238 ALA A CA 1
ATOM 1905 C C . ALA A 1 238 ? -5.571 -8.651 19.329 1.00 61.34 238 ALA A C 1
ATOM 1907 O O . ALA A 1 238 ? -5.801 -8.947 18.156 1.00 61.34 238 ALA A O 1
ATOM 1908 N N . ALA A 1 239 ? -4.968 -9.483 20.179 1.00 60.72 239 ALA A N 1
ATOM 1909 C CA . ALA A 1 239 ? -4.505 -10.821 19.810 1.00 60.72 239 ALA A CA 1
ATOM 1910 C C . ALA A 1 239 ? -5.654 -11.834 19.683 1.00 60.72 239 ALA A C 1
ATOM 1912 O O . ALA A 1 239 ? -5.514 -12.838 18.998 1.00 60.72 239 ALA A O 1
ATOM 1913 N N . ASN A 1 240 ? -6.797 -11.580 20.332 1.00 75.12 240 ASN A N 1
ATOM 1914 C CA . ASN A 1 240 ? -7.936 -12.491 20.287 1.00 75.12 240 ASN A CA 1
ATOM 1915 C C . ASN A 1 240 ? -8.758 -12.265 19.001 1.00 75.12 240 ASN A C 1
ATOM 1917 O O . ASN A 1 240 ? -9.316 -11.174 18.831 1.00 75.12 240 ASN A O 1
ATOM 1921 N N . PRO A 1 241 ? -8.861 -13.251 18.092 1.00 84.12 241 PRO A N 1
ATOM 1922 C CA . PRO A 1 241 ? -9.644 -13.115 16.866 1.00 84.12 241 PRO A CA 1
ATOM 1923 C C . PRO A 1 241 ? -11.162 -13.109 17.107 1.00 84.12 241 PRO A C 1
ATOM 1925 O O . PRO A 1 241 ? -11.907 -12.823 16.173 1.00 84.12 241 PRO A O 1
ATOM 1928 N N . ILE A 1 242 ? -11.621 -13.384 18.333 1.00 88.56 242 ILE A N 1
ATOM 1929 C CA . ILE A 1 242 ? -13.028 -13.641 18.658 1.00 88.56 242 ILE A CA 1
ATOM 1930 C C . ILE A 1 242 ? -13.600 -12.528 19.530 1.00 88.56 242 ILE A C 1
ATOM 1932 O O . ILE A 1 242 ? -13.004 -12.148 20.541 1.00 88.56 242 ILE A O 1
ATOM 1936 N N . MET A 1 243 ? -14.797 -12.062 19.182 1.00 89.44 243 MET A N 1
ATOM 1937 C CA . MET A 1 243 ? -15.558 -11.097 19.974 1.00 89.44 243 MET A CA 1
ATOM 1938 C C . MET A 1 243 ? -17.036 -11.479 20.020 1.00 89.44 243 MET A C 1
ATOM 1940 O O . MET A 1 243 ? -17.603 -11.877 19.012 1.00 89.44 243 MET A O 1
ATOM 1944 N N . TYR A 1 244 ? -17.669 -11.341 21.185 1.00 89.44 244 TYR A N 1
ATOM 1945 C CA . TYR A 1 244 ? -19.106 -11.571 21.345 1.00 89.44 244 TYR A CA 1
ATOM 1946 C C . TYR A 1 244 ? -19.847 -10.240 21.378 1.00 89.44 244 TYR A C 1
ATOM 1948 O O . TYR A 1 244 ? -19.486 -9.368 22.167 1.00 89.44 244 TYR A O 1
ATOM 1956 N N . VAL A 1 245 ? -20.889 -10.119 20.563 1.00 89.12 245 VAL A N 1
ATOM 1957 C CA . VAL A 1 245 ? -21.720 -8.915 20.427 1.00 89.12 245 VAL A CA 1
ATOM 1958 C C . VAL A 1 245 ? -23.201 -9.300 20.417 1.00 89.12 245 VAL A C 1
ATOM 1960 O O . VAL A 1 245 ? -23.529 -10.469 20.225 1.00 89.12 245 VAL A O 1
ATOM 1963 N N . GLY A 1 246 ? -24.096 -8.351 20.666 1.00 86.56 246 GLY A N 1
ATOM 1964 C CA . GLY A 1 246 ? -25.543 -8.572 20.624 1.00 86.56 246 GLY A CA 1
ATOM 1965 C C . GLY A 1 246 ? -26.329 -7.446 21.298 1.00 86.56 246 GLY A C 1
ATOM 1966 O O . GLY A 1 246 ? -25.711 -6.526 21.843 1.00 86.56 246 GLY A O 1
ATOM 1967 N N . PRO A 1 247 ? -27.670 -7.536 21.354 1.00 77.06 247 PRO A N 1
ATOM 1968 C CA . PRO A 1 247 ? -28.536 -6.471 21.879 1.00 77.06 247 PRO A CA 1
ATOM 1969 C C . PRO A 1 247 ? -28.210 -6.070 23.319 1.00 77.06 247 PRO A C 1
ATOM 1971 O O . PRO A 1 247 ? -28.369 -4.922 23.722 1.00 77.06 247 PRO A O 1
ATOM 1974 N N . HIS A 1 248 ? -27.727 -7.035 24.102 1.00 72.94 248 HIS A N 1
ATOM 1975 C CA . HIS A 1 248 ? -27.353 -6.869 25.509 1.00 72.94 248 HIS A CA 1
ATOM 1976 C C . HIS A 1 248 ? -25.837 -6.975 25.730 1.00 72.94 248 HIS A C 1
ATOM 1978 O O . HIS A 1 248 ? -25.368 -7.133 26.858 1.00 72.94 248 HIS A O 1
ATOM 1984 N N . ARG A 1 249 ? -25.060 -6.952 24.644 1.00 66.19 249 ARG A N 1
ATOM 1985 C CA . ARG A 1 249 ? -23.604 -7.112 24.617 1.00 66.19 249 ARG A CA 1
ATOM 1986 C C . ARG A 1 249 ? -23.025 -6.104 23.640 1.00 66.19 249 ARG A C 1
ATOM 1988 O O . ARG A 1 249 ? -22.618 -6.454 22.536 1.00 66.19 249 ARG A O 1
ATOM 1995 N N . ASN A 1 250 ? -22.996 -4.847 24.064 1.00 53.81 250 ASN A N 1
ATOM 1996 C CA . ASN A 1 250 ? -22.294 -3.818 23.324 1.00 53.81 250 ASN A CA 1
ATOM 1997 C C . ASN A 1 250 ? -20.861 -3.697 23.884 1.00 53.81 250 ASN A C 1
ATOM 1999 O O . ASN A 1 250 ? -20.702 -3.307 25.044 1.00 53.81 250 ASN A O 1
ATOM 2003 N N . PRO A 1 251 ? -19.810 -4.047 23.119 1.00 48.91 251 PRO A N 1
ATOM 2004 C CA . PRO A 1 251 ? -18.425 -3.938 23.586 1.00 48.91 251 PRO A CA 1
ATOM 2005 C C . PRO A 1 251 ? -18.007 -2.489 23.904 1.00 48.91 251 PRO A C 1
ATOM 2007 O O . PRO A 1 251 ? -17.003 -2.297 24.588 1.00 48.91 251 PRO A O 1
ATOM 2010 N N . ALA A 1 252 ? -18.780 -1.486 23.465 1.00 41.84 252 ALA A N 1
ATOM 2011 C CA . ALA A 1 252 ? -18.553 -0.073 23.767 1.00 41.84 252 ALA A CA 1
ATOM 2012 C C . ALA A 1 252 ? -18.976 0.354 25.192 1.00 41.84 252 ALA A C 1
ATOM 2014 O O . ALA A 1 252 ? -18.517 1.379 25.677 1.00 41.84 252 ALA A O 1
ATOM 2015 N N . VAL A 1 253 ? -19.806 -0.419 25.906 1.00 37.62 253 VAL A N 1
ATOM 2016 C CA . VAL A 1 253 ? -20.483 0.058 27.139 1.00 37.62 253 VAL A CA 1
ATOM 2017 C C . VAL A 1 253 ? -19.686 -0.211 28.431 1.00 37.62 253 VAL A C 1
ATOM 2019 O O . VAL A 1 253 ? -20.146 0.075 29.530 1.00 37.62 253 VAL A O 1
ATOM 2022 N N . ALA A 1 254 ? -18.447 -0.705 28.344 1.00 33.19 254 ALA A N 1
ATOM 2023 C CA . ALA A 1 254 ? -17.590 -0.857 29.529 1.00 33.19 254 ALA A CA 1
ATOM 2024 C C . ALA A 1 254 ? -16.833 0.428 29.943 1.00 33.19 254 ALA A C 1
ATOM 2026 O O . ALA A 1 254 ? -16.074 0.377 30.908 1.00 33.19 254 ALA A O 1
ATOM 2027 N N . ALA A 1 255 ? -17.022 1.564 29.262 1.00 29.33 255 ALA A N 1
ATOM 2028 C CA . ALA A 1 255 ? -16.451 2.850 29.673 1.00 29.33 255 ALA A CA 1
ATOM 2029 C C . ALA A 1 255 ? -17.422 4.016 29.380 1.00 29.33 255 ALA A C 1
ATOM 2031 O O . ALA A 1 255 ? -17.502 4.494 28.260 1.00 29.33 255 ALA A O 1
ATOM 2032 N N . GLU A 1 256 ? -18.174 4.379 30.424 1.00 27.70 256 GLU A N 1
ATOM 2033 C CA . GLU A 1 256 ? -18.770 5.684 30.780 1.00 27.70 256 GLU A CA 1
ATOM 2034 C C . GLU A 1 256 ? -19.583 6.542 29.771 1.00 27.70 256 GLU A C 1
ATOM 2036 O O . GLU A 1 256 ? -19.071 7.128 28.830 1.00 27.70 256 GLU A O 1
ATOM 2041 N N . ALA A 1 257 ? -20.873 6.673 30.132 1.00 29.09 257 ALA A N 1
ATOM 2042 C CA . ALA A 1 257 ? -21.698 7.883 30.316 1.00 29.09 257 ALA A CA 1
ATOM 2043 C C . ALA A 1 257 ? -21.929 8.921 29.183 1.00 29.09 257 ALA A C 1
ATOM 2045 O O . ALA A 1 257 ? -21.104 9.777 28.905 1.00 29.09 257 ALA A O 1
ATOM 2046 N N . THR A 1 258 ? -23.184 8.907 28.697 1.00 35.44 258 THR A N 1
ATOM 2047 C CA . THR A 1 258 ? -24.057 10.026 28.257 1.00 35.44 258 THR A CA 1
ATOM 2048 C C . THR A 1 258 ? -23.452 11.184 27.454 1.00 35.44 258 THR A C 1
ATOM 2050 O O . THR A 1 258 ? -22.890 12.103 28.043 1.00 35.44 258 THR A O 1
ATOM 2053 N N . VAL A 1 259 ? -23.779 11.253 26.154 1.00 29.80 259 VAL A N 1
ATOM 2054 C CA . VAL A 1 259 ? -23.861 12.524 25.410 1.00 29.80 259 VAL A CA 1
ATOM 2055 C C . VAL A 1 259 ? -25.121 12.546 24.536 1.00 29.80 259 VAL A C 1
ATOM 2057 O O . VAL A 1 259 ? -25.517 11.545 23.941 1.00 29.80 259 VAL A O 1
ATOM 2060 N N . ASP A 1 260 ? -25.764 13.708 24.573 1.00 26.92 260 ASP A N 1
ATOM 2061 C CA . ASP A 1 260 ? -27.016 14.126 23.952 1.00 26.92 260 ASP A CA 1
ATOM 2062 C C . ASP A 1 260 ? -26.898 14.265 22.420 1.00 26.92 260 ASP A C 1
ATOM 2064 O O . ASP A 1 260 ? -25.871 14.686 21.887 1.00 26.92 260 ASP A O 1
ATOM 2068 N N . VAL A 1 261 ? -27.962 13.910 21.700 1.00 30.62 261 VAL A N 1
ATOM 2069 C CA . VAL A 1 261 ? -28.000 13.826 20.233 1.00 30.62 261 VAL A CA 1
ATOM 2070 C C . VAL A 1 261 ? -28.514 15.148 19.665 1.00 30.62 261 VAL A C 1
ATOM 2072 O O . VAL A 1 261 ? -29.707 15.282 19.402 1.00 30.62 261 VAL A O 1
ATOM 2075 N N . SER A 1 262 ? -27.635 16.129 19.433 1.00 34.59 262 SER A N 1
ATOM 2076 C CA . SER A 1 262 ? -27.929 17.224 18.488 1.00 34.59 262 SER A CA 1
ATOM 2077 C C . SER A 1 262 ? -26.701 18.033 18.039 1.00 34.59 262 SER A C 1
ATOM 2079 O O . SER A 1 262 ? -26.509 19.175 18.430 1.00 34.59 262 SER A O 1
ATOM 2081 N N . ALA A 1 263 ? -25.912 17.487 17.115 1.00 30.45 263 ALA A N 1
ATOM 2082 C CA . ALA A 1 263 ? -25.196 18.271 16.104 1.00 30.45 263 ALA A CA 1
ATOM 2083 C C . ALA A 1 263 ? -24.710 17.327 14.999 1.00 30.45 263 ALA A C 1
ATOM 2085 O O . ALA A 1 263 ? -24.199 16.250 15.283 1.00 30.45 263 ALA A O 1
ATOM 2086 N N . SER A 1 264 ? -24.878 17.705 13.731 1.00 34.03 264 SER A N 1
ATOM 2087 C CA . SER A 1 264 ? -24.189 17.015 12.633 1.00 34.03 264 SER A CA 1
ATOM 2088 C C . SER A 1 264 ? -22.696 17.358 12.707 1.00 34.03 264 SER A C 1
ATOM 2090 O O . SER A 1 264 ? -22.382 18.547 12.623 1.00 34.03 264 SER A O 1
ATOM 2092 N N . PRO A 1 265 ? -21.773 16.388 12.851 1.00 34.72 265 PRO A N 1
ATOM 2093 C CA . PRO A 1 265 ? -20.357 16.696 12.924 1.00 34.72 265 PRO A CA 1
ATOM 2094 C C . PRO A 1 265 ? -19.781 16.813 11.513 1.00 34.72 265 PRO A C 1
ATOM 2096 O O . PRO A 1 265 ? -19.953 15.939 10.658 1.00 34.72 265 PRO A O 1
ATOM 2099 N N . THR A 1 266 ? -19.055 17.898 11.270 1.00 36.34 266 THR A N 1
ATOM 2100 C CA . THR A 1 266 ? -18.078 17.968 10.185 1.00 36.34 266 THR A CA 1
ATOM 2101 C C . THR A 1 266 ? -17.004 16.928 10.507 1.00 36.34 266 THR A C 1
ATOM 2103 O O . THR A 1 266 ? -16.191 17.149 11.398 1.00 36.34 266 THR A O 1
ATOM 2106 N N . LEU A 1 267 ? -17.060 15.762 9.854 1.00 41.44 267 LEU A N 1
ATOM 2107 C CA . LEU A 1 267 ? -16.146 14.632 10.068 1.00 41.44 267 LEU A CA 1
ATOM 2108 C C . LEU A 1 267 ? -14.689 15.111 10.168 1.00 41.44 267 LEU A C 1
ATOM 2110 O O . LEU A 1 267 ? -14.146 15.653 9.206 1.00 41.44 267 LEU A O 1
ATOM 2114 N N . ALA A 1 268 ? -14.056 14.895 11.322 1.00 50.91 268 ALA A N 1
ATOM 2115 C CA . ALA A 1 268 ? -12.621 15.078 11.480 1.00 50.91 268 ALA A CA 1
ATOM 2116 C C . ALA A 1 268 ? -11.899 14.084 10.555 1.00 50.91 268 ALA A C 1
ATOM 2118 O O . ALA A 1 268 ? -11.944 12.872 10.765 1.00 50.91 268 ALA A O 1
ATOM 2119 N N . ILE A 1 269 ? -11.279 14.588 9.487 1.00 62.94 269 ILE A N 1
ATOM 2120 C CA . ILE A 1 269 ? -10.515 13.764 8.549 1.00 62.94 269 ILE A CA 1
ATOM 2121 C C . ILE A 1 269 ? -9.100 13.607 9.112 1.00 62.94 269 ILE A C 1
ATOM 2123 O O . ILE A 1 269 ? -8.368 14.583 9.261 1.00 62.94 269 ILE A O 1
ATOM 2127 N N . ASP A 1 270 ? -8.717 12.366 9.408 1.00 77.12 270 ASP A N 1
ATOM 2128 C CA . ASP A 1 270 ? -7.331 11.978 9.674 1.00 77.12 270 ASP A CA 1
ATOM 2129 C C . ASP A 1 270 ? -6.521 12.032 8.360 1.00 77.12 270 ASP A C 1
ATOM 2131 O O . ASP A 1 270 ? -6.322 11.014 7.682 1.00 77.12 270 ASP A O 1
ATOM 2135 N N . ASP A 1 271 ? -6.107 13.238 7.977 1.00 82.19 271 ASP A N 1
ATOM 2136 C CA . ASP A 1 271 ? -5.371 13.547 6.744 1.00 82.19 271 ASP A CA 1
ATOM 2137 C C . ASP A 1 271 ? -3.844 13.568 6.920 1.00 82.19 271 ASP A C 1
ATOM 2139 O O . ASP A 1 271 ? -3.100 13.713 5.951 1.00 82.19 271 ASP A O 1
ATOM 2143 N N . THR A 1 272 ? -3.352 13.399 8.147 1.00 90.19 272 THR A N 1
ATOM 2144 C CA . THR A 1 272 ? -1.926 13.487 8.461 1.00 90.19 272 THR A CA 1
ATOM 2145 C C . THR A 1 272 ? -1.436 12.200 9.107 1.00 90.19 272 THR A C 1
ATOM 2147 O O . THR A 1 272 ? -2.040 11.675 10.047 1.00 90.19 272 THR A O 1
ATOM 2150 N N . VAL A 1 273 ? -0.307 11.677 8.629 1.00 93.94 273 VAL A N 1
ATOM 2151 C CA . VAL A 1 273 ? 0.386 10.541 9.246 1.00 93.94 273 VAL A CA 1
ATOM 2152 C C . VAL A 1 273 ? 1.663 11.001 9.939 1.00 93.94 273 VAL A C 1
ATOM 2154 O O . VAL A 1 273 ? 2.492 11.677 9.350 1.00 93.94 273 VAL A O 1
ATOM 2157 N N . ILE A 1 274 ? 1.867 10.584 11.184 1.00 96.06 274 ILE A N 1
ATOM 2158 C CA . ILE A 1 274 ? 3.127 10.764 11.902 1.00 96.06 274 ILE A CA 1
ATOM 2159 C C . ILE A 1 274 ? 3.856 9.423 11.975 1.00 96.06 274 ILE A C 1
ATOM 2161 O O . ILE A 1 274 ? 3.351 8.465 12.575 1.00 96.06 274 ILE A O 1
ATOM 2165 N N . VAL A 1 275 ? 5.043 9.337 11.377 1.00 93.38 275 VAL A N 1
ATOM 2166 C CA . VAL A 1 275 ? 5.846 8.106 11.311 1.00 93.38 275 VAL A CA 1
ATOM 2167 C C . VAL A 1 275 ? 6.941 8.089 12.375 1.00 93.38 275 VAL A C 1
ATOM 2169 O O . VAL A 1 275 ? 7.613 9.087 12.615 1.00 93.38 275 VAL A O 1
ATOM 2172 N N . ALA A 1 276 ? 7.155 6.939 13.016 1.00 88.00 276 ALA A N 1
ATOM 2173 C CA . ALA A 1 276 ? 8.314 6.733 13.878 1.00 88.00 276 ALA A CA 1
ATOM 2174 C C . ALA A 1 276 ? 9.585 6.736 13.015 1.00 88.00 276 ALA A C 1
ATOM 2176 O O . ALA A 1 276 ? 9.743 5.891 12.130 1.00 88.00 276 ALA A O 1
ATOM 2177 N N . ALA A 1 277 ? 10.482 7.686 13.270 1.00 78.81 277 ALA A N 1
ATOM 2178 C CA . ALA A 1 277 ? 11.559 8.050 12.359 1.00 78.81 277 ALA A CA 1
ATOM 2179 C C . ALA A 1 277 ? 12.911 8.086 13.074 1.00 78.81 277 ALA A C 1
ATOM 2181 O O . ALA A 1 277 ? 13.482 9.146 13.310 1.00 78.81 277 ALA A O 1
ATOM 2182 N N . ARG A 1 278 ? 13.443 6.910 13.434 1.00 74.00 278 ARG A N 1
ATOM 2183 C CA . ARG A 1 278 ? 14.767 6.836 14.080 1.00 74.00 278 ARG A CA 1
ATOM 2184 C C . ARG A 1 278 ? 15.890 7.371 13.183 1.00 74.00 278 ARG A C 1
ATOM 2186 O O . ARG A 1 278 ? 16.786 8.023 13.696 1.00 74.00 278 ARG A O 1
ATOM 2193 N N . SER A 1 279 ? 15.816 7.110 11.879 1.00 80.94 279 SER A N 1
ATOM 2194 C CA . SER A 1 279 ? 16.778 7.572 10.864 1.00 80.94 279 SER A CA 1
ATOM 2195 C C . SER A 1 279 ? 16.130 8.425 9.767 1.00 80.94 279 SER A C 1
ATOM 2197 O O . SER A 1 279 ? 16.743 9.363 9.275 1.00 80.94 279 SER A O 1
ATOM 2199 N N . ALA A 1 280 ? 14.863 8.154 9.436 1.00 87.88 280 ALA A N 1
ATOM 2200 C CA . ALA A 1 280 ? 14.177 8.762 8.294 1.00 87.88 280 ALA A CA 1
ATOM 2201 C C . ALA A 1 280 ? 13.947 10.283 8.395 1.00 87.88 280 ALA A C 1
ATOM 2203 O O . ALA A 1 280 ? 13.676 10.914 7.383 1.00 87.88 280 ALA A O 1
ATOM 2204 N N . TYR A 1 281 ? 14.033 10.881 9.590 1.00 94.50 281 TYR A N 1
ATOM 2205 C CA . TYR A 1 281 ? 13.881 12.333 9.733 1.00 94.50 281 TYR A CA 1
ATOM 2206 C C . TYR A 1 281 ? 15.075 13.099 9.142 1.00 94.50 281 TYR A C 1
ATOM 2208 O O . TYR A 1 281 ? 14.874 14.123 8.506 1.00 94.50 281 TYR A O 1
ATOM 2216 N N . GLY A 1 282 ? 16.301 12.584 9.304 1.00 92.25 282 GLY A N 1
ATOM 2217 C CA . GLY A 1 282 ? 17.484 13.179 8.673 1.00 92.25 282 GLY A CA 1
ATOM 2218 C C . GLY A 1 282 ? 17.409 13.087 7.150 1.00 92.25 282 GLY A C 1
ATOM 2219 O O . GLY A 1 282 ? 17.541 14.096 6.473 1.00 92.25 282 GLY A O 1
ATOM 2220 N N . GLU A 1 283 ? 17.060 11.905 6.628 1.00 91.69 283 GLU A N 1
ATOM 2221 C CA . GLU A 1 283 ? 16.848 11.710 5.185 1.00 91.69 283 GLU A CA 1
ATOM 2222 C C . GLU A 1 283 ? 15.793 12.667 4.608 1.00 91.69 283 GLU A C 1
ATOM 2224 O O . GLU A 1 283 ? 15.969 13.178 3.506 1.00 91.69 283 GLU A O 1
ATOM 2229 N N . TYR A 1 284 ? 14.718 12.952 5.349 1.00 95.81 284 TYR A N 1
ATOM 2230 C CA . TYR A 1 284 ? 13.738 13.949 4.924 1.00 95.81 284 TYR A CA 1
ATOM 2231 C C . TYR A 1 284 ? 14.336 15.356 4.833 1.00 95.81 284 TYR A C 1
ATOM 2233 O O . TYR A 1 284 ? 14.092 16.047 3.847 1.00 95.81 284 TYR A O 1
ATOM 2241 N N . LEU A 1 285 ? 15.119 15.783 5.825 1.00 94.81 285 LEU A N 1
ATOM 2242 C CA . LEU A 1 285 ? 15.741 17.108 5.802 1.00 94.81 285 LEU A CA 1
ATOM 2243 C C . LEU A 1 285 ? 16.726 17.265 4.634 1.00 94.81 285 LEU A C 1
ATOM 2245 O O . LEU A 1 285 ? 16.820 18.355 4.075 1.00 94.81 285 LEU A O 1
ATOM 2249 N N . ASP A 1 286 ? 17.410 16.187 4.251 1.00 92.50 286 ASP A N 1
ATOM 2250 C CA . ASP A 1 286 ? 18.412 16.209 3.182 1.00 92.50 286 ASP A CA 1
ATOM 2251 C C . ASP A 1 286 ? 17.790 16.082 1.784 1.00 92.50 286 ASP A C 1
ATOM 2253 O O . ASP A 1 286 ? 18.190 16.777 0.849 1.00 92.50 286 ASP A O 1
ATOM 2257 N N . ALA A 1 287 ? 16.816 15.183 1.625 1.00 92.94 287 ALA A N 1
ATOM 2258 C CA . ALA A 1 287 ? 16.321 14.761 0.315 1.00 92.94 287 ALA A CA 1
ATOM 2259 C C . ALA A 1 287 ? 14.840 15.075 0.064 1.00 92.94 287 ALA A C 1
ATOM 2261 O O . ALA A 1 287 ? 14.335 14.773 -1.019 1.00 92.94 287 ALA A O 1
ATOM 2262 N N . ALA A 1 288 ? 14.139 15.656 1.044 1.00 96.56 288 ALA A N 1
ATOM 2263 C CA . ALA A 1 288 ? 12.699 15.905 1.003 1.00 96.56 288 ALA A CA 1
ATOM 2264 C C . ALA A 1 288 ? 11.903 14.647 0.608 1.00 96.56 288 ALA A C 1
ATOM 2266 O O . ALA A 1 288 ? 10.978 14.690 -0.200 1.00 96.56 288 ALA A O 1
ATOM 2267 N N . ALA A 1 289 ? 12.286 13.494 1.159 1.00 96.25 289 ALA A N 1
ATOM 2268 C CA . ALA A 1 289 ? 11.676 12.216 0.829 1.00 96.25 289 ALA A CA 1
ATOM 2269 C C . ALA A 1 289 ? 11.496 11.329 2.062 1.00 96.25 289 ALA A C 1
ATOM 2271 O O . ALA A 1 289 ? 12.243 11.404 3.037 1.00 96.25 289 ALA A O 1
ATOM 2272 N N . TYR A 1 290 ? 10.506 10.445 1.990 1.00 96.38 290 TYR A N 1
ATOM 2273 C CA . TYR A 1 290 ? 10.317 9.355 2.931 1.00 96.38 290 TYR A CA 1
ATOM 2274 C C . TYR A 1 290 ? 10.331 8.016 2.199 1.00 96.38 290 TYR A C 1
ATOM 2276 O O . TYR A 1 290 ? 9.561 7.792 1.267 1.00 96.38 290 TYR A O 1
ATOM 2284 N N . ILE A 1 291 ? 11.200 7.109 2.641 1.00 93.75 291 ILE A N 1
ATOM 2285 C CA . ILE A 1 291 ? 11.430 5.821 1.983 1.00 93.75 291 ILE A CA 1
ATOM 2286 C C . ILE A 1 291 ? 11.174 4.698 2.977 1.00 93.75 291 ILE A C 1
ATOM 2288 O O . ILE A 1 291 ? 11.652 4.725 4.114 1.00 93.75 291 ILE A O 1
ATOM 2292 N N . CYS A 1 292 ? 10.422 3.689 2.554 1.00 87.56 292 CYS A N 1
ATOM 2293 C CA . CYS A 1 292 ? 10.072 2.561 3.406 1.00 87.56 292 CYS A CA 1
ATOM 2294 C C . CYS A 1 292 ? 9.864 1.272 2.605 1.00 87.56 292 CYS A C 1
ATOM 2296 O O . CYS A 1 292 ? 9.981 1.248 1.385 1.00 87.56 292 CYS A O 1
ATOM 2298 N N . GLN A 1 293 ? 9.569 0.184 3.314 1.00 79.44 293 GLN A N 1
ATOM 2299 C CA . GLN A 1 293 ? 9.245 -1.102 2.698 1.00 79.44 293 GLN A CA 1
ATOM 2300 C C . GLN A 1 293 ? 7.976 -0.979 1.825 1.00 79.44 293 GLN A C 1
ATOM 2302 O O . GLN A 1 293 ? 7.031 -0.310 2.257 1.00 79.44 293 GLN A O 1
ATOM 2307 N N . PRO A 1 294 ? 7.910 -1.625 0.646 1.00 57.22 294 PRO A N 1
ATOM 2308 C CA . PRO A 1 294 ? 6.834 -1.433 -0.337 1.00 57.22 294 PRO A CA 1
ATOM 2309 C C . PRO A 1 294 ? 5.445 -1.804 0.207 1.00 57.22 294 PRO A C 1
ATOM 2311 O O . PRO A 1 294 ? 4.455 -1.125 -0.052 1.00 57.22 294 PRO A O 1
ATOM 2314 N N . GLU A 1 295 ? 5.382 -2.809 1.081 1.00 59.50 295 GLU A N 1
ATOM 2315 C CA . GLU A 1 295 ? 4.146 -3.280 1.724 1.00 59.50 295 GLU A CA 1
ATOM 2316 C C . GLU A 1 295 ? 3.609 -2.325 2.809 1.00 59.50 295 GLU A C 1
ATOM 2318 O O . GLU A 1 295 ? 2.545 -2.549 3.400 1.00 59.50 295 GLU A O 1
ATOM 2323 N N . ARG A 1 296 ? 4.340 -1.248 3.134 1.00 66.00 296 ARG A N 1
ATOM 2324 C CA . ARG A 1 296 ? 3.931 -0.312 4.181 1.00 66.00 296 ARG A CA 1
ATOM 2325 C C . ARG A 1 296 ? 2.738 0.519 3.709 1.00 66.00 296 ARG A C 1
ATOM 2327 O O . ARG A 1 296 ? 2.848 1.385 2.842 1.00 66.00 296 ARG A O 1
ATOM 2334 N N . TYR A 1 297 ? 1.584 0.263 4.316 1.00 73.38 297 TYR A N 1
ATOM 2335 C CA . TYR A 1 297 ? 0.331 0.934 3.981 1.00 73.38 297 TYR A CA 1
ATOM 2336 C C . TYR A 1 297 ? 0.196 2.317 4.631 1.00 73.38 297 TYR A C 1
ATOM 2338 O O . TYR A 1 297 ? 0.503 2.494 5.812 1.00 73.38 297 TYR A O 1
ATOM 2346 N N . PHE A 1 298 ? -0.371 3.262 3.882 1.00 71.50 298 PHE A N 1
ATOM 2347 C CA . PHE A 1 298 ? -0.833 4.570 4.346 1.00 71.50 298 PHE A CA 1
ATOM 2348 C C . PHE A 1 298 ? -2.289 4.753 3.902 1.00 71.50 298 PHE A C 1
ATOM 2350 O O . PHE A 1 298 ? -2.663 4.231 2.857 1.00 71.50 298 PHE A O 1
ATOM 2357 N N . ARG A 1 299 ? -3.126 5.425 4.709 1.00 72.44 299 ARG A N 1
ATOM 2358 C CA . ARG A 1 299 ? -4.541 5.632 4.352 1.00 72.44 299 ARG A CA 1
ATOM 2359 C C . ARG A 1 299 ? -4.622 6.530 3.117 1.00 72.44 299 ARG A C 1
ATOM 2361 O O . ARG A 1 299 ? -3.870 7.493 3.040 1.00 72.44 299 ARG A O 1
ATOM 2368 N N . ASP A 1 300 ? -5.579 6.267 2.230 1.00 62.50 300 ASP A N 1
ATOM 2369 C CA . ASP A 1 300 ? -5.791 7.082 1.021 1.00 62.50 300 ASP A CA 1
ATOM 2370 C C . ASP A 1 300 ? -6.177 8.544 1.347 1.00 62.50 300 ASP A C 1
ATOM 2372 O O . ASP A 1 300 ? -6.055 9.420 0.500 1.00 62.50 300 ASP A O 1
ATOM 2376 N N . SER A 1 301 ? -6.626 8.820 2.580 1.00 72.88 301 SER A N 1
ATOM 2377 C CA . SER A 1 301 ? -6.929 10.171 3.070 1.00 72.88 301 SER A CA 1
ATOM 2378 C C . SER A 1 301 ? -5.695 10.999 3.432 1.00 72.88 301 SER A C 1
ATOM 2380 O O . SER A 1 301 ? -5.843 12.185 3.711 1.00 72.88 301 SER A O 1
ATOM 2382 N N . VAL A 1 302 ? -4.504 10.394 3.502 1.00 80.94 302 VAL A N 1
ATOM 2383 C CA . VAL A 1 302 ? -3.299 11.091 3.957 1.00 80.94 302 VAL A CA 1
ATOM 2384 C C . VAL A 1 302 ? -2.794 12.025 2.869 1.00 80.94 302 VAL A C 1
ATOM 2386 O O . VAL A 1 302 ? -2.442 11.587 1.778 1.00 80.94 302 VAL A O 1
ATOM 2389 N N . THR A 1 303 ? -2.692 13.298 3.215 1.00 85.81 303 THR A N 1
ATOM 2390 C CA . THR A 1 303 ? -2.105 14.353 2.387 1.00 85.81 303 THR A CA 1
ATOM 2391 C C . THR A 1 303 ? -0.792 14.863 2.971 1.00 85.81 303 THR A C 1
ATOM 2393 O O . THR A 1 303 ? 0.019 15.405 2.231 1.00 85.81 303 THR A O 1
ATOM 2396 N N . HIS A 1 304 ? -0.557 14.671 4.276 1.00 95.00 304 HIS A N 1
ATOM 2397 C CA . HIS A 1 304 ? 0.637 15.164 4.965 1.00 95.00 304 HIS A CA 1
ATOM 2398 C C . HIS A 1 304 ? 1.339 14.084 5.793 1.00 95.00 304 HIS A C 1
ATOM 2400 O O . HIS A 1 304 ? 0.709 13.186 6.363 1.00 95.00 304 HIS A O 1
ATOM 2406 N N . LEU A 1 305 ? 2.658 14.209 5.914 1.00 97.56 305 LEU A N 1
ATOM 2407 C CA . LEU A 1 305 ? 3.524 13.330 6.685 1.00 97.56 305 LEU A CA 1
ATOM 2408 C C . LEU A 1 305 ? 4.384 14.142 7.659 1.00 97.56 305 LEU A C 1
ATOM 2410 O O . LEU A 1 305 ? 5.084 15.071 7.273 1.00 97.56 305 LEU A O 1
ATOM 2414 N N . GLY A 1 306 ? 4.356 13.757 8.932 1.00 97.50 306 GLY A N 1
ATOM 2415 C CA . GLY A 1 306 ? 5.248 14.271 9.969 1.00 97.50 306 GLY A CA 1
ATOM 2416 C C . GLY A 1 306 ? 6.108 13.172 10.588 1.00 97.50 306 GLY A C 1
ATOM 2417 O O . GLY A 1 306 ? 5.848 11.973 10.438 1.00 97.50 306 GLY A O 1
ATOM 2418 N N . PHE A 1 307 ? 7.130 13.575 11.337 1.00 97.62 307 PHE A N 1
ATOM 2419 C CA . PHE A 1 307 ? 8.139 12.665 11.875 1.00 97.62 307 PHE A CA 1
ATOM 2420 C C . PHE A 1 307 ? 8.123 12.653 13.402 1.00 97.62 307 PHE A C 1
ATOM 2422 O O . PHE A 1 307 ? 8.126 13.697 14.044 1.00 97.62 307 PHE A O 1
ATOM 2429 N N . TYR A 1 308 ? 8.142 11.463 13.999 1.00 96.06 308 TYR A N 1
ATOM 2430 C CA . TYR A 1 308 ? 8.319 11.268 15.435 1.00 96.06 308 TYR A CA 1
ATOM 2431 C C . TYR A 1 308 ? 9.712 10.705 15.717 1.00 96.06 308 TYR A C 1
ATOM 2433 O O . TYR A 1 308 ? 10.011 9.553 15.381 1.00 96.06 308 TYR A O 1
ATOM 2441 N N . ALA A 1 309 ? 10.563 11.507 16.350 1.00 94.12 309 ALA A N 1
ATOM 2442 C CA . ALA A 1 309 ? 11.949 11.170 16.662 1.00 94.12 309 ALA A CA 1
ATOM 2443 C C . ALA A 1 309 ? 12.378 11.864 17.958 1.00 94.12 309 ALA A C 1
ATOM 2445 O O . ALA A 1 309 ? 11.837 12.903 18.304 1.00 94.12 309 ALA A O 1
ATOM 2446 N N . ALA A 1 310 ? 13.345 11.298 18.687 1.00 92.31 310 ALA A N 1
ATOM 2447 C CA . ALA A 1 310 ? 13.859 11.885 19.934 1.00 92.31 310 ALA A CA 1
ATOM 2448 C C . ALA A 1 310 ? 12.777 12.237 20.987 1.00 92.31 310 ALA A C 1
ATOM 2450 O O . ALA A 1 310 ? 12.930 13.186 21.744 1.00 92.31 310 ALA A O 1
ATOM 2451 N N . GLN A 1 311 ? 11.709 11.431 21.068 1.00 92.69 311 GLN A N 1
ATOM 2452 C CA . GLN A 1 311 ? 10.555 11.651 21.957 1.00 92.69 311 GLN A CA 1
ATOM 2453 C C . GLN A 1 311 ? 9.750 12.926 21.668 1.00 92.69 311 GLN A C 1
ATOM 2455 O O . GLN A 1 311 ? 9.110 13.481 22.558 1.00 92.69 311 GLN A O 1
ATOM 2460 N N . GLU A 1 312 ? 9.724 13.367 20.418 1.00 95.38 312 GLU A N 1
ATOM 2461 C CA . GLU A 1 312 ? 8.923 14.508 19.988 1.00 95.38 312 GLU A CA 1
ATOM 2462 C C . GLU A 1 312 ? 8.391 14.301 18.570 1.00 95.38 312 GLU A C 1
ATOM 2464 O O . GLU A 1 312 ? 8.981 13.577 17.762 1.00 95.38 312 GLU A O 1
ATOM 2469 N N . ILE A 1 313 ? 7.250 14.920 18.276 1.00 97.19 313 ILE A N 1
ATOM 2470 C CA . ILE A 1 313 ? 6.799 15.127 16.898 1.00 97.19 313 ILE A CA 1
ATOM 2471 C C . ILE A 1 313 ? 7.528 16.367 16.388 1.00 97.19 313 ILE A C 1
ATOM 2473 O O . ILE A 1 313 ? 7.497 17.417 17.035 1.00 97.19 313 ILE A O 1
ATOM 2477 N N . LYS A 1 314 ? 8.215 16.221 15.260 1.00 97.44 314 LYS A N 1
ATOM 2478 C CA . LYS A 1 314 ? 9.026 17.274 14.658 1.00 97.44 314 LYS A CA 1
ATOM 2479 C C . LYS A 1 314 ? 8.152 18.375 14.043 1.00 97.44 314 LYS A C 1
ATOM 2481 O O . LYS A 1 314 ? 7.007 18.092 13.687 1.00 97.44 314 LYS A O 1
ATOM 2486 N N . PRO A 1 315 ? 8.655 19.621 13.970 1.00 96.25 315 PRO A N 1
ATOM 2487 C CA . PRO A 1 315 ? 7.863 20.762 13.515 1.00 96.25 315 PRO A CA 1
ATOM 2488 C C . PRO A 1 315 ? 7.392 20.681 12.064 1.00 96.25 315 PRO A C 1
ATOM 2490 O O . PRO A 1 315 ? 6.409 21.329 11.723 1.00 96.25 315 PRO A O 1
ATOM 2493 N N . GLU A 1 316 ? 8.091 19.932 11.219 1.00 97.56 316 GLU A N 1
ATOM 2494 C CA . GLU A 1 316 ? 7.836 19.824 9.790 1.00 97.56 316 GLU A CA 1
ATOM 2495 C C . GLU A 1 316 ? 6.752 18.777 9.523 1.00 97.56 316 GLU A C 1
ATOM 2497 O O . GLU A 1 316 ? 6.964 17.567 9.670 1.00 97.56 316 GLU A O 1
ATOM 2502 N N . ILE A 1 317 ? 5.580 19.257 9.117 1.00 97.94 317 ILE A N 1
ATOM 2503 C CA . ILE A 1 317 ? 4.473 18.439 8.631 1.00 97.94 317 ILE A CA 1
ATOM 2504 C C . ILE A 1 317 ? 4.392 18.655 7.119 1.00 97.94 317 ILE A C 1
ATOM 2506 O O . ILE A 1 317 ? 3.778 19.609 6.640 1.00 97.94 317 ILE A O 1
ATOM 2510 N N . ALA A 1 318 ? 5.093 17.800 6.382 1.00 97.50 318 ALA A N 1
ATOM 2511 C CA . ALA A 1 318 ? 5.314 17.946 4.952 1.00 97.50 318 ALA A CA 1
ATOM 2512 C C . ALA A 1 318 ? 4.114 17.451 4.141 1.00 97.50 318 ALA A C 1
ATOM 2514 O O . ALA A 1 318 ? 3.543 16.406 4.453 1.00 97.50 318 ALA A O 1
ATOM 2515 N N . GLU A 1 319 ? 3.752 18.165 3.081 1.00 95.50 319 GLU A N 1
ATOM 2516 C CA . GLU A 1 319 ? 2.784 17.699 2.090 1.00 95.50 319 GLU A CA 1
ATOM 2517 C C . GLU A 1 319 ? 3.381 16.526 1.299 1.00 95.50 319 GLU A C 1
ATOM 2519 O O . GLU A 1 319 ? 4.559 16.539 0.934 1.00 95.50 319 GLU A O 1
ATOM 2524 N N . ILE A 1 320 ? 2.579 15.497 1.030 1.00 90.44 320 ILE A N 1
ATOM 2525 C CA . ILE A 1 320 ? 2.963 14.387 0.157 1.00 90.44 320 ILE A CA 1
ATOM 2526 C C . ILE A 1 320 ? 2.715 14.819 -1.286 1.00 90.44 320 ILE A C 1
ATOM 2528 O O . ILE A 1 320 ? 1.572 14.941 -1.719 1.00 90.44 320 ILE A O 1
ATOM 2532 N N . LEU A 1 321 ? 3.794 15.029 -2.034 1.00 84.69 321 LEU A N 1
ATOM 2533 C CA . LEU A 1 321 ? 3.737 15.537 -3.404 1.00 84.69 321 LEU A CA 1
ATOM 2534 C C . LEU A 1 321 ? 3.596 14.411 -4.427 1.00 84.69 321 LEU A C 1
ATOM 2536 O O . LEU A 1 321 ? 2.884 14.545 -5.420 1.00 84.69 321 LEU A O 1
ATOM 2540 N N . TYR A 1 322 ? 4.284 13.297 -4.184 1.00 76.19 322 TYR A N 1
ATOM 2541 C CA . TYR A 1 322 ? 4.342 12.179 -5.116 1.00 76.19 322 TYR A CA 1
ATOM 2542 C C . TYR A 1 322 ? 4.608 10.874 -4.373 1.00 76.19 322 TYR A C 1
ATOM 2544 O O . TYR A 1 322 ? 5.376 10.850 -3.411 1.00 76.19 322 TYR A O 1
ATOM 2552 N N . VAL A 1 323 ? 3.984 9.782 -4.815 1.00 75.00 323 VAL A N 1
ATOM 2553 C CA . VAL A 1 323 ? 4.140 8.461 -4.198 1.00 75.00 323 VAL A CA 1
ATOM 2554 C C . VAL A 1 323 ? 4.423 7.422 -5.266 1.00 75.00 323 VAL A C 1
ATOM 2556 O O . VAL A 1 323 ? 3.629 7.231 -6.182 1.00 75.00 323 VAL A O 1
ATOM 2559 N N . GLU A 1 324 ? 5.511 6.692 -5.067 1.00 76.06 324 GLU A N 1
ATOM 2560 C CA . GLU A 1 324 ? 5.820 5.459 -5.768 1.00 76.06 324 GLU A CA 1
ATOM 2561 C C . GLU A 1 324 ? 5.629 4.278 -4.828 1.00 76.06 324 GLU A C 1
ATOM 2563 O O . GLU A 1 324 ? 6.304 4.153 -3.804 1.00 76.06 324 GLU A O 1
ATOM 2568 N N . GLU A 1 325 ? 4.692 3.400 -5.170 1.00 68.94 325 GLU A N 1
ATOM 2569 C CA . GLU A 1 325 ? 4.297 2.288 -4.305 1.00 68.94 325 GLU A CA 1
ATOM 2570 C C . GLU A 1 325 ? 5.382 1.205 -4.201 1.00 68.94 325 GLU A C 1
ATOM 2572 O O . GLU A 1 325 ? 5.511 0.573 -3.153 1.00 68.94 325 GLU A O 1
ATOM 2577 N N . SER A 1 326 ? 6.168 1.001 -5.263 1.00 79.38 326 SER A N 1
ATOM 2578 C CA . SER A 1 326 ? 7.278 0.047 -5.283 1.00 79.38 326 SER A CA 1
ATOM 2579 C C . SER A 1 326 ? 8.244 0.359 -6.427 1.00 79.38 326 SER A C 1
ATOM 2581 O O . SER A 1 326 ? 7.863 0.302 -7.597 1.00 79.38 326 SER A O 1
ATOM 2583 N N . VAL A 1 327 ? 9.493 0.671 -6.086 1.00 74.56 327 VAL A N 1
ATOM 2584 C CA . VAL A 1 327 ? 10.583 0.952 -7.029 1.00 74.56 327 VAL A CA 1
ATOM 2585 C C . VAL A 1 327 ? 11.795 0.122 -6.645 1.00 74.56 327 VAL A C 1
ATOM 2587 O O . VAL A 1 327 ? 12.198 0.120 -5.483 1.00 74.56 327 VAL A O 1
ATOM 2590 N N . ILE A 1 328 ? 12.389 -0.567 -7.617 1.00 76.62 328 ILE A N 1
ATOM 2591 C CA . ILE A 1 328 ? 13.626 -1.324 -7.412 1.00 76.62 328 ILE A CA 1
ATOM 2592 C C . ILE A 1 328 ? 14.800 -0.352 -7.471 1.00 76.62 328 ILE A C 1
ATOM 2594 O O . ILE A 1 328 ? 15.034 0.281 -8.499 1.00 76.62 328 ILE A O 1
ATOM 2598 N N . PHE A 1 329 ? 15.565 -0.243 -6.392 1.00 88.56 329 PHE A N 1
ATOM 2599 C CA . PHE A 1 329 ? 16.718 0.650 -6.357 1.00 88.56 329 PHE A CA 1
ATOM 2600 C C . PHE A 1 329 ? 17.880 0.015 -7.123 1.00 88.56 329 PHE A C 1
ATOM 2602 O O . PHE A 1 329 ? 18.533 -0.907 -6.645 1.00 88.56 329 PHE A O 1
ATOM 2609 N N . SER A 1 330 ? 18.145 0.501 -8.334 1.00 88.44 330 SER A N 1
ATOM 2610 C CA . SER A 1 330 ? 19.280 0.079 -9.163 1.00 88.44 330 SER A CA 1
ATOM 2611 C C . SER A 1 330 ? 19.832 1.256 -9.966 1.00 88.44 330 SER A C 1
ATOM 2613 O O . SER A 1 330 ? 19.144 2.263 -10.142 1.00 88.44 330 SER A O 1
ATOM 2615 N N . ALA A 1 331 ? 21.071 1.131 -10.451 1.00 88.88 331 ALA A N 1
ATOM 2616 C CA . ALA A 1 331 ? 21.683 2.148 -11.307 1.00 88.88 331 ALA A CA 1
ATOM 2617 C C . ALA A 1 331 ? 20.873 2.359 -12.599 1.00 88.88 331 ALA A C 1
ATOM 2619 O O . ALA A 1 331 ? 20.572 3.498 -12.947 1.00 88.88 331 ALA A O 1
ATOM 2620 N N . ASP A 1 332 ? 20.435 1.267 -13.233 1.00 74.94 332 ASP A N 1
ATOM 2621 C CA . ASP A 1 332 ? 19.629 1.307 -14.458 1.00 74.94 332 ASP A CA 1
ATOM 2622 C C . ASP A 1 332 ? 18.271 1.988 -14.230 1.00 74.94 332 ASP A C 1
ATOM 2624 O O . ASP A 1 332 ? 17.839 2.812 -15.037 1.00 74.94 332 ASP A O 1
ATOM 2628 N N . GLU A 1 333 ? 17.597 1.690 -13.111 1.00 78.56 333 GLU A N 1
ATOM 2629 C CA . GLU A 1 333 ? 16.328 2.341 -12.758 1.00 78.56 333 GLU A CA 1
ATOM 2630 C C . GLU A 1 333 ? 16.529 3.843 -12.508 1.00 78.56 333 GLU A C 1
ATOM 2632 O O . GLU A 1 333 ? 15.726 4.659 -12.968 1.00 78.56 333 GLU A O 1
ATOM 2637 N N . ALA A 1 334 ? 17.612 4.227 -11.824 1.00 87.50 334 ALA A N 1
ATOM 2638 C CA . ALA A 1 334 ? 17.948 5.630 -11.610 1.00 87.50 334 ALA A CA 1
ATOM 2639 C C . ALA A 1 334 ? 18.177 6.360 -12.943 1.00 87.50 334 ALA A C 1
ATOM 2641 O O . ALA A 1 334 ? 17.580 7.412 -13.177 1.00 87.50 334 ALA A O 1
ATOM 2642 N N . GLU A 1 335 ? 18.989 5.794 -13.838 1.00 85.88 335 GLU A N 1
ATOM 2643 C CA . GLU A 1 335 ? 19.316 6.395 -15.135 1.00 85.88 335 GLU A CA 1
ATOM 2644 C C . GLU A 1 335 ? 18.089 6.486 -16.053 1.00 85.88 335 GLU A C 1
ATOM 2646 O O . GLU A 1 335 ? 17.828 7.538 -16.644 1.00 85.88 335 GLU A O 1
ATOM 2651 N N . SER A 1 336 ? 17.250 5.445 -16.077 1.00 70.12 336 SER A N 1
ATOM 2652 C CA . SER A 1 336 ? 15.971 5.467 -16.792 1.00 70.12 336 SER A CA 1
ATOM 2653 C C . SER A 1 336 ? 15.051 6.585 -16.293 1.00 70.12 336 SER A C 1
ATOM 2655 O O . SER A 1 336 ? 14.407 7.261 -17.099 1.00 70.12 336 SER A O 1
ATOM 2657 N N . ARG A 1 337 ? 14.965 6.795 -14.974 1.00 84.56 337 ARG A N 1
ATOM 2658 C CA . ARG A 1 337 ? 14.106 7.828 -14.370 1.00 84.56 337 ARG A CA 1
ATOM 2659 C C . ARG A 1 337 ? 14.635 9.239 -14.593 1.00 84.56 337 ARG A C 1
ATOM 2661 O O . ARG A 1 337 ? 13.836 10.147 -14.818 1.00 84.56 337 ARG A O 1
ATOM 2668 N N . LEU A 1 338 ? 15.954 9.425 -14.601 1.00 84.06 338 LEU A N 1
ATOM 2669 C CA . LEU A 1 338 ? 16.590 10.708 -14.922 1.00 84.06 338 LEU A CA 1
ATOM 2670 C C . LEU A 1 338 ? 16.259 11.187 -16.347 1.00 84.06 338 LEU A C 1
ATOM 2672 O O . LEU A 1 338 ? 16.157 12.392 -16.573 1.00 84.06 338 LEU A O 1
ATOM 2676 N N . GLY A 1 339 ? 16.017 10.261 -17.282 1.00 66.25 339 GLY A N 1
ATOM 2677 C CA . GLY A 1 339 ? 15.554 10.561 -18.641 1.00 66.25 339 GLY A CA 1
ATOM 2678 C C . GLY A 1 339 ? 14.058 10.888 -18.772 1.00 66.25 339 GLY A C 1
ATOM 2679 O O . GLY A 1 339 ? 13.592 11.166 -19.877 1.00 66.25 339 GLY A O 1
ATOM 2680 N N . SER A 1 340 ? 13.277 10.842 -17.687 1.00 72.06 340 SER A N 1
ATOM 2681 C CA . SER A 1 340 ? 11.830 11.086 -17.733 1.00 72.06 340 SER A CA 1
ATOM 2682 C C . SER A 1 340 ? 11.490 12.552 -18.009 1.00 72.06 340 SER A C 1
ATOM 2684 O O . SER A 1 340 ? 12.132 13.470 -17.494 1.00 72.06 340 SER A O 1
ATOM 2686 N N . ALA A 1 341 ? 10.408 12.797 -18.752 1.00 61.94 341 ALA A N 1
ATOM 2687 C CA . ALA A 1 341 ? 9.849 14.139 -18.926 1.00 61.94 341 ALA A CA 1
ATOM 2688 C C . ALA A 1 341 ? 9.192 14.678 -17.636 1.00 61.94 341 ALA A C 1
ATOM 2690 O O . ALA A 1 341 ? 9.095 15.897 -17.455 1.00 61.94 341 ALA A O 1
ATOM 2691 N N . HIS A 1 342 ? 8.810 13.801 -16.701 1.00 58.97 342 HIS A N 1
ATOM 2692 C CA . HIS A 1 342 ? 8.141 14.179 -15.456 1.00 58.97 342 HIS A CA 1
ATOM 2693 C C . HIS A 1 342 ? 9.142 14.573 -14.354 1.00 58.97 342 HIS A C 1
ATOM 2695 O O . HIS A 1 342 ? 10.036 13.786 -14.036 1.00 58.97 342 HIS A O 1
ATOM 2701 N N . PRO A 1 343 ? 9.001 15.766 -13.740 1.00 73.62 343 PRO A N 1
ATOM 2702 C CA . PRO A 1 343 ? 9.951 16.265 -12.744 1.00 73.62 343 PRO A CA 1
ATOM 2703 C C . PRO A 1 343 ? 10.019 15.394 -11.485 1.00 73.62 343 PRO A C 1
ATOM 2705 O O . PRO A 1 343 ? 11.119 15.116 -11.017 1.00 73.62 343 PRO A O 1
ATOM 2708 N N . ASP A 1 344 ? 8.884 14.898 -10.990 1.00 75.69 344 ASP A N 1
ATOM 2709 C CA . ASP A 1 344 ? 8.844 14.041 -9.798 1.00 75.69 344 ASP A CA 1
ATOM 2710 C C . ASP A 1 344 ? 9.513 12.683 -10.053 1.00 75.69 344 ASP A C 1
ATOM 2712 O O . ASP A 1 344 ? 10.294 12.202 -9.235 1.00 75.69 344 ASP A O 1
ATOM 2716 N N . VAL A 1 345 ? 9.313 12.102 -11.242 1.00 73.25 345 VAL A N 1
ATOM 2717 C CA . VAL A 1 345 ? 9.981 10.853 -11.646 1.00 73.25 345 VAL A CA 1
ATOM 2718 C C . VAL A 1 345 ? 11.496 11.049 -11.726 1.00 73.25 345 VAL A C 1
ATOM 2720 O O . VAL A 1 345 ? 12.243 10.221 -11.200 1.00 73.25 345 VAL A O 1
ATOM 2723 N N . ARG A 1 346 ? 11.964 12.163 -12.310 1.00 85.88 346 ARG A N 1
ATOM 2724 C CA . ARG A 1 346 ? 13.396 12.509 -12.300 1.00 85.88 346 ARG A CA 1
ATOM 2725 C C . ARG A 1 346 ? 13.925 12.654 -10.880 1.00 85.88 346 ARG A C 1
ATOM 2727 O O . ARG A 1 346 ? 15.016 12.166 -10.598 1.00 85.88 346 ARG A O 1
ATOM 2734 N N . LYS A 1 347 ? 13.142 13.257 -9.979 1.00 88.56 347 LYS A N 1
ATOM 2735 C CA . LYS A 1 347 ? 13.528 13.431 -8.577 1.00 88.56 347 LYS A CA 1
ATOM 2736 C C . LYS A 1 347 ? 13.684 12.100 -7.844 1.00 88.56 347 LYS A C 1
ATOM 2738 O O . LYS A 1 347 ? 14.635 11.937 -7.084 1.00 88.56 347 LYS A O 1
ATOM 2743 N N . VAL A 1 348 ? 12.822 11.121 -8.127 1.00 85.25 348 VAL A N 1
ATOM 2744 C CA . VAL A 1 348 ? 13.009 9.738 -7.654 1.00 85.25 348 VAL A CA 1
ATOM 2745 C C . VAL A 1 348 ? 14.292 9.129 -8.237 1.00 85.25 348 VAL A C 1
ATOM 2747 O O . VAL A 1 348 ? 15.031 8.472 -7.511 1.00 85.25 348 VAL A O 1
ATOM 2750 N N . GLY A 1 349 ? 14.607 9.376 -9.513 1.00 87.56 349 GLY A N 1
ATOM 2751 C CA . GLY A 1 349 ? 15.864 8.931 -10.132 1.00 87.56 349 GLY A CA 1
ATOM 2752 C C . GLY A 1 349 ? 17.120 9.498 -9.455 1.00 87.56 349 GLY A C 1
ATOM 2753 O O . GLY A 1 349 ? 18.045 8.745 -9.148 1.00 87.56 349 GLY A O 1
ATOM 2754 N N . GLU A 1 350 ? 17.133 10.802 -9.160 1.00 96.06 350 GLU A N 1
ATOM 2755 C CA . GLU A 1 350 ? 18.195 11.458 -8.377 1.00 96.06 350 GLU A CA 1
ATOM 2756 C C . GLU A 1 350 ? 18.350 10.802 -7.000 1.00 96.06 350 GLU A C 1
ATOM 2758 O O . GLU A 1 350 ? 19.450 10.404 -6.623 1.00 96.06 350 GLU A O 1
ATOM 2763 N N . LEU A 1 351 ? 17.232 10.615 -6.292 1.00 96.06 351 LEU A N 1
ATOM 2764 C CA . LEU A 1 351 ? 17.195 10.006 -4.964 1.00 96.06 351 LEU A CA 1
ATOM 2765 C C . LEU A 1 351 ? 17.789 8.590 -4.953 1.00 96.06 351 LEU A C 1
ATOM 2767 O O . LEU A 1 351 ? 18.585 8.267 -4.072 1.00 96.06 351 LEU A O 1
ATOM 2771 N N . ILE A 1 352 ? 17.433 7.748 -5.931 1.00 93.88 352 ILE A N 1
ATOM 2772 C CA . ILE A 1 352 ? 17.974 6.385 -6.049 1.00 93.88 352 ILE A CA 1
ATOM 2773 C C . ILE A 1 352 ? 19.486 6.439 -6.265 1.00 93.88 352 ILE A C 1
ATOM 2775 O O . ILE A 1 352 ? 20.229 5.760 -5.554 1.00 93.88 352 ILE A O 1
ATOM 2779 N N . ARG A 1 353 ? 19.954 7.254 -7.219 1.00 96.12 353 ARG A N 1
ATOM 2780 C CA . ARG A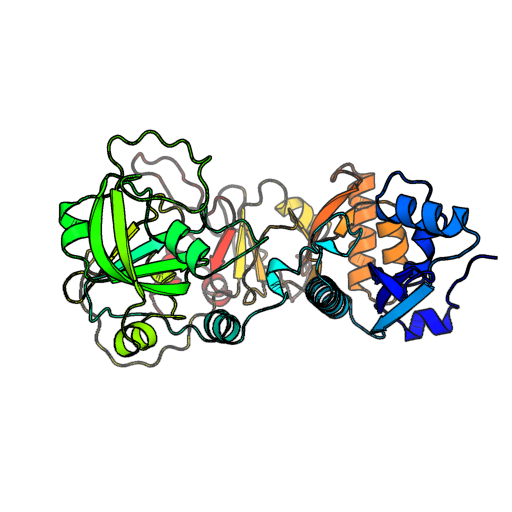 1 353 ? 21.386 7.390 -7.517 1.00 96.12 353 ARG A CA 1
ATOM 2781 C C . ARG A 1 353 ? 22.169 7.813 -6.275 1.00 96.12 353 ARG A C 1
ATOM 2783 O O . ARG A 1 353 ? 23.196 7.206 -5.964 1.00 96.12 353 ARG A O 1
ATOM 2790 N N . ASP A 1 354 ? 21.685 8.821 -5.560 1.00 94.69 354 ASP A N 1
ATOM 2791 C CA . ASP A 1 354 ? 22.398 9.415 -4.431 1.00 94.69 354 ASP A CA 1
ATOM 2792 C C . ASP A 1 354 ? 22.417 8.461 -3.214 1.00 94.69 354 ASP A C 1
ATOM 2794 O O . ASP A 1 354 ? 23.445 8.309 -2.544 1.00 94.69 354 ASP A O 1
ATOM 2798 N N . LEU A 1 355 ? 21.323 7.729 -2.967 1.00 92.75 355 LEU A N 1
ATOM 2799 C CA . LEU A 1 355 ? 21.238 6.744 -1.880 1.00 92.75 355 LEU A CA 1
ATOM 2800 C C . LEU A 1 355 ? 22.037 5.468 -2.142 1.00 92.75 355 LEU A C 1
ATOM 2802 O O . LEU A 1 355 ? 22.616 4.920 -1.205 1.00 92.75 355 LEU A O 1
ATOM 2806 N N . LEU A 1 356 ? 22.116 5.007 -3.392 1.00 92.44 356 LEU A N 1
ATOM 2807 C CA . LEU A 1 356 ? 23.000 3.895 -3.749 1.00 92.44 356 LEU A CA 1
ATOM 2808 C C . LEU A 1 356 ? 24.473 4.305 -3.632 1.00 92.44 356 LEU A C 1
ATOM 2810 O O . LEU A 1 356 ? 25.279 3.552 -3.091 1.00 92.44 356 LEU A O 1
ATOM 2814 N N . SER A 1 357 ? 24.823 5.520 -4.069 1.00 92.12 357 SER A N 1
ATOM 2815 C CA . SER A 1 357 ? 26.206 6.021 -4.012 1.00 92.12 357 SER A CA 1
ATOM 2816 C C . SER A 1 357 ? 26.704 6.231 -2.580 1.00 92.12 357 SER A C 1
ATOM 2818 O O . SER A 1 357 ? 27.882 6.027 -2.296 1.00 92.12 357 SER A O 1
ATOM 2820 N N . SER A 1 358 ? 25.813 6.626 -1.669 1.00 89.75 358 SER A N 1
ATOM 2821 C CA . SER A 1 358 ? 26.131 6.808 -0.247 1.00 89.75 358 SER A CA 1
ATOM 2822 C C . SER A 1 358 ? 26.047 5.515 0.576 1.00 89.75 358 SER A C 1
ATOM 2824 O O . SER A 1 358 ? 26.402 5.527 1.754 1.00 89.75 358 SER A O 1
ATOM 2826 N N . GLY A 1 359 ? 25.590 4.403 -0.016 1.00 84.88 359 GLY A N 1
ATOM 2827 C CA . GLY A 1 359 ? 25.343 3.147 0.699 1.00 84.88 359 GLY A CA 1
ATOM 2828 C C . GLY A 1 359 ? 24.155 3.215 1.668 1.00 84.88 359 GLY A C 1
ATOM 2829 O O . GLY A 1 359 ? 24.074 2.422 2.603 1.00 84.88 359 GLY A O 1
ATOM 2830 N N . GLY A 1 360 ? 23.243 4.172 1.478 1.00 82.94 360 GLY A N 1
ATOM 2831 C CA . GLY A 1 360 ? 22.056 4.347 2.316 1.00 82.94 360 GLY A CA 1
ATOM 2832 C C . GLY A 1 360 ? 20.955 3.314 2.055 1.00 82.94 360 GLY A C 1
ATOM 2833 O O . GLY A 1 360 ? 20.049 3.175 2.882 1.00 82.94 360 GLY A O 1
ATOM 2834 N N . ARG A 1 361 ? 21.003 2.603 0.922 1.00 89.06 361 ARG A N 1
ATOM 2835 C CA . ARG A 1 361 ? 20.048 1.555 0.522 1.00 89.06 361 ARG A CA 1
ATOM 2836 C C . ARG A 1 361 ? 20.742 0.420 -0.225 1.00 89.06 361 ARG A C 1
ATOM 2838 O O . ARG A 1 361 ? 21.800 0.621 -0.819 1.00 89.06 361 ARG A O 1
ATOM 2845 N N . ASP A 1 362 ? 20.105 -0.745 -0.216 1.00 86.44 362 ASP A N 1
ATOM 2846 C CA . ASP A 1 362 ? 20.612 -1.948 -0.866 1.00 86.44 362 ASP A CA 1
ATOM 2847 C C . ASP A 1 362 ? 20.206 -1.969 -2.346 1.00 86.44 362 ASP A C 1
ATOM 2849 O O . ASP A 1 362 ? 19.044 -1.757 -2.702 1.00 86.44 362 ASP A O 1
ATOM 2853 N N . ALA A 1 363 ? 21.175 -2.221 -3.226 1.00 86.12 363 ALA A N 1
ATOM 2854 C CA . ALA A 1 363 ? 20.916 -2.349 -4.655 1.00 86.12 363 ALA A CA 1
ATOM 2855 C C . ALA A 1 363 ? 20.109 -3.624 -4.956 1.00 86.12 363 ALA A C 1
ATOM 2857 O O . ALA A 1 363 ? 20.423 -4.701 -4.455 1.00 86.12 363 ALA A O 1
ATOM 2858 N N . GLY A 1 364 ? 19.100 -3.508 -5.819 1.00 70.94 364 GLY A N 1
ATOM 2859 C CA . GLY A 1 364 ? 18.206 -4.599 -6.214 1.00 70.94 364 GLY A CA 1
ATOM 2860 C C . GLY A 1 364 ? 16.987 -4.784 -5.305 1.00 70.94 364 GLY A C 1
ATOM 2861 O O . GLY A 1 364 ? 16.064 -5.501 -5.688 1.00 70.94 364 GLY A O 1
ATOM 2862 N N . GLU A 1 365 ? 16.940 -4.108 -4.156 1.00 76.69 365 GLU A N 1
ATOM 2863 C CA . GLU A 1 365 ? 15.791 -4.141 -3.251 1.00 76.69 365 GLU A CA 1
ATOM 2864 C C . GLU A 1 365 ? 14.690 -3.168 -3.688 1.00 76.69 365 GLU A C 1
ATOM 2866 O O . GLU A 1 365 ? 14.942 -2.123 -4.300 1.00 76.69 365 GLU A O 1
ATOM 2871 N N . ALA A 1 366 ? 13.444 -3.523 -3.372 1.00 71.56 366 ALA A N 1
ATOM 2872 C CA . ALA A 1 366 ? 12.276 -2.708 -3.677 1.00 71.56 366 ALA A CA 1
ATOM 2873 C C . ALA A 1 366 ? 11.902 -1.810 -2.494 1.00 71.56 366 ALA A C 1
ATOM 2875 O O . ALA A 1 366 ? 11.836 -2.262 -1.350 1.00 71.56 366 ALA A O 1
ATOM 2876 N N . TYR A 1 367 ? 11.579 -0.550 -2.780 1.00 83.62 367 TYR A N 1
ATOM 2877 C CA . TYR A 1 367 ? 11.176 0.434 -1.781 1.00 83.62 367 TYR A CA 1
ATOM 2878 C C . TYR A 1 367 ? 9.962 1.240 -2.240 1.00 83.62 367 TYR A C 1
ATOM 2880 O O . TYR A 1 367 ? 9.813 1.556 -3.419 1.00 83.62 367 TYR A O 1
ATOM 2888 N N . LYS A 1 368 ? 9.118 1.631 -1.284 1.00 87.75 368 LYS A N 1
ATOM 2889 C CA . LYS A 1 368 ? 8.130 2.697 -1.461 1.00 87.75 368 LYS A CA 1
ATOM 2890 C C . LYS A 1 368 ? 8.803 4.041 -1.229 1.00 87.75 368 LYS A C 1
ATOM 2892 O O . LYS A 1 368 ? 9.458 4.220 -0.197 1.00 87.75 368 LYS A O 1
ATOM 2897 N N . VAL A 1 369 ? 8.594 4.982 -2.143 1.00 91.12 369 VAL A N 1
ATOM 2898 C CA . VAL A 1 369 ? 9.152 6.339 -2.085 1.00 91.12 369 VAL A CA 1
ATOM 2899 C C . VAL A 1 369 ? 8.012 7.346 -2.030 1.00 91.12 369 VAL A C 1
ATOM 2901 O O . VAL A 1 369 ? 7.106 7.308 -2.853 1.00 91.12 369 VAL A O 1
ATOM 2904 N N . MET A 1 370 ? 8.056 8.258 -1.067 1.00 93.31 370 MET A N 1
ATOM 2905 C CA . MET A 1 370 ? 7.186 9.429 -1.009 1.00 93.31 370 MET A CA 1
ATOM 2906 C C . MET A 1 370 ? 8.052 10.672 -1.142 1.00 93.31 370 MET A C 1
ATOM 2908 O O . MET A 1 370 ? 8.899 10.905 -0.280 1.00 93.31 370 MET A O 1
ATOM 2912 N N . LEU A 1 371 ? 7.852 11.460 -2.195 1.00 93.31 371 LEU A N 1
ATOM 2913 C CA . LEU A 1 371 ? 8.423 12.801 -2.266 1.00 93.31 371 LEU A CA 1
ATOM 2914 C C . LEU A 1 371 ? 7.551 13.736 -1.436 1.00 93.31 371 LEU A C 1
ATOM 2916 O O . LEU A 1 371 ? 6.322 13.727 -1.545 1.00 93.31 371 LEU A O 1
ATOM 2920 N N . LEU A 1 372 ? 8.205 14.510 -0.588 1.00 97.25 372 LEU A N 1
ATOM 2921 C CA . LEU A 1 372 ? 7.591 15.385 0.393 1.00 97.25 372 LEU A CA 1
ATOM 2922 C C . LEU A 1 372 ? 7.944 16.835 0.073 1.00 97.25 372 LEU A C 1
ATOM 2924 O O . LEU A 1 372 ? 8.977 17.107 -0.539 1.00 97.25 372 LEU A O 1
ATOM 2928 N N . SER A 1 373 ? 7.118 17.778 0.514 1.00 96.31 373 SER A N 1
ATOM 2929 C CA . SER A 1 373 ? 7.497 19.187 0.457 1.00 96.31 373 SER A CA 1
ATOM 2930 C C . SER A 1 373 ? 8.765 19.429 1.302 1.00 96.31 373 SER A C 1
ATOM 2932 O O . SER A 1 373 ? 8.838 18.982 2.456 1.00 96.31 373 SER A O 1
ATOM 2934 N N . PRO A 1 374 ? 9.789 20.115 0.761 1.00 96.06 374 PRO A N 1
ATOM 2935 C CA . PRO A 1 374 ? 10.993 20.465 1.508 1.00 96.06 374 PRO A CA 1
ATOM 2936 C C . PRO A 1 374 ? 10.696 21.310 2.751 1.00 96.06 374 PRO A C 1
ATOM 2938 O O . PRO A 1 374 ? 9.757 22.107 2.772 1.00 96.06 374 PRO A O 1
ATOM 2941 N N . SER A 1 375 ? 11.540 21.199 3.777 1.00 92.50 375 SER A N 1
ATOM 2942 C CA . SER A 1 375 ? 11.372 21.904 5.059 1.00 92.50 375 SER A CA 1
ATOM 2943 C C . SER A 1 375 ? 11.478 23.432 4.976 1.00 92.50 375 SER A C 1
ATOM 2945 O O . SER A 1 375 ? 11.261 24.107 5.969 1.00 92.50 375 SER A O 1
ATOM 2947 N N . GLY A 1 376 ? 11.859 24.003 3.834 1.00 90.31 376 GLY A N 1
ATOM 2948 C CA . GLY A 1 376 ? 11.900 25.454 3.629 1.00 90.31 376 GLY A CA 1
ATOM 2949 C C . GLY A 1 376 ? 10.723 26.008 2.826 1.00 90.31 376 GLY A C 1
ATOM 2950 O O . GLY A 1 376 ? 10.676 27.214 2.592 1.00 90.31 376 GLY A O 1
ATOM 2951 N N . GLU A 1 377 ? 9.814 25.156 2.348 1.00 90.19 377 GLU A N 1
ATOM 2952 C CA . GLU A 1 377 ? 8.745 25.556 1.430 1.00 90.19 377 GLU A CA 1
ATOM 2953 C C . GLU A 1 377 ? 7.411 25.807 2.137 1.00 90.19 377 GLU A C 1
ATOM 2955 O O . GLU A 1 377 ? 7.068 25.139 3.107 1.00 90.19 377 GLU A O 1
ATOM 2960 N N . GLU A 1 378 ? 6.600 26.715 1.581 1.00 87.62 378 GLU A N 1
ATOM 2961 C CA . GLU A 1 378 ? 5.280 27.084 2.124 1.00 87.62 378 GLU A CA 1
ATOM 2962 C C . GLU A 1 378 ? 4.294 25.909 2.227 1.00 87.62 378 GLU A C 1
ATOM 2964 O O . GLU A 1 378 ? 3.359 25.948 3.027 1.00 87.62 378 GLU A O 1
ATOM 2969 N N . ARG A 1 379 ? 4.496 24.866 1.416 1.00 89.94 379 ARG A N 1
ATOM 2970 C CA . ARG A 1 379 ? 3.694 23.634 1.436 1.00 89.94 379 ARG A CA 1
ATOM 2971 C C . ARG A 1 379 ? 3.962 22.772 2.670 1.00 89.94 379 ARG A C 1
ATOM 2973 O O . ARG A 1 379 ? 3.103 21.991 3.066 1.00 89.94 379 ARG A O 1
ATOM 2980 N N . THR A 1 380 ? 5.116 22.941 3.314 1.00 96.19 380 THR A N 1
ATOM 2981 C CA . THR A 1 380 ? 5.405 22.304 4.598 1.00 96.19 380 THR A CA 1
ATOM 2982 C C . THR A 1 380 ? 4.782 23.126 5.713 1.00 96.19 380 THR A C 1
ATOM 2984 O O . THR A 1 380 ? 5.088 24.302 5.908 1.00 96.19 380 THR A O 1
ATOM 2987 N N . VAL A 1 381 ? 3.901 22.506 6.494 1.00 95.69 381 VAL A N 1
ATOM 2988 C CA . VAL A 1 381 ? 3.343 23.161 7.675 1.00 95.69 381 VAL A CA 1
ATOM 2989 C C . VAL A 1 381 ? 4.367 23.100 8.799 1.00 95.69 381 VAL A C 1
ATOM 2991 O O . VAL A 1 381 ? 4.717 22.019 9.266 1.00 95.69 381 VAL A O 1
ATOM 2994 N N . HIS A 1 382 ? 4.807 24.271 9.256 1.00 95.94 382 HIS A N 1
ATOM 2995 C CA . HIS A 1 382 ? 5.735 24.406 10.374 1.00 95.94 382 HIS A CA 1
ATOM 2996 C C . HIS A 1 382 ? 4.998 24.674 11.678 1.00 95.94 382 HIS A C 1
ATOM 2998 O O . HIS A 1 382 ? 4.340 25.705 11.847 1.00 95.94 382 HIS A O 1
ATOM 3004 N N . LEU A 1 383 ? 5.136 23.753 12.625 1.00 94.81 383 LEU A N 1
ATOM 3005 C CA . LEU A 1 383 ? 4.672 23.970 13.988 1.00 94.81 383 LEU A CA 1
ATOM 3006 C C . LEU A 1 383 ? 5.591 24.978 14.704 1.00 94.81 383 LEU A C 1
ATOM 3008 O O . LEU A 1 383 ? 6.803 24.953 14.489 1.00 94.81 383 LEU A O 1
ATOM 3012 N N . PRO A 1 384 ? 5.064 25.828 15.606 1.00 91.56 384 PRO A N 1
ATOM 3013 C CA . PRO A 1 384 ? 5.883 26.799 16.341 1.00 91.56 384 PRO A CA 1
ATOM 3014 C C . PRO A 1 384 ? 6.990 26.166 17.199 1.00 91.56 384 PRO A C 1
ATOM 3016 O O . PRO A 1 384 ? 8.002 26.805 17.481 1.00 91.56 384 PRO A O 1
ATOM 3019 N N . ALA A 1 385 ? 6.783 24.926 17.648 1.00 93.56 385 ALA A N 1
ATOM 3020 C CA . ALA A 1 385 ? 7.742 24.133 18.406 1.00 93.56 385 ALA A CA 1
ATOM 3021 C C . ALA A 1 385 ? 7.469 22.628 18.205 1.00 93.56 385 ALA A C 1
ATOM 3023 O O . ALA A 1 385 ? 6.337 22.260 17.875 1.00 93.56 385 ALA A O 1
ATOM 3024 N N . PRO A 1 386 ? 8.461 21.747 18.444 1.00 96.81 386 PRO A N 1
ATOM 3025 C CA . PRO A 1 386 ? 8.225 20.307 18.500 1.00 96.81 386 PRO A CA 1
ATOM 3026 C C . PRO A 1 386 ? 7.204 19.942 19.586 1.00 96.81 386 PRO A C 1
ATOM 3028 O O . PRO A 1 386 ? 7.240 20.485 20.695 1.00 96.81 386 PRO A O 1
ATOM 3031 N N . ILE A 1 387 ? 6.328 18.978 19.297 1.00 97.50 387 ILE A N 1
ATOM 3032 C CA . ILE A 1 387 ? 5.333 18.483 20.260 1.00 97.50 387 ILE A CA 1
ATOM 3033 C C . ILE A 1 387 ? 5.999 17.416 21.126 1.00 97.50 387 ILE A C 1
ATOM 3035 O O . ILE A 1 387 ? 6.383 16.353 20.628 1.00 97.50 387 ILE A O 1
ATOM 3039 N N . ARG A 1 388 ? 6.122 17.665 22.430 1.00 97.00 388 ARG A N 1
ATOM 3040 C CA . ARG A 1 388 ? 6.831 16.759 23.343 1.00 97.00 388 ARG A CA 1
ATOM 3041 C C . ARG A 1 388 ? 5.993 15.529 23.677 1.00 97.00 388 ARG A C 1
ATOM 3043 O O . ARG A 1 388 ? 4.811 15.637 24.002 1.00 97.00 388 ARG A O 1
ATOM 3050 N N . ASN A 1 389 ? 6.613 14.355 23.656 1.00 94.44 389 ASN A N 1
ATOM 3051 C CA . ASN A 1 389 ? 5.979 13.150 24.169 1.00 94.44 389 ASN A CA 1
ATOM 3052 C C . ASN A 1 389 ? 5.890 13.197 25.696 1.00 94.44 389 ASN A C 1
ATOM 3054 O O . ASN A 1 389 ? 6.906 13.303 26.381 1.00 94.44 389 ASN A O 1
ATOM 3058 N N . ASP A 1 390 ? 4.679 13.050 26.215 1.00 92.31 390 ASP A N 1
ATOM 3059 C CA . ASP A 1 390 ? 4.378 12.971 27.646 1.00 92.31 390 ASP A CA 1
ATOM 3060 C C . ASP A 1 390 ? 3.812 11.602 28.058 1.00 92.31 390 ASP A C 1
ATOM 3062 O O . ASP A 1 390 ? 3.403 11.409 29.204 1.00 92.31 390 ASP A O 1
ATOM 3066 N N . LYS A 1 391 ? 3.814 10.614 27.150 1.00 85.75 391 LYS A N 1
ATOM 3067 C CA . LYS A 1 391 ? 3.361 9.259 27.469 1.00 85.75 391 LYS A CA 1
ATOM 3068 C C . LYS A 1 391 ? 4.366 8.539 28.360 1.00 85.75 391 LYS A C 1
ATOM 3070 O O . LYS A 1 391 ? 5.540 8.371 28.024 1.00 85.75 391 LYS A O 1
ATOM 3075 N N . VAL A 1 392 ? 3.856 8.030 29.476 1.00 81.94 392 VAL A N 1
ATOM 3076 C CA . VAL A 1 392 ? 4.583 7.182 30.419 1.00 81.94 392 VAL A CA 1
ATOM 3077 C C . VAL A 1 392 ? 3.838 5.867 30.630 1.00 81.94 392 VAL A C 1
ATOM 3079 O O . VAL A 1 392 ? 2.618 5.781 30.509 1.00 81.94 392 VAL A O 1
ATOM 3082 N N . THR A 1 393 ? 4.584 4.813 30.931 1.00 76.62 393 THR A N 1
ATOM 3083 C CA . THR A 1 393 ? 4.039 3.529 31.387 1.00 76.62 393 THR A CA 1
ATOM 3084 C C . THR A 1 393 ? 3.459 3.653 32.802 1.00 76.62 393 THR A C 1
ATOM 3086 O O . THR A 1 393 ? 3.769 4.598 33.524 1.00 76.62 393 THR A O 1
ATOM 3089 N N . ALA A 1 394 ? 2.697 2.650 33.256 1.00 70.31 394 ALA A N 1
ATOM 3090 C CA . ALA A 1 394 ? 2.176 2.589 34.630 1.00 70.31 394 ALA A CA 1
ATOM 3091 C C . ALA A 1 394 ? 3.271 2.631 35.720 1.00 70.31 394 ALA A C 1
ATOM 3093 O O . ALA A 1 394 ? 2.989 2.938 36.871 1.00 70.31 394 ALA A O 1
ATOM 3094 N N . THR A 1 395 ? 4.526 2.335 35.360 1.00 70.06 395 THR A N 1
ATOM 3095 C CA . THR A 1 395 ? 5.696 2.409 36.250 1.00 70.06 395 THR A CA 1
ATOM 3096 C C . THR A 1 395 ? 6.481 3.719 36.110 1.00 70.06 395 THR A C 1
ATOM 3098 O O . THR A 1 395 ? 7.578 3.837 36.649 1.00 70.06 395 THR A O 1
ATOM 3101 N N . GLY A 1 396 ? 5.955 4.701 35.368 1.00 77.38 396 GLY A N 1
ATOM 3102 C CA . GLY A 1 396 ? 6.559 6.024 35.180 1.00 77.38 396 GLY A CA 1
ATOM 3103 C C . GLY A 1 396 ? 7.668 6.092 34.124 1.00 77.38 396 GLY A C 1
ATOM 3104 O O . GLY A 1 396 ? 8.235 7.158 33.908 1.00 77.38 396 GLY A O 1
ATOM 3105 N N . LYS A 1 397 ? 7.994 4.988 33.434 1.00 76.38 397 LYS A N 1
ATOM 3106 C CA . LYS A 1 397 ? 9.001 5.006 32.355 1.00 76.38 397 LYS A CA 1
ATOM 3107 C C . LYS A 1 397 ? 8.450 5.670 31.086 1.00 76.38 397 LYS A C 1
ATOM 3109 O O . LYS A 1 397 ? 7.315 5.340 30.735 1.00 76.38 397 LYS A O 1
ATOM 3114 N N . PRO A 1 398 ? 9.230 6.497 30.362 1.00 76.88 398 PRO A N 1
ATOM 3115 C CA . PRO A 1 398 ? 8.807 7.073 29.086 1.00 76.88 398 PRO A CA 1
ATOM 3116 C C . PRO A 1 398 ? 8.414 5.997 28.068 1.00 76.88 398 PRO A C 1
ATOM 3118 O O . PRO A 1 398 ? 9.119 4.998 27.900 1.00 76.88 398 PRO A O 1
ATOM 3121 N N . TRP A 1 399 ? 7.285 6.197 27.391 1.00 81.19 399 TRP A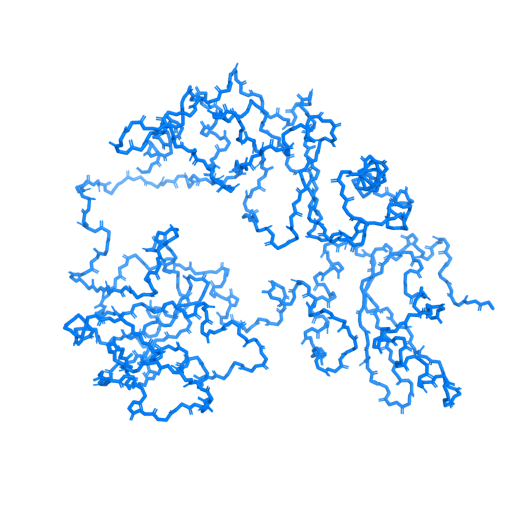 N 1
ATOM 3122 C CA . TRP A 1 399 ? 6.744 5.296 26.375 1.00 81.19 399 TRP A CA 1
ATOM 3123 C C . TRP A 1 399 ? 6.593 6.035 25.050 1.00 81.19 399 TRP A C 1
ATOM 3125 O O . TRP A 1 399 ? 6.076 7.144 25.022 1.00 81.19 399 TRP A O 1
ATOM 3135 N N . GLY A 1 400 ? 7.023 5.434 23.939 1.00 83.50 400 GLY A N 1
ATOM 3136 C CA . GLY A 1 400 ? 6.939 6.084 22.632 1.00 83.50 400 GLY A CA 1
ATOM 3137 C C . GLY A 1 400 ? 5.494 6.341 22.198 1.00 83.50 400 GLY A C 1
ATOM 3138 O O . GLY A 1 400 ? 4.682 5.418 22.177 1.00 83.50 400 GLY A O 1
ATOM 3139 N N . TRP A 1 401 ? 5.183 7.574 21.793 1.00 85.50 401 TRP A N 1
ATOM 3140 C CA . TRP A 1 401 ? 3.839 7.943 21.332 1.00 85.50 401 TRP A CA 1
ATOM 3141 C C . TRP A 1 401 ? 3.378 7.152 20.092 1.00 85.50 401 TRP A C 1
ATOM 3143 O O . TRP A 1 401 ? 2.207 6.768 19.970 1.00 85.50 401 TRP A O 1
ATOM 3153 N N . THR A 1 402 ? 4.316 6.846 19.192 1.00 83.31 402 THR A N 1
ATOM 3154 C CA . THR A 1 402 ? 4.132 5.919 18.072 1.00 83.31 402 THR A CA 1
ATOM 3155 C C . THR A 1 402 ? 5.361 5.024 17.910 1.00 83.31 402 THR A C 1
ATOM 3157 O O . THR A 1 402 ? 6.498 5.482 18.017 1.00 83.31 402 THR A O 1
ATOM 3160 N N . LEU A 1 403 ? 5.134 3.731 17.662 1.00 73.94 403 LEU A N 1
ATOM 3161 C CA . LEU A 1 403 ? 6.187 2.740 17.386 1.00 73.94 403 LEU A CA 1
ATOM 3162 C C . LEU A 1 403 ? 6.320 2.414 15.890 1.00 73.94 403 LEU A C 1
ATOM 3164 O O . LEU A 1 403 ? 7.239 1.705 15.497 1.00 73.94 403 LEU A O 1
ATOM 3168 N N . GLY A 1 404 ? 5.413 2.928 15.056 1.00 79.56 404 GLY A N 1
ATOM 3169 C CA . GLY A 1 404 ? 5.409 2.690 13.614 1.00 79.56 404 GLY A CA 1
ATOM 3170 C C . GLY A 1 404 ? 4.856 3.895 12.874 1.00 79.56 404 GLY A C 1
ATOM 3171 O O . GLY A 1 404 ? 5.614 4.666 12.292 1.00 79.56 404 GLY A O 1
ATOM 3172 N N . GLN A 1 405 ? 3.540 4.081 12.927 1.00 87.00 405 GLN A N 1
ATOM 3173 C CA . GLN A 1 405 ? 2.878 5.296 12.459 1.00 87.00 405 GLN A CA 1
ATOM 3174 C C . GLN A 1 405 ? 1.554 5.508 13.186 1.00 87.00 405 GLN A C 1
ATOM 3176 O O . GLN A 1 405 ? 0.925 4.543 13.635 1.00 87.00 405 GLN A O 1
ATOM 3181 N N . ARG A 1 406 ? 1.124 6.760 13.266 1.00 86.94 406 ARG A N 1
ATOM 3182 C CA . ARG A 1 406 ? -0.149 7.170 13.856 1.00 86.94 406 ARG A CA 1
ATOM 3183 C C . ARG A 1 406 ? -0.797 8.219 12.960 1.00 86.94 406 ARG A C 1
ATOM 3185 O O . ARG A 1 406 ? -0.082 8.965 12.307 1.00 86.94 406 ARG A O 1
ATOM 3192 N N . TYR A 1 407 ? -2.122 8.240 12.913 1.00 85.25 407 TYR A N 1
ATOM 3193 C CA . TYR A 1 407 ? -2.874 9.214 12.128 1.00 85.25 407 TYR A CA 1
ATOM 3194 C C . TYR A 1 407 ? -3.467 10.282 13.040 1.00 85.25 407 TYR A C 1
ATOM 3196 O O . TYR A 1 407 ? -3.748 10.008 14.208 1.00 85.25 407 TYR A O 1
ATOM 3204 N N . THR A 1 408 ? -3.593 11.486 12.505 1.00 88.50 408 THR A N 1
ATOM 3205 C CA . THR A 1 408 ? -4.228 12.645 13.132 1.00 88.50 408 THR A CA 1
ATOM 3206 C C . THR A 1 408 ? -4.675 13.606 12.028 1.00 88.50 408 THR A C 1
ATOM 3208 O O . THR A 1 408 ? -4.474 13.318 10.846 1.00 88.50 408 THR A O 1
ATOM 3211 N N . SER A 1 409 ? -5.251 14.750 12.389 1.00 88.06 409 SER A N 1
ATOM 3212 C CA . SER A 1 409 ? -5.583 15.803 11.428 1.00 88.06 409 SER A CA 1
ATOM 3213 C C . SER A 1 409 ? -4.556 16.932 11.448 1.00 88.06 409 SER A C 1
ATOM 3215 O O . SER A 1 409 ? -4.044 17.322 12.505 1.00 88.06 409 SER A O 1
ATOM 3217 N N . LEU A 1 410 ? -4.310 17.524 10.283 1.00 87.88 410 LEU A N 1
ATOM 3218 C CA . LEU A 1 410 ? -3.455 18.696 10.133 1.00 87.88 410 LEU A CA 1
ATOM 3219 C C . LEU A 1 410 ? -3.979 19.870 10.967 1.00 87.88 410 LEU A C 1
ATOM 3221 O O . LEU A 1 410 ? -3.206 20.616 11.566 1.00 87.88 410 LEU A O 1
ATOM 3225 N N . ASN A 1 411 ? -5.304 19.999 11.072 1.00 85.44 411 ASN A N 1
ATOM 3226 C CA . ASN A 1 411 ? -5.957 21.000 11.912 1.00 85.44 411 ASN A CA 1
ATOM 3227 C C . ASN A 1 411 ? -5.655 20.804 13.403 1.00 85.44 411 ASN A C 1
ATOM 3229 O O . ASN A 1 411 ? -5.419 21.786 14.109 1.00 85.44 411 ASN A O 1
ATOM 3233 N N . ALA A 1 412 ? -5.615 19.562 13.898 1.00 87.25 412 ALA A N 1
ATOM 3234 C CA . ALA A 1 412 ? -5.236 19.300 15.284 1.00 87.25 412 ALA A CA 1
ATOM 3235 C C . ALA A 1 412 ? -3.788 19.719 15.569 1.00 87.25 412 ALA A C 1
ATOM 3237 O O . ALA A 1 412 ? -3.529 20.321 16.609 1.00 87.25 412 ALA A O 1
ATOM 3238 N N . LEU A 1 413 ? -2.876 19.489 14.624 1.00 91.25 413 LEU A N 1
ATOM 3239 C CA . LEU A 1 413 ? -1.481 19.923 14.728 1.00 91.25 413 LEU A CA 1
ATOM 3240 C C . LEU A 1 413 ? -1.347 21.455 14.659 1.00 91.25 413 LEU A C 1
ATOM 3242 O O . LEU A 1 413 ? -0.646 22.047 15.478 1.00 91.25 413 LEU A O 1
ATOM 3246 N N . ARG A 1 414 ? -2.078 22.120 13.754 1.00 89.75 414 ARG A N 1
ATOM 3247 C CA . ARG A 1 414 ? -2.083 23.591 13.600 1.00 89.75 414 ARG A CA 1
ATOM 3248 C C . ARG A 1 414 ? -2.573 24.345 14.836 1.00 89.75 414 ARG A C 1
ATOM 3250 O O . ARG A 1 414 ? -2.193 25.497 15.020 1.00 89.75 414 ARG A O 1
ATOM 3257 N N . ARG A 1 415 ? -3.372 23.710 15.703 1.00 88.38 415 ARG A N 1
ATOM 3258 C CA . ARG A 1 415 ? -3.771 24.285 17.003 1.00 88.38 415 ARG A CA 1
ATOM 3259 C C . ARG A 1 415 ? -2.599 24.448 17.982 1.00 88.38 415 ARG A C 1
ATOM 3261 O O . ARG A 1 415 ? -2.767 25.095 19.008 1.00 88.38 415 ARG A O 1
ATOM 3268 N N . GLY A 1 416 ? -1.424 23.905 17.661 1.00 89.19 416 GLY A N 1
ATOM 3269 C CA . GLY A 1 416 ? -0.193 24.095 18.425 1.00 89.19 416 GLY A CA 1
ATOM 3270 C C . GLY A 1 416 ? -0.169 23.377 19.778 1.00 89.19 416 GLY A C 1
ATOM 3271 O O . GLY A 1 416 ? 0.180 24.014 20.774 1.00 89.19 416 GLY A O 1
ATOM 3272 N N . PRO A 1 417 ? -0.526 22.078 19.864 1.00 93.56 417 PRO A N 1
ATOM 3273 C CA . PRO A 1 417 ? -0.384 21.338 21.112 1.00 93.56 417 PRO A CA 1
ATOM 3274 C C . PRO A 1 417 ? 1.089 21.289 21.528 1.00 93.56 417 PRO A C 1
ATOM 3276 O O . PRO A 1 417 ? 1.975 21.026 20.721 1.00 93.56 417 PRO A O 1
ATOM 3279 N N . SER A 1 418 ? 1.358 21.511 22.809 1.00 93.94 418 SER A N 1
ATOM 3280 C CA . SER A 1 418 ? 2.719 21.435 23.355 1.00 93.94 418 SER A CA 1
ATOM 3281 C C . SER A 1 418 ? 3.131 20.003 23.711 1.00 93.94 418 SER A C 1
ATOM 3283 O O . SER A 1 418 ? 4.325 19.690 23.743 1.00 93.94 418 SER A O 1
ATOM 3285 N N . THR A 1 419 ? 2.150 19.120 23.946 1.00 95.94 419 THR A N 1
ATOM 3286 C CA . THR A 1 419 ? 2.378 17.715 24.298 1.00 95.94 419 THR A CA 1
ATOM 3287 C C . THR A 1 419 ? 1.511 16.741 23.506 1.00 95.94 419 THR A C 1
ATOM 3289 O O . THR A 1 419 ? 0.457 17.090 22.969 1.00 95.94 419 THR A O 1
ATOM 3292 N N . THR A 1 420 ? 1.937 15.479 23.452 1.00 92.38 420 THR A N 1
ATOM 3293 C CA . THR A 1 420 ? 1.192 14.416 22.769 1.00 92.38 420 THR A CA 1
ATOM 3294 C C . THR A 1 420 ? -0.177 14.131 23.378 1.00 92.38 420 THR A C 1
ATOM 3296 O O . THR A 1 420 ? -1.087 13.761 22.642 1.00 92.38 420 THR A O 1
ATOM 3299 N N . SER A 1 421 ? -0.354 14.311 24.689 1.00 90.44 421 SER A N 1
ATOM 3300 C CA . SER A 1 421 ? -1.672 14.151 25.313 1.00 90.44 421 SER A CA 1
ATOM 3301 C C . SER A 1 421 ? -2.612 15.304 24.954 1.00 90.44 421 SER A C 1
ATOM 3303 O O . SER A 1 421 ? -3.775 15.044 24.675 1.00 90.44 421 SER A O 1
ATOM 3305 N N . GLN A 1 422 ? -2.115 16.544 24.834 1.00 90.56 422 GLN A N 1
ATOM 3306 C CA . GLN A 1 422 ? -2.918 17.666 24.315 1.00 90.56 422 GLN A CA 1
ATOM 3307 C C . GLN A 1 422 ? -3.353 17.441 22.864 1.00 90.56 422 GLN A C 1
ATOM 3309 O O . GLN A 1 422 ? -4.492 17.737 22.512 1.00 90.56 422 GLN A O 1
ATOM 3314 N N . LEU A 1 423 ? -2.465 16.895 22.026 1.00 88.75 423 LEU A N 1
ATOM 3315 C CA . LEU A 1 423 ? -2.800 16.549 20.644 1.00 88.75 423 LEU A CA 1
ATOM 3316 C C . LEU A 1 423 ? -3.922 15.497 20.573 1.00 88.75 423 LEU A C 1
ATOM 3318 O O . LEU A 1 423 ? -4.779 15.585 19.700 1.00 88.75 423 LEU A O 1
ATOM 3322 N N . GLU A 1 424 ? -3.922 14.519 21.482 1.00 82.00 424 GLU A N 1
ATOM 3323 C CA . GLU A 1 424 ? -4.972 13.496 21.556 1.00 82.00 424 GLU A CA 1
ATOM 3324 C C . GLU A 1 424 ? -6.301 14.082 22.049 1.00 82.00 424 GLU A C 1
ATOM 3326 O O . GLU A 1 424 ? -7.318 13.879 21.396 1.00 82.00 424 GLU A O 1
ATOM 3331 N N . SER A 1 425 ? -6.289 14.882 23.119 1.00 72.31 425 SER A N 1
ATOM 3332 C CA . SER A 1 425 ? -7.502 15.512 23.663 1.00 72.31 425 SER A CA 1
ATOM 3333 C C . SER A 1 425 ? -8.151 16.505 22.697 1.00 72.31 425 SER A C 1
ATOM 3335 O O . SER A 1 425 ? -9.371 16.610 22.641 1.00 72.31 425 SER A O 1
ATOM 3337 N N . ALA A 1 426 ? -7.359 17.198 21.875 1.00 57.84 426 ALA A N 1
ATOM 3338 C CA . ALA A 1 426 ? -7.887 18.090 20.846 1.00 57.84 426 ALA A CA 1
ATOM 3339 C C . ALA A 1 426 ? -8.653 17.333 19.736 1.00 57.84 426 ALA A C 1
ATOM 3341 O O . ALA A 1 426 ? -9.444 17.943 19.010 1.00 57.84 426 ALA A O 1
ATOM 3342 N N . GLY A 1 427 ? -8.411 16.028 19.571 1.00 49.31 427 GLY A N 1
ATOM 3343 C CA . GLY A 1 427 ? -9.195 15.156 18.692 1.00 49.31 427 GLY A CA 1
ATOM 3344 C C . GLY A 1 427 ? -10.586 14.828 19.245 1.00 49.31 427 GLY A C 1
ATOM 3345 O O . GLY A 1 427 ? -11.504 14.642 18.452 1.00 49.31 427 GLY A O 1
ATOM 3346 N N . ASP A 1 428 ? -10.739 14.841 20.573 1.00 39.06 428 ASP A N 1
ATOM 3347 C CA . ASP A 1 428 ? -11.972 14.486 21.289 1.00 39.06 428 ASP A CA 1
ATOM 3348 C C . ASP A 1 428 ? -12.900 15.701 21.531 1.00 39.06 428 ASP A C 1
ATOM 3350 O O . ASP A 1 428 ? -14.095 15.543 21.737 1.00 39.06 428 ASP A O 1
ATOM 3354 N N . GLU A 1 429 ? -12.405 16.944 21.446 1.00 32.47 429 GLU A N 1
ATOM 3355 C CA . GLU A 1 429 ? -13.237 18.163 21.593 1.00 32.47 429 GLU A CA 1
ATOM 3356 C C . GLU A 1 429 ? -14.122 18.488 20.365 1.00 32.47 429 GLU A C 1
ATOM 3358 O O . GLU A 1 429 ? -14.827 19.497 20.348 1.00 32.47 429 GLU A O 1
ATOM 3363 N N . LEU A 1 430 ? -14.087 17.655 19.320 1.00 32.69 430 LEU A N 1
ATOM 3364 C CA . LEU A 1 430 ? -14.914 17.780 18.109 1.00 32.69 430 LEU A CA 1
ATOM 3365 C C . LEU A 1 430 ? -15.825 16.559 17.870 1.00 32.69 430 LEU A C 1
ATOM 3367 O O . LEU A 1 430 ? -16.407 16.459 16.787 1.00 32.69 430 LEU A O 1
ATOM 3371 N N . SER A 1 431 ? -15.931 15.640 18.838 1.00 29.92 431 SER A N 1
ATOM 3372 C CA . SER A 1 431 ? -16.773 14.436 18.752 1.00 29.92 431 SER A CA 1
ATOM 3373 C C . SER A 1 431 ? -18.108 14.584 19.463 1.00 29.92 431 SER A C 1
ATOM 3375 O O . SER A 1 431 ? -18.077 14.982 20.651 1.00 29.92 431 SER A O 1
#

pLDDT: mean 76.24, std 17.65, range [26.92, 97.94]

Radius of gyration: 26.16 Å; chains: 1; bounding box: 59×60×71 Å

Foldseek 3Di:
DFDFDDPVRLVQFAKFKKFWALPVVRATAAIDIDHGRRQRPLLPDPDPALVNVVQVVSVVVVHGIDMGTPGGPDDPVVNLLVRLAVCQVSDVVRYSDPDNRPCCVPNYDDDPLVCCLVVPAAADQAAAFWEKEFELQPQQVDPPDDDPQSLLLSQFDFAQDDPVSVVRGQWYFYDYPQAGAFIWGFPDKDQPPPDDHPDPPDDDDRPRTIGTDTGGDDPVNCVSGHSHGRNVLDDPPPPHRIDIHHNVRDSPPPDDDDDDDDDDFPDFQLQEKEFACAPQVVVCQVQQKGKAALPDDDDPSHQWYWYQYPQWTAQWTWGFDDKDSKDQQALVCLVVQCPDPDPVSVSVSVVSVVCVVVVVDDHRHMMMMTRTHHPVDPRIGGAPGIAGEPDADPVRHGDRPDPGMDTGHPVLRNVRHNYPVSSVVSRVVRD